Protein AF-0000000076608307 (afdb_homodimer)

Nearest PDB structures (foldseek):
  7lb8-assembly1_C  TM=9.150E-01  e=3.595E-22  Escherichia coli K-12
  7cha-assembly1_J  TM=8.918E-01  e=2.549E-21  Pseudomonas aeruginosa PAO1
  6xgz-assembly3_E  TM=8.182E-01  e=1.150E-21  Escherichia coli LAU-EC10
  6xgz-assembly4_G  TM=8.355E-01  e=8.671E-21  Escherichia coli LAU-EC10
  6xgz-assembly2_C  TM=8.183E-01  e=9.219E-21  Escherichia coli LAU-EC10

Organism: NCBI:txid889453

Foldseek 3Di:
DQDFQKWWFQWWWDDDPDAIQGGATDTHHFLFFEEEEFDPPLCPVVVVCPQLVVTDTPDTFMDGNNHTPNPDDNLVSLLAEFEQEQAFPQDFDFLLVLLLVLCVSVADPPRPDDDPVSSVLLCVLCVLLVNNVRRGPGLVPDDRLSNLSSSVSSRCSSVHQEYEYEASCPPHDPVSNCSVLVSVLVCSVPVSRHYYYYHHDLQSNQVRGQKYFYGARSYTPDIGGQQVCDAQVNCCVRVVFGWHWDADPPPRTIDIGGDDPVNVVVVVVVVVVVVD/DQAFQKWWFQWWWDDDPDAIQGGATDTHHFLFFEEEEFDPPLCPVVVVCPQLVVTDTPDTFMDGNNHTPNPDDNLVSLLAEFEQEQAFPQDFDFLLVLLLVLCVSVADPPRPDDDPVSSVLLCVLCVLLVNNVRRGPGLVPDDRLSNLSSSVSSRCSSVHQEYEYEASCPPHDPVSNCSVLVSVLVCSVPVSRHYYYYHHDLQSNQVRGQKYFYGARSYTPDIGGQQVCDAQVNCCVRVVFGWHWDADPPPRTIDIGGDDPVNVVVVVVVVVVVVD

Secondary structure (DSSP, 8-state):
----SEEEEEEE-EETTTEE--SEEEEE-TT-EEEEE--TTSSHHHHHHHHHTSS--SEEEEEETTEEGGGS-HHHHHHHEEEE-SS----SSBHHHHHHGGGGGG--TT--S--HHHHHHHHHHHHHHT-GGGTTSBGGGS-HHHHHHHHHHHHHHT--SEEEEESTTTT--HHHHHHHHHHHHHHHHHH--EEEEE-S-HHHHHHH-SEEEEEETTEEEEEE-HHHHSSHHHHHHHH---EEEEE-TTT--EEEEE--HHHHHHHHHHHHHHH-/----SEEEEEEE-BSTTS-B--SEEEEE-TT-EEEEE--TTSSHHHHHHHHHTSS--SEEEEEETTEEGGGS-HHHHHHHEEEE-SS----SSBHHHHHHGGGGGG--TT--S--HHHHHHHHHHHHHHT-GGGTTSBGGGS-HHHHHHHHHHHHHHT--SEEEEESTTTT--HHHHHHHHHHHHHHHHHH--EEEEE-S-HHHHHHH-SEEEEEETTEEEEEE-HHHHSSHHHHHHHH---EEEEE-TTT--EEEEE--HHHHHHHHHHHHHHH-

pLDDT: mean 90.65, std 9.51, range [37.12, 98.62]

Solvent-accessible surface area (backbone atoms only — not comparable to full-atom values): 28684 Å² total; per-residue (Å²): 125,86,67,53,25,36,36,34,44,40,29,20,38,57,57,85,90,73,57,53,37,58,50,34,64,48,73,37,53,74,35,38,39,30,30,39,36,54,45,80,82,14,36,68,67,57,52,50,30,42,72,74,52,79,36,66,66,76,37,56,48,44,26,51,71,81,36,52,58,85,78,46,52,69,54,58,44,44,44,37,44,23,68,32,57,60,70,61,84,69,42,99,39,30,38,48,59,54,21,44,54,28,42,52,64,73,52,51,99,82,50,91,60,84,48,74,63,50,53,51,44,31,50,51,33,21,53,74,53,64,44,46,93,44,29,82,38,41,36,72,75,44,53,73,61,51,37,48,36,42,40,46,21,12,29,52,41,31,59,36,56,34,41,37,28,42,31,72,50,65,97,47,32,67,43,50,34,50,53,51,50,39,49,51,51,49,44,23,70,73,68,47,32,19,34,44,29,38,47,70,52,64,48,59,44,27,70,69,27,60,31,36,37,34,29,44,78,17,26,71,72,48,67,37,41,34,67,75,48,57,36,44,68,53,42,28,69,66,43,69,40,65,52,48,62,44,63,34,91,82,79,60,35,39,33,75,38,79,61,49,60,67,53,51,51,52,53,51,50,52,50,53,55,65,74,92,126,85,69,54,25,36,35,33,43,41,28,19,38,57,56,85,86,68,61,53,35,57,50,34,64,48,76,36,52,73,35,38,40,30,29,39,34,55,44,82,81,14,36,66,67,56,50,49,30,41,74,75,52,79,36,66,65,75,38,57,50,43,26,51,71,82,37,53,57,85,77,47,53,69,55,59,44,45,46,37,43,23,68,33,57,60,69,62,82,68,42,100,40,29,38,47,58,55,20,45,54,29,42,52,64,72,51,50,102,79,51,91,60,85,49,75,64,49,53,50,46,31,49,51,32,22,53,74,54,65,43,46,92,44,30,82,38,42,37,70,75,44,54,73,61,52,39,48,35,41,41,47,22,12,30,52,41,32,59,36,56,34,40,37,28,43,32,72,49,64,98,47,32,68,43,51,33,49,50,52,52,39,49,52,51,49,44,22,69,75,68,46,32,19,34,45,29,38,48,70,52,63,47,58,43,28,71,68,28,59,32,35,37,32,28,44,79,18,26,71,72,48,65,36,41,34,67,75,48,58,35,46,68,54,44,27,70,67,41,70,40,64,52,47,62,46,61,33,92,82,77,58,36,39,32,73,40,79,61,50,60,68,51,52,51,51,52,52,51,52,52,53,53,63,74,94

Structure (mmCIF, N/CA/C/O backbone):
data_AF-0000000076608307-model_v1
#
loop_
_entity.id
_entity.type
_entity.pdbx_description
1 polymer 'Iron complex transport system ATP-binding protein'
#
loop_
_atom_site.group_PDB
_atom_site.id
_atom_site.type_symbol
_atom_site.label_atom_id
_atom_site.label_alt_id
_atom_site.label_comp_id
_atom_site.label_asym_id
_atom_site.label_entity_id
_atom_site.label_seq_id
_atom_site.pdbx_PDB_ins_code
_atom_site.Cartn_x
_atom_site.Cartn_y
_atom_site.Cartn_z
_atom_site.occupancy
_atom_site.B_iso_or_equiv
_atom_site.auth_seq_id
_atom_site.auth_comp_id
_atom_site.auth_asym_id
_atom_site.auth_atom_id
_atom_site.pdbx_PDB_model_num
ATOM 1 N N . MET A 1 1 ? -7.422 -27.234 -28.406 1 37.22 1 MET A N 1
ATOM 2 C CA . MET A 1 1 ? -7.66 -26.031 -27.609 1 37.22 1 MET A CA 1
ATOM 3 C C . MET A 1 1 ? -7.086 -26.188 -26.203 1 37.22 1 MET A C 1
ATOM 5 O O . MET A 1 1 ? -7.336 -27.188 -25.547 1 37.22 1 MET A O 1
ATOM 9 N N . VAL A 1 2 ? -5.977 -25.656 -25.969 1 50.44 2 VAL A N 1
ATOM 10 C CA . VAL A 1 2 ? -5.336 -25.906 -24.672 1 50.44 2 VAL A CA 1
ATOM 11 C C . VAL A 1 2 ? -6.328 -25.625 -23.547 1 50.44 2 VAL A C 1
ATOM 13 O O . VAL A 1 2 ? -6.953 -24.562 -23.5 1 50.44 2 VAL A O 1
ATOM 16 N N . PRO A 1 3 ? -6.781 -26.672 -22.953 1 63.75 3 PRO A N 1
ATOM 17 C CA . PRO A 1 3 ? -7.801 -26.516 -21.922 1 63.75 3 PRO A CA 1
ATOM 18 C C . PRO A 1 3 ? -7.422 -25.469 -20.859 1 63.75 3 PRO A C 1
ATOM 20 O O . PRO A 1 3 ? -6.234 -25.219 -20.641 1 63.75 3 PRO A O 1
ATOM 23 N N . ASP A 1 4 ? -8.398 -24.672 -20.375 1 81.31 4 ASP A N 1
ATOM 24 C CA . ASP A 1 4 ? -8.219 -23.734 -19.266 1 81.31 4 ASP A CA 1
ATOM 25 C C . ASP A 1 4 ? -7.742 -24.438 -18 1 81.31 4 ASP A C 1
ATOM 27 O O . ASP A 1 4 ? -8.234 -25.531 -17.672 1 81.31 4 ASP A O 1
ATOM 31 N N . TYR A 1 5 ? -6.719 -24.031 -17.562 1 90.12 5 TYR A N 1
ATOM 32 C CA . TYR A 1 5 ? -6.129 -24.594 -16.344 1 90.12 5 TYR A CA 1
ATOM 33 C C . TYR A 1 5 ? -6.996 -24.312 -15.133 1 90.12 5 TYR A C 1
ATOM 35 O O . TYR A 1 5 ? -7.383 -25.234 -14.406 1 90.12 5 TYR A O 1
ATOM 43 N N . LEU A 1 6 ? -7.434 -23.094 -14.977 1 93.69 6 LEU A N 1
ATOM 44 C CA . LEU A 1 6 ? -8.406 -22.688 -13.969 1 93.69 6 LEU A CA 1
ATOM 45 C C . LEU A 1 6 ? -9.672 -22.141 -14.625 1 93.69 6 LEU A C 1
ATOM 47 O O . LEU A 1 6 ? -9.602 -21.203 -15.422 1 93.69 6 LEU A O 1
ATOM 51 N N . LYS A 1 7 ? -10.758 -22.812 -14.297 1 95.44 7 LYS A N 1
ATOM 52 C CA . LYS A 1 7 ? -12.039 -22.375 -14.844 1 95.44 7 LYS A CA 1
ATOM 53 C C . LYS A 1 7 ? -13.055 -22.109 -13.727 1 95.44 7 LYS A C 1
ATOM 55 O O . LYS A 1 7 ? -13.406 -23.016 -12.977 1 95.44 7 LYS A O 1
ATOM 60 N N . ILE A 1 8 ? -13.359 -20.906 -13.617 1 94.94 8 ILE A N 1
ATOM 61 C CA . ILE A 1 8 ? -14.453 -20.484 -12.734 1 94.94 8 ILE A CA 1
ATOM 62 C C . ILE A 1 8 ? -15.703 -20.203 -13.555 1 94.94 8 ILE A C 1
ATOM 64 O O . ILE A 1 8 ? -15.688 -19.359 -14.453 1 94.94 8 ILE A O 1
ATOM 68 N N . ASP A 1 9 ? -16.719 -20.953 -13.219 1 94.88 9 ASP A N 1
ATOM 69 C CA . ASP A 1 9 ? -17.938 -20.844 -14.008 1 94.88 9 ASP A CA 1
ATOM 70 C C . ASP A 1 9 ? -19.109 -20.375 -13.141 1 94.88 9 ASP A C 1
ATOM 72 O O . ASP A 1 9 ? -19.656 -21.141 -12.352 1 94.88 9 ASP A O 1
ATOM 76 N N . LYS A 1 10 ? -19.5 -19.094 -13.391 1 95.12 10 LYS A N 1
ATOM 77 C CA . LYS A 1 10 ? -20.672 -18.484 -12.758 1 95.12 10 LYS A CA 1
ATOM 78 C C . LYS A 1 10 ? -20.656 -18.688 -11.25 1 95.12 10 LYS A C 1
ATOM 80 O O . LYS A 1 10 ? -21.641 -19.141 -10.664 1 95.12 10 LYS A O 1
ATOM 85 N N . LEU A 1 11 ? -19.609 -18.406 -10.672 1 93.62 11 LEU A N 1
ATOM 86 C CA . LEU A 1 11 ? -19.422 -18.609 -9.242 1 93.62 11 LEU A CA 1
ATOM 87 C C . LEU A 1 11 ? -20.172 -17.531 -8.445 1 93.62 11 LEU A C 1
ATOM 89 O O . LEU A 1 11 ? -20.031 -16.344 -8.719 1 93.62 11 LEU A O 1
ATOM 93 N N . SER A 1 12 ? -20.922 -17.969 -7.574 1 91.88 12 SER A N 1
ATOM 94 C CA . SER A 1 12 ? -21.547 -17.109 -6.574 1 91.88 12 SER A CA 1
ATOM 95 C C . SER A 1 12 ? -21.219 -17.562 -5.16 1 91.88 12 SER A C 1
ATOM 97 O O . SER A 1 12 ? -21.344 -18.75 -4.848 1 91.88 12 SER A O 1
ATOM 99 N N . CYS A 1 13 ? -20.641 -16.641 -4.445 1 87.81 13 CYS A N 1
ATOM 100 C CA . CYS A 1 13 ? -20.359 -16.922 -3.039 1 87.81 13 CYS A CA 1
ATOM 101 C C . CYS A 1 13 ? -20.312 -15.625 -2.229 1 87.81 13 CYS A C 1
ATOM 103 O O . CYS A 1 13 ? -20.219 -14.531 -2.793 1 87.81 13 CYS A O 1
ATOM 105 N N . GLY A 1 14 ? -20.453 -15.711 -0.916 1 85.56 14 GLY A N 1
ATOM 106 C CA . GLY A 1 14 ? -20.484 -14.539 -0.053 1 85.56 14 GLY A CA 1
ATOM 107 C C . GLY A 1 14 ? -20.797 -14.875 1.393 1 85.56 14 GLY A C 1
ATOM 108 O O . GLY A 1 14 ? -20.922 -16.047 1.754 1 85.56 14 GLY A O 1
ATOM 109 N N . TYR A 1 15 ? -20.75 -13.727 2.09 1 79.75 15 TYR A N 1
ATOM 110 C CA . TYR A 1 15 ? -21.016 -13.859 3.518 1 79.75 15 TYR A CA 1
ATOM 111 C C . TYR A 1 15 ? -22.5 -13.688 3.816 1 79.75 15 TYR A C 1
ATOM 113 O O . TYR A 1 15 ? -23.047 -12.594 3.662 1 79.75 15 TYR A O 1
ATOM 121 N N . GLY A 1 16 ? -23.031 -14.695 4.152 1 71.5 16 GLY A N 1
ATOM 122 C CA . GLY A 1 16 ? -24.438 -14.586 4.504 1 71.5 16 GLY A CA 1
ATOM 123 C C . GLY A 1 16 ? -25.266 -13.906 3.439 1 71.5 16 GLY A C 1
ATOM 124 O O . GLY A 1 16 ? -25.234 -14.297 2.27 1 71.5 16 GLY A O 1
ATOM 125 N N . ARG A 1 17 ? -26.125 -12.914 3.877 1 61.09 17 ARG A N 1
ATOM 126 C CA . ARG A 1 17 ? -27.047 -12.211 2.982 1 61.09 17 ARG A CA 1
ATOM 127 C C . ARG A 1 17 ? -26.438 -10.906 2.48 1 61.09 17 ARG A C 1
ATOM 129 O O . ARG A 1 17 ? -27.047 -10.211 1.668 1 61.09 17 ARG A O 1
ATOM 136 N N . SER A 1 18 ? -25.344 -10.539 2.854 1 62.19 18 SER A N 1
ATOM 137 C CA . SER A 1 18 ? -24.906 -9.18 2.588 1 62.19 18 SER A CA 1
ATOM 138 C C . SER A 1 18 ? -24.203 -9.086 1.237 1 62.19 18 SER A C 1
ATOM 140 O O . SER A 1 18 ? -24.672 -8.383 0.336 1 62.19 18 SER A O 1
ATOM 142 N N . PHE A 1 19 ? -22.953 -9.344 1.114 1 65.56 19 PHE A N 1
ATOM 143 C CA . PHE A 1 19 ? -22.188 -9.172 -0.111 1 65.56 19 PHE A CA 1
ATOM 144 C C . PHE A 1 19 ? -21.922 -10.523 -0.779 1 65.56 19 PHE A C 1
ATOM 146 O O . PHE A 1 19 ? -21.469 -11.469 -0.128 1 65.56 19 PHE A O 1
ATOM 153 N N . ASN A 1 20 ? -22.344 -10.516 -2.195 1 76.5 20 ASN A N 1
ATOM 154 C CA . ASN A 1 20 ? -22.125 -11.734 -2.963 1 76.5 20 ASN A CA 1
ATOM 155 C C . ASN A 1 20 ? -21.484 -11.438 -4.316 1 76.5 20 ASN A C 1
ATOM 157 O O . ASN A 1 20 ? -21.75 -10.398 -4.918 1 76.5 20 ASN A O 1
ATOM 161 N N . LEU A 1 21 ? -20.516 -12.344 -4.609 1 89.75 21 LEU A N 1
ATOM 162 C CA . LEU A 1 21 ? -20.078 -12.406 -5.996 1 89.75 21 LEU A CA 1
ATOM 163 C C . LEU A 1 21 ? -21.25 -12.711 -6.93 1 89.75 21 LEU A C 1
ATOM 165 O O . LEU A 1 21 ? -22.109 -13.523 -6.598 1 89.75 21 LEU A O 1
ATOM 169 N N . LYS A 1 22 ? -21.312 -12.047 -8.016 1 89.44 22 LYS A N 1
ATOM 170 C CA . LYS A 1 22 ? -22.422 -12.133 -8.961 1 89.44 22 LYS A CA 1
ATOM 171 C C . LYS A 1 22 ? -22.062 -12.992 -10.164 1 89.44 22 LYS A C 1
ATOM 173 O O . LYS A 1 22 ? -21.766 -12.469 -11.242 1 89.44 22 LYS A O 1
ATOM 178 N N . ASP A 1 23 ? -22.078 -14.273 -10.086 1 91.69 23 ASP A N 1
ATOM 179 C CA . ASP A 1 23 ? -21.875 -15.203 -11.195 1 91.69 23 ASP A CA 1
ATOM 180 C C . ASP A 1 23 ? -20.562 -14.93 -11.914 1 91.69 23 ASP A C 1
ATOM 182 O O . ASP A 1 23 ? -20.531 -14.727 -13.133 1 91.69 23 ASP A O 1
ATOM 186 N N . VAL A 1 24 ? -19.562 -14.953 -11.203 1 94.94 24 VAL A N 1
ATOM 187 C CA . VAL A 1 24 ? -18.234 -14.602 -11.711 1 94.94 24 VAL A CA 1
ATOM 188 C C . VAL A 1 24 ? -17.672 -15.758 -12.531 1 94.94 24 VAL A C 1
ATOM 190 O O . VAL A 1 24 ? -17.656 -16.906 -12.078 1 94.94 24 VAL A O 1
ATOM 193 N N . SER A 1 25 ? -17.266 -15.469 -13.75 1 96.62 25 SER A N 1
ATOM 194 C CA . SER A 1 25 ? -16.625 -16.453 -14.617 1 96.62 25 SER A CA 1
ATOM 195 C C . SER A 1 25 ? -15.234 -15.984 -15.031 1 96.62 25 SER A C 1
ATOM 197 O O . SER A 1 25 ? -15.047 -14.844 -15.453 1 96.62 25 SER A O 1
ATOM 199 N N . VAL A 1 26 ? -14.281 -16.828 -14.852 1 95.44 26 VAL A N 1
ATOM 200 C CA . VAL A 1 26 ? -12.891 -16.531 -15.18 1 95.44 26 VAL A CA 1
ATOM 201 C C . VAL A 1 26 ? -12.211 -17.797 -15.711 1 95.44 26 VAL A C 1
ATOM 203 O O . VAL A 1 26 ? -12.453 -18.891 -15.203 1 95.44 26 VAL A O 1
ATOM 206 N N . SER A 1 27 ? -11.422 -17.672 -16.703 1 94.94 27 SER A N 1
ATOM 207 C CA . SER A 1 27 ? -10.609 -18.766 -17.219 1 94.94 27 SER A CA 1
ATOM 208 C C . SER A 1 27 ? -9.141 -18.344 -17.344 1 94.94 27 SER A C 1
ATOM 210 O O . SER A 1 27 ? -8.828 -17.297 -17.891 1 94.94 27 SER A O 1
ATOM 212 N N . LEU A 1 28 ? -8.297 -19.188 -16.797 1 95.5 28 LEU A N 1
ATOM 213 C CA . LEU A 1 28 ? -6.855 -18.953 -16.875 1 95.5 28 LEU A CA 1
ATOM 214 C C . LEU A 1 28 ? -6.141 -20.141 -17.5 1 95.5 28 LEU A C 1
ATOM 216 O O . LEU A 1 28 ? -6.488 -21.297 -17.219 1 95.5 28 LEU A O 1
ATOM 220 N N . LYS A 1 29 ? -5.168 -19.859 -18.297 1 95.25 29 LYS A N 1
ATOM 221 C CA . LYS A 1 29 ? -4.297 -20.891 -18.844 1 95.25 29 LYS A CA 1
ATOM 222 C C . LYS A 1 29 ? -3.207 -21.281 -17.844 1 95.25 29 LYS A C 1
ATOM 224 O O . LYS A 1 29 ? -2.887 -20.5 -16.938 1 95.25 29 LYS A O 1
ATOM 229 N N . GLN A 1 30 ? -2.711 -22.438 -18.031 1 94.56 30 GLN A N 1
ATOM 230 C CA . GLN A 1 30 ? -1.59 -22.859 -17.203 1 94.56 30 GLN A CA 1
ATOM 231 C C . GLN A 1 30 ? -0.368 -21.969 -17.438 1 94.56 30 GLN A C 1
ATOM 233 O O . GLN A 1 30 ? -0.079 -21.594 -18.578 1 94.56 30 GLN A O 1
ATOM 238 N N . GLY A 1 31 ? 0.281 -21.594 -16.359 1 95.38 31 GLY A N 1
ATOM 239 C CA . GLY A 1 31 ? 1.52 -20.844 -16.469 1 95.38 31 GLY A CA 1
ATOM 240 C C . GLY A 1 31 ? 1.3 -19.344 -16.562 1 95.38 31 GLY A C 1
ATOM 241 O O . GLY A 1 31 ? 2.252 -18.594 -16.75 1 95.38 31 GLY A O 1
ATOM 242 N N . VAL A 1 32 ? 0.102 -18.953 -16.406 1 96.75 32 VAL A N 1
ATOM 243 C CA . VAL A 1 32 ? -0.192 -17.516 -16.5 1 96.75 32 VAL A CA 1
ATOM 244 C C . VAL A 1 32 ? 0.107 -16.844 -15.172 1 96.75 32 VAL A C 1
ATOM 246 O O . VAL A 1 32 ? -0.117 -17.422 -14.109 1 96.75 32 VAL A O 1
ATOM 249 N N . PHE A 1 33 ? 0.695 -15.672 -15.242 1 98.06 33 PHE A N 1
ATOM 250 C CA . PHE A 1 33 ? 0.77 -14.758 -14.109 1 98.06 33 PHE A CA 1
ATOM 251 C C . PHE A 1 33 ? -0.357 -13.734 -14.164 1 98.06 33 PHE A C 1
ATOM 253 O O . PHE A 1 33 ? -0.241 -12.711 -14.836 1 98.06 33 PHE A O 1
ATOM 260 N N . ALA A 1 34 ? -1.439 -14 -13.391 1 98.38 34 ALA A N 1
ATOM 261 C CA . ALA A 1 34 ? -2.648 -13.18 -13.461 1 98.38 34 ALA A CA 1
ATOM 262 C C . ALA A 1 34 ? -2.797 -12.312 -12.211 1 98.38 34 ALA A C 1
ATOM 264 O O . ALA A 1 34 ? -2.35 -12.695 -11.125 1 98.38 34 ALA A O 1
ATOM 265 N N . GLY A 1 35 ? -3.363 -11.164 -12.391 1 98.44 35 GLY A N 1
ATOM 266 C CA . GLY A 1 35 ? -3.666 -10.25 -11.297 1 98.44 35 GLY A CA 1
ATOM 267 C C . GLY A 1 35 ? -5.141 -9.906 -11.203 1 98.44 35 GLY A C 1
ATOM 268 O O . GLY A 1 35 ? -5.809 -9.727 -12.227 1 98.44 35 GLY A O 1
ATOM 269 N N . ILE A 1 36 ? -5.656 -9.898 -10.039 1 98.31 36 ILE A N 1
ATOM 270 C CA . ILE A 1 36 ? -6.992 -9.375 -9.766 1 98.31 36 ILE A CA 1
ATOM 271 C C . ILE A 1 36 ? -6.887 -7.957 -9.219 1 98.31 36 ILE A C 1
ATOM 273 O O . ILE A 1 36 ? -6.199 -7.719 -8.219 1 98.31 36 ILE A O 1
ATOM 277 N N . ILE A 1 37 ? -7.539 -7.035 -9.891 1 98.25 37 ILE A N 1
ATOM 278 C CA . ILE A 1 37 ? -7.531 -5.633 -9.484 1 98.25 37 ILE A CA 1
ATOM 279 C C . ILE A 1 37 ? -8.969 -5.125 -9.344 1 98.25 37 ILE A C 1
ATOM 281 O O . ILE A 1 37 ? -9.906 -5.77 -9.82 1 98.25 37 ILE A O 1
ATOM 285 N N . GLY A 1 38 ? -9.141 -4.027 -8.68 1 97.38 38 GLY A N 1
ATOM 286 C CA . GLY A 1 38 ? -10.422 -3.418 -8.383 1 97.38 38 GLY A CA 1
ATOM 287 C C . GLY A 1 38 ? -10.445 -2.678 -7.055 1 97.38 38 GLY A C 1
ATOM 288 O O . GLY A 1 38 ? -9.547 -2.861 -6.227 1 97.38 38 GLY A O 1
ATOM 289 N N . PRO A 1 39 ? -11.422 -1.842 -6.867 1 95.38 39 PRO A N 1
ATOM 290 C CA . PRO A 1 39 ? -11.5 -1.077 -5.621 1 95.38 39 PRO A CA 1
ATOM 291 C C . PRO A 1 39 ? -11.773 -1.959 -4.406 1 95.38 39 PRO A C 1
ATOM 293 O O . PRO A 1 39 ? -12.086 -3.143 -4.555 1 95.38 39 PRO A O 1
ATOM 296 N N . ASN A 1 40 ? -11.523 -1.35 -3.264 1 90.12 40 ASN A N 1
ATOM 297 C CA . ASN A 1 40 ? -11.891 -2.055 -2.041 1 90.12 40 ASN A CA 1
ATOM 298 C C . ASN A 1 40 ? -13.383 -2.404 -2.023 1 90.12 40 ASN A C 1
ATOM 300 O O . ASN A 1 40 ? -14.219 -1.597 -2.428 1 90.12 40 ASN A O 1
ATOM 304 N N . GLY A 1 41 ? -13.68 -3.553 -1.646 1 88.75 41 GLY A N 1
ATOM 305 C CA . GLY A 1 41 ? -15.062 -3.998 -1.587 1 88.75 41 GLY A CA 1
ATOM 306 C C . GLY A 1 41 ? -15.57 -4.559 -2.904 1 88.75 41 GLY A C 1
ATOM 307 O O . GLY A 1 41 ? -16.75 -4.883 -3.035 1 88.75 41 GLY A O 1
ATOM 308 N N . SER A 1 42 ? -14.688 -4.723 -3.846 1 93.38 42 SER A N 1
ATOM 309 C CA . SER A 1 42 ? -15.133 -5.156 -5.168 1 93.38 42 SER A CA 1
ATOM 310 C C . SER A 1 42 ? -15.32 -6.668 -5.219 1 93.38 42 SER A C 1
ATOM 312 O O . SER A 1 42 ? -15.844 -7.199 -6.203 1 93.38 42 SER A O 1
ATOM 314 N N . GLY A 1 43 ? -14.898 -7.398 -4.215 1 93.12 43 GLY A N 1
ATOM 315 C CA . GLY A 1 43 ? -15.125 -8.836 -4.16 1 93.12 43 GLY A CA 1
ATOM 316 C C . GLY A 1 43 ? -13.859 -9.648 -4.367 1 93.12 43 GLY A C 1
ATOM 317 O O . GLY A 1 43 ? -13.914 -10.875 -4.457 1 93.12 43 GLY A O 1
ATOM 318 N N . LYS A 1 44 ? -12.695 -9.039 -4.449 1 94.19 44 LYS A N 1
ATOM 319 C CA . LYS A 1 44 ? -11.43 -9.711 -4.742 1 94.19 44 LYS A CA 1
ATOM 320 C C . LYS A 1 44 ? -11.133 -10.797 -3.711 1 94.19 44 LYS A C 1
ATOM 322 O O . LYS A 1 44 ? -10.867 -11.945 -4.07 1 94.19 44 LYS A O 1
ATOM 327 N N . THR A 1 45 ? -11.266 -10.43 -2.414 1 90.31 45 THR A N 1
ATOM 328 C CA . THR A 1 45 ? -10.977 -11.367 -1.332 1 90.31 45 THR A CA 1
ATOM 329 C C . THR A 1 45 ? -12.031 -12.469 -1.278 1 90.31 45 THR A C 1
ATOM 331 O O . THR A 1 45 ? -11.711 -13.625 -0.991 1 90.31 45 THR A O 1
ATOM 334 N N . THR A 1 46 ? -13.258 -12.117 -1.516 1 91.5 46 THR A N 1
ATOM 335 C CA . THR A 1 46 ? -14.32 -13.109 -1.559 1 91.5 46 THR A CA 1
ATOM 336 C C . THR A 1 46 ? -14.062 -14.133 -2.666 1 91.5 46 THR A C 1
ATOM 338 O O . THR A 1 46 ? -14.25 -15.336 -2.465 1 91.5 46 THR A O 1
ATOM 341 N N . LEU A 1 47 ? -13.664 -13.609 -3.82 1 93.38 47 LEU A N 1
ATOM 342 C CA . LEU A 1 47 ? -13.32 -14.5 -4.922 1 93.38 47 LEU A CA 1
ATOM 343 C C . LEU A 1 47 ? -12.18 -15.438 -4.527 1 93.38 47 LEU A C 1
ATOM 345 O O . LEU A 1 47 ? -12.25 -16.641 -4.773 1 93.38 47 LEU A O 1
ATOM 349 N N . PHE A 1 48 ? -11.156 -14.93 -3.879 1 92.5 48 PHE A N 1
ATOM 350 C CA . PHE A 1 48 ? -10.008 -15.711 -3.426 1 92.5 48 PHE A CA 1
ATOM 351 C C . PHE A 1 48 ? -10.445 -16.812 -2.467 1 92.5 48 PHE A C 1
ATOM 353 O O . PHE A 1 48 ? -10.016 -17.953 -2.594 1 92.5 48 PHE A O 1
ATOM 360 N N . LYS A 1 49 ? -11.289 -16.469 -1.568 1 89.31 49 LYS A N 1
ATOM 361 C CA . LYS A 1 49 ? -11.789 -17.438 -0.59 1 89.31 49 LYS A CA 1
ATOM 362 C C . LYS A 1 49 ? -12.648 -18.5 -1.26 1 89.31 49 LYS A C 1
ATOM 364 O O . LYS A 1 49 ? -12.672 -19.641 -0.822 1 89.31 49 LYS A O 1
ATOM 369 N N . GLY A 1 50 ? -13.352 -18.047 -2.229 1 89.31 50 GLY A N 1
ATOM 370 C CA . GLY A 1 50 ? -14.094 -19.016 -3.018 1 89.31 50 GLY A CA 1
ATOM 371 C C . GLY A 1 50 ? -13.195 -20.031 -3.723 1 89.31 50 GLY A C 1
ATOM 372 O O . GLY A 1 50 ? -13.445 -21.234 -3.676 1 89.31 50 GLY A O 1
ATOM 373 N N . ILE A 1 51 ? -12.141 -19.531 -4.305 1 90.75 51 ILE A N 1
ATOM 374 C CA . ILE A 1 51 ? -11.211 -20.375 -5.051 1 90.75 51 ILE A CA 1
ATOM 375 C C . ILE A 1 51 ? -10.484 -21.312 -4.098 1 90.75 51 ILE A C 1
ATOM 377 O O . ILE A 1 51 ? -10.344 -22.516 -4.383 1 90.75 51 ILE A O 1
ATOM 381 N N . SER A 1 52 ? -10.047 -20.797 -2.969 1 86.81 52 SER A N 1
ATOM 382 C CA . SER A 1 52 ? -9.273 -21.594 -2.014 1 86.81 52 SER A CA 1
ATOM 383 C C . SER A 1 52 ? -10.164 -22.578 -1.271 1 86.81 52 SER A C 1
ATOM 385 O O . SER A 1 52 ? -9.672 -23.5 -0.618 1 86.81 52 SER A O 1
ATOM 387 N N . GLY A 1 53 ? -11.484 -22.297 -1.251 1 85.25 53 GLY A N 1
ATOM 388 C CA . GLY A 1 53 ? -12.43 -23.188 -0.593 1 85.25 53 GLY A CA 1
ATOM 389 C C . GLY A 1 53 ? -12.773 -22.75 0.819 1 85.25 53 GLY A C 1
ATOM 390 O O . GLY A 1 53 ? -13.57 -23.391 1.501 1 85.25 53 GLY A O 1
ATOM 391 N N . VAL A 1 54 ? -12.195 -21.75 1.268 1 83.69 54 VAL A N 1
ATOM 392 C CA . VAL A 1 54 ? -12.508 -21.219 2.586 1 83.69 54 VAL A CA 1
ATOM 393 C C . VAL A 1 54 ? -13.977 -20.812 2.641 1 83.69 54 VAL A C 1
ATOM 395 O O . VAL A 1 54 ? -14.648 -21 3.658 1 83.69 54 VAL A O 1
ATOM 398 N N . LEU A 1 55 ? -14.461 -20.219 1.562 1 85.94 55 LEU A N 1
ATOM 399 C CA . LEU A 1 55 ? -15.875 -19.891 1.416 1 85.94 55 LEU A CA 1
ATOM 400 C C . LEU A 1 55 ? -16.547 -20.844 0.44 1 85.94 55 LEU A C 1
ATOM 402 O O . LEU A 1 55 ? -16.078 -21.047 -0.679 1 85.94 55 LEU A O 1
ATOM 406 N N . LYS A 1 56 ? -17.625 -21.406 0.859 1 86.69 56 LYS A N 1
ATOM 407 C CA . LYS A 1 56 ? -18.344 -22.344 0.01 1 86.69 56 LYS A CA 1
ATOM 408 C C . LYS A 1 56 ? -19.094 -21.625 -1.106 1 86.69 56 LYS A C 1
ATOM 410 O O . LYS A 1 56 ? -19.703 -20.578 -0.875 1 86.69 56 LYS A O 1
ATOM 415 N N . ALA A 1 57 ? -19.047 -22.219 -2.223 1 88.69 57 ALA A N 1
ATOM 416 C CA . ALA A 1 57 ? -19.797 -21.672 -3.357 1 88.69 57 ALA A CA 1
ATOM 417 C C . ALA A 1 57 ? -21.297 -21.891 -3.18 1 88.69 57 ALA A C 1
ATOM 419 O O . ALA A 1 57 ? -21.734 -22.953 -2.723 1 88.69 57 ALA A O 1
ATOM 420 N N . LYS A 1 58 ? -22.031 -20.891 -3.41 1 89.38 58 LYS A N 1
ATOM 421 C CA . LYS A 1 58 ? -23.484 -21 -3.426 1 89.38 58 LYS A CA 1
ATOM 422 C C . LYS A 1 58 ? -23.984 -21.547 -4.762 1 89.38 58 LYS A C 1
ATOM 424 O O . LYS A 1 58 ? -24.953 -22.297 -4.812 1 89.38 58 LYS A O 1
ATOM 429 N N . SER A 1 59 ? -23.344 -21.141 -5.773 1 91.88 59 SER A N 1
ATOM 430 C CA . SER A 1 59 ? -23.594 -21.625 -7.121 1 91.88 59 SER A CA 1
ATOM 431 C C . SER A 1 59 ? -22.344 -21.531 -7.996 1 91.88 59 SER A C 1
ATOM 433 O O . SER A 1 59 ? -21.391 -20.844 -7.637 1 91.88 59 SER A O 1
ATOM 435 N N . GLY A 1 60 ? -22.359 -22.266 -9.047 1 93.12 60 GLY A N 1
ATOM 436 C CA . GLY A 1 60 ? -21.219 -22.281 -9.93 1 93.12 60 GLY A CA 1
ATOM 437 C C . GLY A 1 60 ? -20.156 -23.297 -9.508 1 93.12 60 GLY A C 1
ATOM 438 O O . GLY A 1 60 ? -20.375 -24.062 -8.57 1 93.12 60 GLY A O 1
ATOM 439 N N . ASN A 1 61 ? -19.109 -23.375 -10.273 1 92.94 61 ASN A N 1
ATOM 440 C CA . ASN A 1 61 ? -18.062 -24.344 -9.945 1 92.94 61 ASN A CA 1
ATOM 441 C C . ASN A 1 61 ? -16.688 -23.812 -10.32 1 92.94 61 ASN A C 1
ATOM 443 O O . ASN A 1 61 ? -16.562 -22.859 -11.086 1 92.94 61 ASN A O 1
ATOM 447 N N . ILE A 1 62 ? -15.766 -24.359 -9.719 1 93 62 ILE A N 1
ATOM 448 C CA . ILE A 1 62 ? -14.359 -24.062 -9.961 1 93 62 ILE A CA 1
ATOM 449 C C . ILE A 1 62 ? -13.609 -25.344 -10.344 1 93 62 ILE A C 1
ATOM 451 O O . ILE A 1 62 ? -13.578 -26.297 -9.57 1 93 62 ILE A O 1
ATOM 455 N N . LEU A 1 63 ? -13.062 -25.312 -11.508 1 93.44 63 LEU A N 1
ATOM 456 C CA . LEU A 1 63 ? -12.281 -26.453 -11.992 1 93.44 63 LEU A CA 1
ATOM 457 C C . LEU A 1 63 ? -10.805 -26.094 -12.086 1 93.44 63 LEU A C 1
ATOM 459 O O . LEU A 1 63 ? -10.445 -25.031 -12.609 1 93.44 63 LEU A O 1
ATOM 463 N N . LEU A 1 64 ? -9.984 -26.891 -11.531 1 92.38 64 LEU A N 1
ATOM 464 C CA . LEU A 1 64 ? -8.539 -26.812 -11.688 1 92.38 64 LEU A CA 1
ATOM 465 C C . LEU A 1 64 ? -8 -28.031 -12.422 1 92.38 64 LEU A C 1
ATOM 467 O O . LEU A 1 64 ? -8.078 -29.156 -11.922 1 92.38 64 LEU A O 1
ATOM 471 N N . ASN A 1 65 ? -7.496 -27.766 -13.578 1 89.44 65 ASN A N 1
ATOM 472 C CA . ASN A 1 65 ? -7.078 -28.875 -14.43 1 89.44 65 ASN A CA 1
ATOM 473 C C . ASN A 1 65 ? -8.18 -29.922 -14.578 1 89.44 65 ASN A C 1
ATOM 475 O O . ASN A 1 65 ? -7.953 -31.109 -14.344 1 89.44 65 ASN A O 1
ATOM 479 N N . ASP A 1 66 ? -9.398 -29.453 -14.742 1 89 66 ASP A N 1
ATOM 480 C CA . ASP A 1 66 ? -10.602 -30.234 -15.031 1 89 66 ASP A CA 1
ATOM 481 C C . ASP A 1 66 ? -11.07 -31 -13.797 1 89 66 ASP A C 1
ATOM 483 O O . ASP A 1 66 ? -11.914 -31.891 -13.898 1 89 66 ASP A O 1
ATOM 487 N N . VAL A 1 67 ? -10.492 -30.703 -12.734 1 89.44 67 VAL A N 1
ATOM 488 C CA . VAL A 1 67 ? -10.93 -31.297 -11.477 1 89.44 67 VAL A CA 1
ATOM 489 C C . VAL A 1 67 ? -11.766 -30.281 -10.695 1 89.44 67 VAL A C 1
ATOM 491 O O . VAL A 1 67 ? -11.328 -29.141 -10.477 1 89.44 67 VAL A O 1
ATOM 494 N N . ASP A 1 68 ? -12.844 -30.688 -10.289 1 90.81 68 ASP A N 1
ATOM 495 C CA . ASP A 1 68 ? -13.719 -29.828 -9.5 1 90.81 68 ASP A CA 1
ATOM 496 C C . ASP A 1 68 ? -13.188 -29.656 -8.078 1 90.81 68 ASP A C 1
ATOM 498 O O . ASP A 1 68 ? -13.164 -30.609 -7.301 1 90.81 68 ASP A O 1
ATOM 502 N N . LEU A 1 69 ? -12.82 -28.438 -7.73 1 88.12 69 LEU A N 1
ATOM 503 C CA . LEU A 1 69 ? -12.234 -28.172 -6.426 1 88.12 69 LEU A CA 1
ATOM 504 C C . LEU A 1 69 ? -13.25 -28.406 -5.312 1 88.12 69 LEU A C 1
ATOM 506 O O . LEU A 1 69 ? -12.867 -28.688 -4.172 1 88.12 69 LEU A O 1
ATOM 510 N N . GLY A 1 70 ? -14.508 -28.219 -5.645 1 83.62 70 GLY A N 1
ATOM 511 C CA . GLY A 1 70 ? -15.555 -28.438 -4.66 1 83.62 70 GLY A CA 1
ATOM 512 C C . GLY A 1 70 ? -15.664 -29.891 -4.211 1 83.62 70 GLY A C 1
ATOM 513 O O . GLY A 1 70 ? -16.156 -30.156 -3.117 1 83.62 70 GLY A O 1
ATOM 514 N N . ASN A 1 71 ? -15.125 -30.781 -5.02 1 82.75 71 ASN A N 1
ATOM 515 C CA . ASN A 1 71 ? -15.25 -32.219 -4.73 1 82.75 71 ASN A CA 1
ATOM 516 C C . ASN A 1 71 ? -14.008 -32.75 -4.012 1 82.75 71 ASN A C 1
ATOM 518 O O . ASN A 1 71 ? -13.969 -33.906 -3.629 1 82.75 71 ASN A O 1
ATOM 522 N N . LEU A 1 72 ? -13.039 -31.875 -3.842 1 85.31 72 LEU A N 1
ATOM 523 C CA . LEU A 1 72 ? -11.789 -32.312 -3.232 1 85.31 72 LEU A CA 1
ATOM 524 C C . LEU A 1 72 ? -11.828 -32.156 -1.719 1 85.31 72 LEU A C 1
ATOM 526 O O . LEU A 1 72 ? -12.43 -31.203 -1.218 1 85.31 72 LEU A O 1
ATOM 530 N N . LYS A 1 73 ? -11.125 -33.125 -1.146 1 82.69 73 LYS A N 1
ATOM 531 C CA . LYS A 1 73 ? -10.875 -32.906 0.281 1 82.69 73 LYS A CA 1
ATOM 532 C C . LYS A 1 73 ? -9.875 -31.797 0.519 1 82.69 73 LYS A C 1
ATOM 534 O O . LYS A 1 73 ? -9.109 -31.438 -0.381 1 82.69 73 LYS A O 1
ATOM 539 N N . LEU A 1 74 ? -9.883 -31.281 1.683 1 78.75 74 LEU A N 1
ATOM 540 C CA . LEU A 1 74 ? -9.023 -30.156 2.043 1 78.75 74 LEU A CA 1
ATOM 541 C C . LEU A 1 74 ? -7.555 -30.5 1.814 1 78.75 74 LEU A C 1
ATOM 543 O O . LEU A 1 74 ? -6.805 -29.688 1.277 1 78.75 74 LEU A O 1
ATOM 547 N N . SER A 1 75 ? -7.234 -31.719 2.141 1 79.56 75 SER A N 1
ATOM 548 C CA . SER A 1 75 ? -5.844 -32.125 2.002 1 79.56 75 SER A CA 1
ATOM 549 C C . SER A 1 75 ? -5.43 -32.188 0.536 1 79.56 75 SER A C 1
ATOM 551 O O . SER A 1 75 ? -4.305 -31.828 0.189 1 79.56 75 SER A O 1
ATOM 553 N N . GLU A 1 76 ? -6.328 -32.625 -0.276 1 83.12 76 GLU A N 1
ATOM 554 C CA . GLU A 1 76 ? -6.055 -32.688 -1.708 1 83.12 76 GLU A CA 1
ATOM 555 C C . GLU A 1 76 ? -5.969 -31.312 -2.332 1 83.12 76 GLU A C 1
ATOM 557 O O . GLU A 1 76 ? -5.121 -31.062 -3.191 1 83.12 76 GLU A O 1
ATOM 562 N N . LYS A 1 77 ? -6.828 -30.469 -1.87 1 85.38 77 LYS A N 1
ATOM 563 C CA . LYS A 1 77 ? -6.82 -29.094 -2.355 1 85.38 77 LYS A CA 1
ATOM 564 C C . LYS A 1 77 ? -5.512 -28.391 -1.998 1 85.38 77 LYS A C 1
ATOM 566 O O . LYS A 1 77 ? -4.949 -27.656 -2.816 1 85.38 77 LYS A O 1
ATOM 571 N N . ALA A 1 78 ? -5.055 -28.734 -0.823 1 82.88 78 ALA A N 1
ATOM 572 C CA . ALA A 1 78 ? -3.848 -28.094 -0.305 1 82.88 78 ALA A CA 1
ATOM 573 C C . ALA A 1 78 ? -2.617 -28.516 -1.103 1 82.88 78 ALA A C 1
ATOM 575 O O . ALA A 1 78 ? -1.614 -27.797 -1.133 1 82.88 78 ALA A O 1
ATOM 576 N N . ARG A 1 79 ? -2.707 -29.625 -1.77 1 85.31 79 ARG A N 1
ATOM 577 C CA . ARG A 1 79 ? -1.6 -30.094 -2.59 1 85.31 79 ARG A CA 1
ATOM 578 C C . ARG A 1 79 ? -1.581 -29.406 -3.947 1 85.31 79 ARG A C 1
ATOM 580 O O . ARG A 1 79 ? -0.555 -29.391 -4.629 1 85.31 79 ARG A O 1
ATOM 587 N N . LYS A 1 80 ? -2.688 -28.828 -4.25 1 88.19 80 LYS A N 1
ATOM 588 C CA . LYS A 1 80 ? -2.803 -28.234 -5.578 1 88.19 80 LYS A CA 1
ATOM 589 C C . LYS A 1 80 ? -2.732 -26.719 -5.516 1 88.19 80 LYS A C 1
ATOM 591 O O . LYS A 1 80 ? -2.215 -26.078 -6.43 1 88.19 80 LYS A O 1
ATOM 596 N N . VAL A 1 81 ? -3.314 -26.219 -4.438 1 91.69 81 VAL A N 1
ATOM 597 C CA . VAL A 1 81 ? -3.455 -24.766 -4.316 1 91.69 81 VAL A CA 1
ATOM 598 C C . VAL A 1 81 ? -2.75 -24.281 -3.049 1 91.69 81 VAL A C 1
ATOM 600 O O . VAL A 1 81 ? -3.049 -24.75 -1.948 1 91.69 81 VAL A O 1
ATOM 603 N N . ALA A 1 82 ? -1.755 -23.406 -3.221 1 93.56 82 ALA A N 1
ATOM 604 C CA . ALA A 1 82 ? -1.126 -22.75 -2.082 1 93.56 82 ALA A CA 1
ATOM 605 C C . ALA A 1 82 ? -1.572 -21.297 -1.983 1 93.56 82 ALA A C 1
ATOM 607 O O . ALA A 1 82 ? -1.803 -20.641 -3.002 1 93.56 82 ALA A O 1
ATOM 608 N N . VAL A 1 83 ? -1.691 -20.828 -0.751 1 92.5 83 VAL A N 1
ATOM 609 C CA . VAL A 1 83 ? -2.182 -19.469 -0.518 1 92.5 83 VAL A CA 1
ATOM 610 C C . VAL A 1 83 ? -1.168 -18.688 0.316 1 92.5 83 VAL A C 1
ATOM 612 O O . VAL A 1 83 ? -0.681 -19.188 1.336 1 92.5 83 VAL A O 1
ATOM 615 N N . VAL A 1 84 ? -0.778 -17.578 -0.201 1 93.81 84 VAL A N 1
ATOM 616 C CA . VAL A 1 84 ? -0.014 -16.594 0.57 1 93.81 84 VAL A CA 1
ATOM 617 C C . VAL A 1 84 ? -0.926 -15.453 1.004 1 93.81 84 VAL A C 1
ATOM 619 O O . VAL A 1 84 ? -1.479 -14.734 0.164 1 93.81 84 VAL A O 1
ATOM 622 N N . SER A 1 85 ? -1.039 -15.289 2.301 1 90.69 85 SER A N 1
ATOM 623 C CA . SER A 1 85 ? -1.912 -14.258 2.842 1 90.69 85 SER A CA 1
ATOM 624 C C . SER A 1 85 ? -1.196 -12.914 2.914 1 90.69 85 SER A C 1
ATOM 626 O O . SER A 1 85 ? 0.032 -12.852 2.83 1 90.69 85 SER A O 1
ATOM 628 N N . GLN A 1 86 ? -1.99 -11.906 3.02 1 85.12 86 GLN A N 1
ATOM 629 C CA . GLN A 1 86 ? -1.466 -10.547 3.156 1 85.12 86 GLN A CA 1
ATOM 630 C C . GLN A 1 86 ? -0.616 -10.406 4.414 1 85.12 86 GLN A C 1
ATOM 632 O O . GLN A 1 86 ? 0.445 -9.781 4.391 1 85.12 86 GLN A O 1
ATOM 637 N N . PHE A 1 87 ? -1.125 -11.031 5.477 1 84.06 87 PHE A N 1
ATOM 638 C CA . PHE A 1 87 ? -0.42 -11 6.75 1 84.06 87 PHE A CA 1
ATOM 639 C C . PHE A 1 87 ? -0.039 -12.414 7.188 1 84.06 87 PHE A C 1
ATOM 641 O O . PHE A 1 87 ? -0.893 -13.188 7.629 1 84.06 87 PHE A O 1
ATOM 648 N N . PRO A 1 88 ? 1.261 -12.648 7.02 1 87.5 88 PRO A N 1
ATOM 649 C CA . PRO A 1 88 ? 1.667 -13.969 7.5 1 87.5 88 PRO A CA 1
ATOM 650 C C . PRO A 1 88 ? 1.475 -14.125 9.008 1 87.5 88 PRO A C 1
ATOM 652 O O . PRO A 1 88 ? 1.646 -13.164 9.766 1 87.5 88 PRO A O 1
ATOM 655 N N . ASP A 1 89 ? 1.062 -15.242 9.43 1 81.56 89 ASP A N 1
ATOM 656 C CA . ASP A 1 89 ? 0.924 -15.539 10.852 1 81.56 89 ASP A CA 1
ATOM 657 C C . ASP A 1 89 ? 2.289 -15.609 11.531 1 81.56 89 ASP A C 1
ATOM 659 O O . ASP A 1 89 ? 3.002 -16.609 11.391 1 81.56 89 ASP A O 1
ATOM 663 N N . ALA A 1 90 ? 2.588 -14.531 12.188 1 78.69 90 ALA A N 1
ATOM 664 C CA . ALA A 1 90 ? 3.857 -14.539 12.906 1 78.69 90 ALA A CA 1
ATOM 665 C C . ALA A 1 90 ? 3.74 -15.312 14.219 1 78.69 90 ALA A C 1
ATOM 667 O O . ALA A 1 90 ? 2.971 -14.93 15.102 1 78.69 90 ALA A O 1
ATOM 668 N N . ALA A 1 91 ? 4.164 -16.547 14.195 1 81.81 91 ALA A N 1
ATOM 669 C CA . ALA A 1 91 ? 4.148 -17.391 15.383 1 81.81 91 ALA A CA 1
ATOM 670 C C . ALA A 1 91 ? 5.551 -17.531 15.969 1 81.81 91 ALA A C 1
ATOM 672 O O . ALA A 1 91 ? 6.535 -17.109 15.359 1 81.81 91 ALA A O 1
ATOM 673 N N . ASP A 1 92 ? 5.52 -17.969 17.188 1 90.62 92 ASP A N 1
ATOM 674 C CA . ASP A 1 92 ? 6.789 -18.188 17.875 1 90.62 92 ASP A CA 1
ATOM 675 C C . ASP A 1 92 ? 7.406 -19.516 17.438 1 90.62 92 ASP A C 1
ATOM 677 O O . ASP A 1 92 ? 7.648 -20.406 18.281 1 90.62 92 ASP A O 1
ATOM 681 N N . ILE A 1 93 ? 7.684 -19.609 16.188 1 94.62 93 ILE A N 1
ATOM 682 C CA . ILE A 1 93 ? 8.344 -20.766 15.586 1 94.62 93 ILE A CA 1
ATOM 683 C C . ILE A 1 93 ? 9.469 -20.281 14.664 1 94.62 93 ILE A C 1
ATOM 685 O O . ILE A 1 93 ? 9.453 -19.141 14.195 1 94.62 93 ILE A O 1
ATOM 689 N N . THR A 1 94 ? 10.367 -21.156 14.469 1 96.56 94 THR A N 1
ATOM 690 C CA . THR A 1 94 ? 11.5 -20.781 13.625 1 96.56 94 THR A CA 1
ATOM 691 C C . THR A 1 94 ? 11.07 -20.672 12.164 1 96.56 94 THR A C 1
ATOM 693 O O . THR A 1 94 ? 10.078 -21.266 11.758 1 96.56 94 THR A O 1
ATOM 696 N N . VAL A 1 95 ? 11.781 -19.875 11.438 1 97.06 95 VAL A N 1
ATOM 697 C CA . VAL A 1 95 ? 11.531 -19.719 10.008 1 97.06 95 VAL A CA 1
ATOM 698 C C . VAL A 1 95 ? 11.539 -21.094 9.328 1 97.06 95 VAL A C 1
ATOM 700 O O . VAL A 1 95 ? 10.664 -21.391 8.516 1 97.06 95 VAL A O 1
ATOM 703 N N . GLU A 1 96 ? 12.531 -21.891 9.672 1 96.69 96 GLU A N 1
ATOM 704 C CA . GLU A 1 96 ? 12.641 -23.219 9.086 1 96.69 96 GLU A CA 1
ATOM 705 C C . GLU A 1 96 ? 11.406 -24.062 9.383 1 96.69 96 GLU A C 1
ATOM 707 O O . GLU A 1 96 ? 10.844 -24.688 8.484 1 96.69 96 GLU A O 1
ATOM 712 N N . ASP A 1 97 ? 10.992 -24.062 10.625 1 95.06 97 ASP A N 1
ATOM 713 C CA . ASP A 1 97 ? 9.812 -24.828 11.008 1 95.06 97 ASP A CA 1
ATOM 714 C C . ASP A 1 97 ? 8.562 -24.297 10.312 1 95.06 97 ASP A C 1
ATOM 716 O O . ASP A 1 97 ? 7.695 -25.062 9.891 1 95.06 97 ASP A O 1
ATOM 720 N N . TYR A 1 98 ? 8.484 -23 10.258 1 95.25 98 TYR A N 1
ATOM 721 C CA . TYR A 1 98 ? 7.363 -22.359 9.586 1 95.25 98 TYR A CA 1
ATOM 722 C C . TYR A 1 98 ? 7.27 -22.812 8.133 1 95.25 98 TYR A C 1
ATOM 724 O O . TYR A 1 98 ? 6.191 -23.188 7.656 1 95.25 98 TYR A O 1
ATOM 732 N N . VAL A 1 99 ? 8.406 -22.781 7.449 1 95.56 99 VAL A N 1
ATOM 733 C CA . VAL A 1 99 ? 8.461 -23.141 6.035 1 95.56 99 VAL A CA 1
ATOM 734 C C . VAL A 1 99 ? 8.125 -24.625 5.875 1 95.56 99 VAL A C 1
ATOM 736 O O . VAL A 1 99 ? 7.43 -25.016 4.938 1 95.56 99 VAL A O 1
ATOM 739 N N . LEU A 1 100 ? 8.523 -25.438 6.801 1 94.31 100 LEU A N 1
ATOM 740 C CA . LEU A 1 100 ? 8.32 -26.891 6.742 1 94.31 100 LEU A CA 1
ATOM 741 C C . LEU A 1 100 ? 6.84 -27.234 6.883 1 94.31 100 LEU A C 1
ATOM 743 O O . LEU A 1 100 ? 6.41 -28.312 6.48 1 94.31 100 LEU A O 1
ATOM 747 N N . LEU A 1 101 ? 6.059 -26.328 7.477 1 90.94 101 LEU A N 1
ATOM 748 C CA . LEU A 1 101 ? 4.621 -26.547 7.59 1 90.94 101 LEU A CA 1
ATOM 749 C C . LEU A 1 101 ? 3.986 -26.719 6.211 1 90.94 101 LEU A C 1
ATOM 751 O O . LEU A 1 101 ? 2.895 -27.281 6.09 1 90.94 101 LEU A O 1
ATOM 755 N N . GLY A 1 102 ? 4.594 -26.172 5.234 1 90.75 102 GLY A N 1
ATOM 756 C CA . GLY A 1 102 ? 4.102 -26.312 3.873 1 90.75 102 GLY A CA 1
ATOM 757 C C . GLY A 1 102 ? 4.059 -27.766 3.406 1 90.75 102 GLY A C 1
ATOM 758 O O . GLY A 1 102 ? 3.371 -28.078 2.436 1 90.75 102 GLY A O 1
ATOM 759 N N . ARG A 1 103 ? 4.777 -28.594 4.066 1 89.62 103 ARG A N 1
ATOM 760 C CA . ARG A 1 103 ? 4.852 -30 3.664 1 89.62 103 ARG A CA 1
ATOM 761 C C . ARG A 1 103 ? 3.791 -30.828 4.375 1 89.62 103 ARG A C 1
ATOM 763 O O . ARG A 1 103 ? 3.656 -32.031 4.113 1 89.62 103 ARG A O 1
ATOM 770 N N . LEU A 1 104 ? 2.951 -30.266 5.188 1 84.19 104 LEU A N 1
ATOM 771 C CA . LEU A 1 104 ? 1.965 -30.953 6.012 1 84.19 104 LEU A CA 1
ATOM 772 C C . LEU A 1 104 ? 0.996 -31.75 5.145 1 84.19 104 LEU A C 1
ATOM 774 O O . LEU A 1 104 ? 0.647 -32.875 5.48 1 84.19 104 LEU A O 1
ATOM 778 N N . PRO A 1 105 ? 0.568 -31.188 4.062 1 79.25 105 PRO A N 1
ATOM 779 C CA . PRO A 1 105 ? -0.381 -31.938 3.227 1 79.25 105 PRO A CA 1
ATOM 780 C C . PRO A 1 105 ? 0.197 -33.25 2.693 1 79.25 105 PRO A C 1
ATOM 782 O O . PRO A 1 105 ? -0.55 -34.094 2.229 1 79.25 105 PRO A O 1
ATOM 785 N N . PHE A 1 106 ? 1.468 -33.438 2.732 1 78.44 106 PHE A N 1
ATOM 786 C CA . PHE A 1 106 ? 2.123 -34.594 2.158 1 78.44 106 PHE A CA 1
ATOM 787 C C . PHE A 1 106 ? 2.455 -35.625 3.24 1 78.44 106 PHE A C 1
ATOM 789 O O . PHE A 1 106 ? 2.932 -36.719 2.941 1 78.44 106 PHE A O 1
ATOM 796 N N . ARG A 1 107 ? 2.158 -35.219 4.414 1 75.25 107 ARG A N 1
ATOM 797 C CA . ARG A 1 107 ? 2.514 -36.125 5.504 1 75.25 107 ARG A CA 1
ATOM 798 C C . ARG A 1 107 ? 1.504 -37.281 5.625 1 75.25 107 ARG A C 1
ATOM 800 O O . ARG A 1 107 ? 0.297 -37.031 5.508 1 75.25 107 ARG A O 1
ATOM 807 N N . GLN A 1 108 ? 2.057 -38.438 5.582 1 69.06 108 GLN A N 1
ATOM 808 C CA . GLN A 1 108 ? 1.242 -39.656 5.77 1 69.06 108 GLN A CA 1
ATOM 809 C C . GLN A 1 108 ? 0.785 -39.781 7.223 1 69.06 108 GLN A C 1
ATOM 811 O O . GLN A 1 108 ? 1.421 -39.25 8.133 1 69.06 108 GLN A O 1
ATOM 816 N N . PRO A 1 109 ? -0.441 -40.281 7.5 1 63.84 109 PRO A N 1
ATOM 817 C CA . PRO A 1 109 ? -1.05 -40.406 8.828 1 63.84 109 PRO A CA 1
ATOM 818 C C . PRO A 1 109 ? -0.065 -40.906 9.883 1 63.84 109 PRO A C 1
ATOM 820 O O . PRO A 1 109 ? -0.177 -40.562 11.055 1 63.84 109 PRO A O 1
ATOM 823 N N . PHE A 1 110 ? 0.996 -41.625 9.484 1 59.19 110 PHE A N 1
ATOM 824 C CA . PHE A 1 110 ? 1.887 -42.219 10.469 1 59.19 110 PHE A CA 1
ATOM 825 C C . PHE A 1 110 ? 3.279 -41.594 10.383 1 59.19 110 PHE A C 1
ATOM 827 O O . PHE A 1 110 ? 4.215 -42.094 11.023 1 59.19 110 PHE A O 1
ATOM 834 N N . GLN A 1 111 ? 3.25 -40.625 9.609 1 58.06 111 GLN A N 1
ATOM 835 C CA . GLN A 1 111 ? 4.555 -39.969 9.492 1 58.06 111 GLN A CA 1
ATOM 836 C C . GLN A 1 111 ? 4.672 -38.781 10.453 1 58.06 111 GLN A C 1
ATOM 838 O O . GLN A 1 111 ? 4 -37.781 10.273 1 58.06 111 GLN A O 1
ATOM 843 N N . PHE A 1 112 ? 5.312 -39.031 11.68 1 56.38 112 PHE A N 1
ATOM 844 C CA . PHE A 1 112 ? 5.391 -38.031 12.742 1 56.38 112 PHE A CA 1
ATOM 845 C C . PHE A 1 112 ? 6.512 -37.031 12.477 1 56.38 112 PHE A C 1
ATOM 847 O O . PHE A 1 112 ? 6.57 -35.969 13.102 1 56.38 112 PHE A O 1
ATOM 854 N N . PHE A 1 113 ? 7.426 -37.531 11.531 1 60.31 113 PHE A N 1
ATOM 855 C CA . PHE A 1 113 ? 8.594 -36.688 11.375 1 60.31 113 PHE A CA 1
ATOM 856 C C . PHE A 1 113 ? 8.75 -36.25 9.93 1 60.31 113 PHE A C 1
ATOM 858 O O . PHE A 1 113 ? 8.297 -36.938 9.008 1 60.31 113 PHE A O 1
ATOM 865 N N . GLU A 1 114 ? 9.164 -34.969 9.828 1 68.31 114 GLU A N 1
ATOM 866 C CA . GLU A 1 114 ? 9.555 -34.469 8.508 1 68.31 114 GLU A CA 1
ATOM 867 C C . GLU A 1 114 ? 10.57 -35.406 7.855 1 68.31 114 GLU A C 1
ATOM 869 O O . GLU A 1 114 ? 11.445 -35.938 8.531 1 68.31 114 GLU A O 1
ATOM 874 N N . SER A 1 115 ? 10.328 -35.75 6.625 1 77.5 115 SER A N 1
ATOM 875 C CA . SER A 1 115 ? 11.266 -36.594 5.887 1 77.5 115 SER A CA 1
ATOM 876 C C . SER A 1 115 ? 12.477 -35.781 5.426 1 77.5 115 SER A C 1
ATOM 878 O O . SER A 1 115 ? 12.461 -34.562 5.461 1 77.5 115 SER A O 1
ATOM 880 N N . ALA A 1 116 ? 13.531 -36.406 5.199 1 83.56 116 ALA A N 1
ATOM 881 C CA . ALA A 1 116 ? 14.719 -35.812 4.621 1 83.56 116 ALA A CA 1
ATOM 882 C C . ALA A 1 116 ? 14.375 -35 3.361 1 83.56 116 ALA A C 1
ATOM 884 O O . ALA A 1 116 ? 14.906 -33.938 3.135 1 83.56 116 ALA A O 1
ATOM 885 N N . ARG A 1 117 ? 13.414 -35.469 2.705 1 86.56 117 ARG A N 1
ATOM 886 C CA . ARG A 1 117 ? 12.977 -34.812 1.478 1 86.56 117 ARG A CA 1
ATOM 887 C C . ARG A 1 117 ? 12.312 -33.469 1.781 1 86.56 117 ARG A C 1
ATOM 889 O O . ARG A 1 117 ? 12.531 -32.469 1.078 1 86.56 117 ARG A O 1
ATOM 896 N N . ASP A 1 118 ? 11.586 -33.469 2.801 1 90.25 118 ASP A N 1
ATOM 897 C CA . ASP A 1 118 ? 10.891 -32.25 3.186 1 90.25 118 ASP A CA 1
ATOM 898 C C . ASP A 1 118 ? 11.883 -31.141 3.541 1 90.25 118 ASP A C 1
ATOM 900 O O . ASP A 1 118 ? 11.703 -29.984 3.152 1 90.25 118 ASP A O 1
ATOM 904 N N . ARG A 1 119 ? 12.898 -31.547 4.191 1 91.38 119 ARG A N 1
ATOM 905 C CA . ARG A 1 119 ? 13.914 -30.594 4.602 1 91.38 119 ARG A CA 1
ATOM 906 C C . ARG A 1 119 ? 14.672 -30.047 3.395 1 91.38 119 ARG A C 1
ATOM 908 O O . ARG A 1 119 ? 15.008 -28.859 3.35 1 91.38 119 ARG A O 1
ATOM 915 N N . VAL A 1 120 ? 14.875 -30.875 2.449 1 93.31 120 VAL A N 1
ATOM 916 C CA . VAL A 1 120 ? 15.57 -30.469 1.231 1 93.31 120 VAL A CA 1
ATOM 917 C C . VAL A 1 120 ? 14.719 -29.484 0.455 1 93.31 120 VAL A C 1
ATOM 919 O O . VAL A 1 120 ? 15.219 -28.453 -0.015 1 93.31 120 VAL A O 1
ATOM 922 N N . ILE A 1 121 ? 13.508 -29.734 0.38 1 93.38 121 ILE A N 1
ATOM 923 C CA . ILE A 1 121 ? 12.578 -28.875 -0.34 1 93.38 121 ILE A CA 1
ATOM 924 C C . ILE A 1 121 ? 12.477 -27.516 0.375 1 93.38 121 ILE A C 1
ATOM 926 O O . ILE A 1 121 ? 12.555 -26.469 -0.258 1 93.38 121 ILE A O 1
ATOM 930 N N . ALA A 1 122 ? 12.344 -27.578 1.679 1 94.38 122 ALA A N 1
ATOM 931 C CA . ALA A 1 122 ? 12.258 -26.359 2.479 1 94.38 122 ALA A CA 1
ATOM 932 C C . ALA A 1 122 ? 13.516 -25.5 2.311 1 94.38 122 ALA A C 1
ATOM 934 O O . ALA A 1 122 ? 13.422 -24.297 2.125 1 94.38 122 ALA A O 1
ATOM 935 N N . ARG A 1 123 ? 14.594 -26.188 2.354 1 95.19 123 ARG A N 1
ATOM 936 C CA . ARG A 1 123 ? 15.859 -25.484 2.193 1 95.19 123 ARG A CA 1
ATOM 937 C C . ARG A 1 123 ? 15.953 -24.828 0.816 1 95.19 123 ARG A C 1
ATOM 939 O O . ARG A 1 123 ? 16.406 -23.688 0.692 1 95.19 123 ARG A O 1
ATOM 946 N N . LYS A 1 124 ? 15.555 -25.547 -0.157 1 95.06 124 LYS A N 1
ATOM 947 C CA . LYS A 1 124 ? 15.555 -25.031 -1.525 1 95.06 124 LYS A CA 1
ATOM 948 C C . LYS A 1 124 ? 14.781 -23.719 -1.627 1 95.06 124 LYS A C 1
ATOM 950 O O . LYS A 1 124 ? 15.305 -22.719 -2.125 1 95.06 124 LYS A O 1
ATOM 955 N N . TYR A 1 125 ? 13.625 -23.672 -1.107 1 95 125 TYR A N 1
ATOM 956 C CA . TYR A 1 125 ? 12.766 -22.5 -1.281 1 95 125 TYR A CA 1
ATOM 957 C C . TYR A 1 125 ? 13.164 -21.391 -0.32 1 95 125 TYR A C 1
ATOM 959 O O . TYR A 1 125 ? 12.992 -20.219 -0.626 1 95 125 TYR A O 1
ATOM 967 N N . MET A 1 126 ? 13.766 -21.75 0.815 1 96.75 126 MET A N 1
ATOM 968 C CA . MET A 1 126 ? 14.312 -20.719 1.687 1 96.75 126 MET A CA 1
ATOM 969 C C . MET A 1 126 ? 15.492 -20.016 1.021 1 96.75 126 MET A C 1
ATOM 971 O O . MET A 1 126 ? 15.672 -18.812 1.175 1 96.75 126 MET A O 1
ATOM 975 N N . GLN A 1 127 ? 16.25 -20.781 0.29 1 96.06 127 GLN A N 1
ATOM 976 C CA . GLN A 1 127 ? 17.375 -20.203 -0.445 1 96.06 127 GLN A CA 1
ATOM 977 C C . GLN A 1 127 ? 16.875 -19.328 -1.595 1 96.06 127 GLN A C 1
ATOM 979 O O . GLN A 1 127 ? 17.391 -18.219 -1.801 1 96.06 127 GLN A O 1
ATOM 984 N N . LEU A 1 128 ? 15.891 -19.781 -2.24 1 93.38 128 LEU A N 1
ATOM 985 C CA . LEU A 1 128 ? 15.344 -19.047 -3.381 1 93.38 128 LEU A CA 1
ATOM 986 C C . LEU A 1 128 ? 14.734 -17.719 -2.941 1 93.38 128 LEU A C 1
ATOM 988 O O . LEU A 1 128 ? 14.812 -16.719 -3.666 1 93.38 128 LEU A O 1
ATOM 992 N N . THR A 1 129 ? 14.133 -17.719 -1.749 1 94.25 129 THR A N 1
ATOM 993 C CA . THR A 1 129 ? 13.469 -16.516 -1.256 1 94.25 129 THR A CA 1
ATOM 994 C C . THR A 1 129 ? 14.438 -15.664 -0.449 1 94.25 129 THR A C 1
ATOM 996 O O . THR A 1 129 ? 14.109 -14.547 -0.054 1 94.25 129 THR A O 1
ATOM 999 N N . GLY A 1 130 ? 15.586 -16.156 -0.107 1 93.62 130 GLY A N 1
ATOM 1000 C CA . GLY A 1 130 ? 16.625 -15.391 0.577 1 93.62 130 GLY A CA 1
ATOM 1001 C C . GLY A 1 130 ? 16.484 -15.414 2.086 1 93.62 130 GLY A C 1
ATOM 1002 O O . GLY A 1 130 ? 17.141 -14.641 2.789 1 93.62 130 GLY A O 1
ATOM 1003 N N . VAL A 1 131 ? 15.641 -16.312 2.617 1 95.69 131 VAL A N 1
ATOM 1004 C CA . VAL A 1 131 ? 15.391 -16.266 4.055 1 95.69 131 VAL A CA 1
ATOM 1005 C C . VAL A 1 131 ? 16.156 -17.375 4.754 1 95.69 131 VAL A C 1
ATOM 1007 O O . VAL A 1 131 ? 16.078 -17.516 5.977 1 95.69 131 VAL A O 1
ATOM 1010 N N . PHE A 1 132 ? 16.953 -18.172 3.998 1 97 132 PHE A N 1
ATOM 1011 C CA . PHE A 1 132 ? 17.688 -19.297 4.57 1 97 132 PHE A CA 1
ATOM 1012 C C . PHE A 1 132 ? 18.609 -18.828 5.688 1 97 132 PHE A C 1
ATOM 1014 O O . PHE A 1 132 ? 18.719 -19.484 6.723 1 97 132 PHE A O 1
ATOM 1021 N N . PRO A 1 133 ? 19.312 -17.688 5.539 1 96.81 133 PRO A N 1
ATOM 1022 C CA . PRO A 1 133 ? 20.188 -17.219 6.625 1 96.81 133 PRO A CA 1
ATOM 1023 C C . PRO A 1 133 ? 19.422 -16.984 7.93 1 96.81 133 PRO A C 1
ATOM 1025 O O . PRO A 1 133 ? 20.031 -16.938 9 1 96.81 133 PRO A O 1
ATOM 1028 N N . HIS A 1 134 ? 18.125 -16.844 7.863 1 97.19 134 HIS A N 1
ATOM 1029 C CA . HIS A 1 134 ? 17.312 -16.594 9.039 1 97.19 134 HIS A CA 1
ATOM 1030 C C . HIS A 1 134 ? 16.594 -17.844 9.508 1 97.19 134 HIS A C 1
ATOM 1032 O O . HIS A 1 134 ? 15.664 -17.781 10.32 1 97.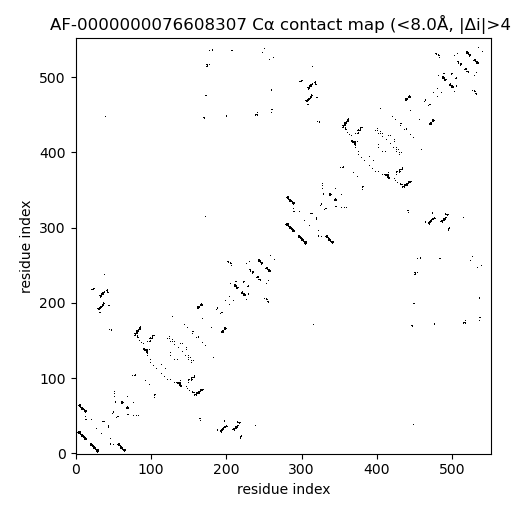19 134 HIS A O 1
ATOM 1038 N N . ALA A 1 135 ? 17 -18.969 9.078 1 97.25 135 ALA A N 1
ATOM 1039 C CA . ALA A 1 135 ? 16.297 -20.234 9.281 1 97.25 135 ALA A CA 1
ATOM 1040 C C . ALA A 1 135 ? 16.062 -20.5 10.766 1 97.25 135 ALA A C 1
ATOM 1042 O O . ALA A 1 135 ? 15.023 -21.031 11.156 1 97.25 135 ALA A O 1
ATOM 1043 N N . LYS A 1 136 ? 17 -20.109 11.57 1 97 136 LYS A N 1
ATOM 1044 C CA . LYS A 1 136 ? 16.938 -20.453 12.984 1 97 136 LYS A CA 1
ATOM 1045 C C . LYS A 1 136 ? 16.297 -19.328 13.805 1 97 136 LYS A C 1
ATOM 1047 O O . LYS A 1 136 ? 16.031 -19.5 14.992 1 97 136 LYS A O 1
ATOM 1052 N N . LYS A 1 137 ? 16.031 -18.234 13.188 1 96.75 137 LYS A N 1
ATOM 1053 C CA . LYS A 1 137 ? 15.344 -17.141 13.859 1 96.75 137 LYS A CA 1
ATOM 1054 C C . LYS A 1 137 ? 13.852 -17.438 13.984 1 96.75 137 LYS A C 1
ATOM 1056 O O . LYS A 1 137 ? 13.305 -18.25 13.242 1 96.75 137 LYS A O 1
ATOM 1061 N N . LEU A 1 138 ? 13.297 -16.797 14.969 1 96.5 138 LEU A N 1
ATOM 1062 C CA . LEU A 1 138 ? 11.844 -16.859 15.078 1 96.5 138 LEU A CA 1
ATOM 1063 C C . LEU A 1 138 ? 11.188 -15.945 14.047 1 96.5 138 LEU A C 1
ATOM 1065 O O . LEU A 1 138 ? 11.719 -14.883 13.719 1 96.5 138 LEU A O 1
ATOM 1069 N N . MET A 1 139 ? 10 -16.344 13.578 1 95.75 139 MET A N 1
ATOM 1070 C CA . MET A 1 139 ? 9.234 -15.539 12.633 1 95.75 139 MET A CA 1
ATOM 1071 C C . MET A 1 139 ? 9.008 -14.133 13.18 1 95.75 139 MET A C 1
ATOM 1073 O O . MET A 1 139 ? 9.07 -13.156 12.438 1 95.75 139 MET A O 1
ATOM 1077 N N . THR A 1 140 ? 8.883 -14.016 14.422 1 94.19 140 THR A N 1
ATOM 1078 C CA . THR A 1 140 ? 8.586 -12.742 15.078 1 94.19 140 THR A CA 1
ATOM 1079 C C . THR A 1 140 ? 9.805 -11.836 15.086 1 94.19 140 THR A C 1
ATOM 1081 O O . THR A 1 140 ? 9.695 -10.633 15.352 1 94.19 140 THR A O 1
ATOM 1084 N N . GLN A 1 141 ? 10.945 -12.367 14.758 1 93.19 141 GLN A N 1
ATOM 1085 C CA . GLN A 1 141 ? 12.188 -11.609 14.758 1 93.19 141 GLN A CA 1
ATOM 1086 C C . GLN A 1 141 ? 12.5 -11.062 13.367 1 93.19 141 GLN A C 1
ATOM 1088 O O . GLN A 1 141 ? 13.461 -10.312 13.188 1 93.19 141 GLN A O 1
ATOM 1093 N N . LEU A 1 142 ? 11.68 -11.453 12.43 1 92.94 142 LEU A N 1
ATOM 1094 C CA . LEU A 1 142 ? 11.891 -11.016 11.047 1 92.94 142 LEU A CA 1
ATOM 1095 C C . LEU A 1 142 ? 11.164 -9.703 10.781 1 92.94 142 LEU A C 1
ATOM 1097 O O . LEU A 1 142 ? 10.172 -9.391 11.438 1 92.94 142 LEU A O 1
ATOM 1101 N N . SER A 1 143 ? 11.742 -8.914 9.828 1 88.25 143 SER A N 1
ATOM 1102 C CA . SER A 1 143 ? 11.008 -7.766 9.328 1 88.25 143 SER A CA 1
ATOM 1103 C C . SER A 1 143 ? 9.758 -8.195 8.562 1 88.25 143 SER A C 1
ATOM 1105 O O . SER A 1 143 ? 9.617 -9.367 8.203 1 88.25 143 SER A O 1
ATOM 1107 N N . GLY A 1 144 ? 8.828 -7.281 8.336 1 87.88 144 GLY A N 1
ATOM 1108 C CA . GLY A 1 144 ? 7.625 -7.578 7.566 1 87.88 144 GLY A CA 1
ATOM 1109 C C . GLY A 1 144 ? 7.918 -8.148 6.195 1 87.88 144 GLY A C 1
ATOM 1110 O O . GLY A 1 144 ? 7.266 -9.102 5.762 1 87.88 144 GLY A O 1
ATOM 1111 N N . GLY A 1 145 ? 8.898 -7.562 5.516 1 90.75 145 GLY A N 1
ATOM 1112 C CA . GLY A 1 145 ? 9.297 -8.078 4.215 1 90.75 145 GLY A CA 1
ATOM 1113 C C . GLY A 1 145 ? 9.859 -9.492 4.281 1 90.75 145 GLY A C 1
ATOM 1114 O O . GLY A 1 145 ? 9.531 -10.328 3.441 1 90.75 145 GLY A O 1
ATOM 1115 N N . GLU A 1 146 ? 10.617 -9.734 5.285 1 92.62 146 GLU A N 1
ATOM 1116 C CA . GLU A 1 146 ? 11.203 -11.055 5.473 1 92.62 146 GLU A CA 1
ATOM 1117 C C . GLU A 1 146 ? 10.133 -12.094 5.82 1 92.62 146 GLU A C 1
ATOM 1119 O O . GLU A 1 146 ? 10.195 -13.234 5.355 1 92.62 146 GLU A O 1
ATOM 1124 N N . GLN A 1 147 ? 9.219 -11.695 6.605 1 94.5 147 GLN A N 1
ATOM 1125 C CA . GLN A 1 147 ? 8.109 -12.578 6.938 1 94.5 147 GLN A CA 1
ATOM 1126 C C . GLN A 1 147 ? 7.324 -12.977 5.688 1 94.5 147 GLN A C 1
ATOM 1128 O O . GLN A 1 147 ? 6.938 -14.141 5.539 1 94.5 147 GLN A O 1
ATOM 1133 N N . GLN A 1 148 ? 7.141 -12.008 4.855 1 94.5 148 GLN A N 1
ATOM 1134 C CA . GLN A 1 148 ? 6.422 -12.281 3.617 1 94.5 148 GLN A CA 1
ATOM 1135 C C . GLN A 1 148 ? 7.188 -13.258 2.738 1 94.5 148 GLN A C 1
ATOM 1137 O O . GLN A 1 148 ? 6.598 -14.164 2.148 1 94.5 148 GLN A O 1
ATOM 1142 N N . LEU A 1 149 ? 8.469 -13.039 2.672 1 95.12 149 LEU A N 1
ATOM 1143 C CA . LEU A 1 149 ? 9.312 -13.938 1.891 1 95.12 149 LEU A CA 1
ATOM 1144 C C . LEU A 1 149 ? 9.289 -15.344 2.479 1 95.12 149 LEU A C 1
ATOM 1146 O O . LEU A 1 149 ? 9.281 -16.328 1.74 1 95.12 149 LEU A O 1
ATOM 1150 N N . ALA A 1 150 ? 9.289 -15.438 3.785 1 96.12 150 ALA A N 1
ATOM 1151 C CA . ALA A 1 150 ? 9.172 -16.734 4.441 1 96.12 150 ALA A CA 1
ATOM 1152 C C . ALA A 1 150 ? 7.832 -17.391 4.125 1 96.12 150 ALA A C 1
ATOM 1154 O O . ALA A 1 150 ? 7.766 -18.594 3.883 1 96.12 150 ALA A O 1
ATOM 1155 N N . ALA A 1 151 ? 6.781 -16.625 4.133 1 95.94 151 ALA A N 1
ATOM 1156 C CA . ALA A 1 151 ? 5.453 -17.125 3.797 1 95.94 151 ALA A CA 1
ATOM 1157 C C . ALA A 1 151 ? 5.41 -17.656 2.363 1 95.94 151 ALA A C 1
ATOM 1159 O O . ALA A 1 151 ? 4.773 -18.672 2.086 1 95.94 151 ALA A O 1
ATOM 1160 N N . ILE A 1 152 ? 6.051 -16.969 1.508 1 96.19 152 ILE A N 1
ATOM 1161 C CA . ILE A 1 152 ? 6.133 -17.406 0.116 1 96.19 152 ILE A CA 1
ATOM 1162 C C . ILE A 1 152 ? 6.91 -18.719 0.025 1 96.19 152 ILE A C 1
ATOM 1164 O O . ILE A 1 152 ? 6.496 -19.641 -0.676 1 96.19 152 ILE A O 1
ATOM 1168 N N . ALA A 1 153 ? 8.008 -18.781 0.773 1 96.38 153 ALA A N 1
ATOM 1169 C CA . ALA A 1 153 ? 8.766 -20.031 0.82 1 96.38 153 ALA A CA 1
ATOM 1170 C C . ALA A 1 153 ? 7.887 -21.188 1.295 1 96.38 153 ALA A C 1
ATOM 1172 O O . ALA A 1 153 ? 7.906 -22.266 0.707 1 96.38 153 ALA A O 1
ATOM 1173 N N . GLN A 1 154 ? 7.164 -20.969 2.301 1 96.06 154 GLN A N 1
ATOM 1174 C CA . GLN A 1 154 ? 6.262 -21.984 2.832 1 96.06 154 GLN A CA 1
ATOM 1175 C C . GLN A 1 154 ? 5.27 -22.453 1.771 1 96.06 154 GLN A C 1
ATOM 1177 O O . GLN A 1 154 ? 5.062 -23.656 1.588 1 96.06 154 GLN A O 1
ATOM 1182 N N . ALA A 1 155 ? 4.695 -21.484 1.126 1 95.06 155 ALA A N 1
ATOM 1183 C CA . ALA A 1 155 ? 3.715 -21.797 0.091 1 95.06 155 ALA A CA 1
ATOM 1184 C C . ALA A 1 155 ? 4.348 -22.609 -1.039 1 95.06 155 ALA A C 1
ATOM 1186 O O . ALA A 1 155 ? 3.75 -23.562 -1.534 1 95.06 155 ALA A O 1
ATOM 1187 N N . LEU A 1 156 ? 5.512 -22.25 -1.405 1 95.19 156 LEU A N 1
ATOM 1188 C CA . LEU A 1 156 ? 6.191 -22.922 -2.512 1 95.19 156 LEU A CA 1
ATOM 1189 C C . LEU A 1 156 ? 6.602 -24.328 -2.125 1 95.19 156 LEU A C 1
ATOM 1191 O O . LEU A 1 156 ? 6.68 -25.219 -2.982 1 95.19 156 LEU A O 1
ATOM 1195 N N . THR A 1 157 ? 6.883 -24.531 -0.848 1 94.12 157 THR A N 1
ATOM 1196 C CA . THR A 1 157 ? 7.258 -25.844 -0.366 1 94.12 157 THR A CA 1
ATOM 1197 C C . THR A 1 157 ? 6.121 -26.844 -0.57 1 94.12 157 THR A C 1
ATOM 1199 O O . THR A 1 157 ? 6.352 -28.047 -0.665 1 94.12 157 THR A O 1
ATOM 1202 N N . GLN A 1 158 ? 4.973 -26.328 -0.713 1 92 158 GLN A N 1
ATOM 1203 C CA . GLN A 1 158 ? 3.822 -27.172 -1.019 1 92 158 GLN A CA 1
ATOM 1204 C C . GLN A 1 158 ? 3.887 -27.688 -2.453 1 92 158 GLN A C 1
ATOM 1206 O O . GLN A 1 158 ? 3.135 -28.594 -2.826 1 92 158 GLN A O 1
ATOM 1211 N N . GLU A 1 159 ? 4.766 -27.016 -3.256 1 90.25 159 GLU A N 1
ATOM 1212 C CA . GLU A 1 159 ? 4.891 -27.359 -4.668 1 90.25 159 GLU A CA 1
ATOM 1213 C C . GLU A 1 159 ? 3.539 -27.266 -5.375 1 90.25 159 GLU A C 1
ATOM 1215 O O . GLU A 1 159 ? 3.123 -28.219 -6.043 1 90.25 159 GLU A O 1
ATOM 1220 N N . PRO A 1 160 ? 2.914 -26.141 -5.281 1 91.62 160 PRO A N 1
ATOM 1221 C CA . PRO A 1 160 ? 1.544 -26 -5.777 1 91.62 160 PRO A CA 1
ATOM 1222 C C . PRO A 1 160 ? 1.475 -25.906 -7.297 1 91.62 160 PRO A C 1
ATOM 1224 O O . PRO A 1 160 ? 2.457 -25.516 -7.941 1 91.62 160 PRO A O 1
ATOM 1227 N N . GLU A 1 161 ? 0.315 -26.266 -7.797 1 89.62 161 GLU A N 1
ATOM 1228 C CA . GLU A 1 161 ? -0.002 -26 -9.195 1 89.62 161 GLU A CA 1
ATOM 1229 C C . GLU A 1 161 ? -0.474 -24.562 -9.383 1 89.62 161 GLU A C 1
ATOM 1231 O O . GLU A 1 161 ? -0.189 -23.938 -10.406 1 89.62 161 GLU A O 1
ATOM 1236 N N . LEU A 1 162 ? -1.193 -24.125 -8.438 1 94.88 162 LEU A N 1
ATOM 1237 C CA . LEU A 1 162 ? -1.743 -22.781 -8.43 1 94.88 162 LEU A CA 1
ATOM 1238 C C . LEU A 1 162 ? -1.332 -22.031 -7.168 1 94.88 162 LEU A C 1
ATOM 1240 O O . LEU A 1 162 ? -1.565 -22.5 -6.055 1 94.88 162 LEU A O 1
ATOM 1244 N N . LEU A 1 163 ? -0.66 -20.938 -7.336 1 96.44 163 LEU A N 1
ATOM 1245 C CA . LEU A 1 163 ? -0.261 -20.078 -6.227 1 96.44 163 LEU A CA 1
ATOM 1246 C C . LEU A 1 163 ? -1.172 -18.859 -6.125 1 96.44 163 LEU A C 1
ATOM 1248 O O . LEU A 1 163 ? -1.232 -18.047 -7.051 1 96.44 163 LEU A O 1
ATOM 1252 N N . LEU A 1 164 ? -1.938 -18.797 -5.051 1 96.5 164 LEU A N 1
ATOM 1253 C CA . LEU A 1 164 ? -2.787 -17.641 -4.75 1 96.5 164 LEU A CA 1
ATOM 1254 C C . LEU A 1 164 ? -2.088 -16.688 -3.791 1 96.5 164 LEU A C 1
ATOM 1256 O O . LEU A 1 164 ? -1.638 -17.094 -2.717 1 96.5 164 LEU A O 1
ATOM 1260 N N . MET A 1 165 ? -1.994 -15.461 -4.207 1 97.12 165 MET A N 1
ATOM 1261 C CA . MET A 1 165 ? -1.348 -14.477 -3.348 1 97.12 165 MET A CA 1
ATOM 1262 C C . MET A 1 165 ? -2.285 -13.305 -3.059 1 97.12 165 MET A C 1
ATOM 1264 O O . MET A 1 165 ? -2.658 -12.562 -3.967 1 97.12 165 MET A O 1
ATOM 1268 N N . ASP A 1 166 ? -2.623 -13.211 -1.827 1 95.5 166 ASP A N 1
ATOM 1269 C CA . ASP A 1 166 ? -3.535 -12.156 -1.404 1 95.5 166 ASP A CA 1
ATOM 1270 C C . ASP A 1 166 ? -2.768 -10.914 -0.955 1 95.5 166 ASP A C 1
ATOM 1272 O O . ASP A 1 166 ? -2.434 -10.773 0.224 1 95.5 166 ASP A O 1
ATOM 1276 N N . GLU A 1 167 ? -2.494 -10 -1.904 1 94.62 167 GLU A N 1
ATOM 1277 C CA . GLU A 1 167 ? -1.84 -8.711 -1.693 1 94.62 167 GLU A CA 1
ATOM 1278 C C . GLU A 1 167 ? -0.466 -8.891 -1.053 1 94.62 167 GLU A C 1
ATOM 1280 O O . GLU A 1 167 ? -0.168 -8.273 -0.029 1 94.62 167 GLU A O 1
ATOM 1285 N N . PRO A 1 168 ? 0.395 -9.578 -1.72 1 94.69 168 PRO A N 1
ATOM 1286 C CA . PRO A 1 168 ? 1.689 -9.938 -1.134 1 94.69 168 PRO A CA 1
ATOM 1287 C C . PRO A 1 168 ? 2.621 -8.734 -0.989 1 94.69 168 PRO A C 1
ATOM 1289 O O . PRO A 1 168 ? 3.637 -8.812 -0.294 1 94.69 168 PRO A O 1
ATOM 1292 N N . THR A 1 169 ? 2.303 -7.613 -1.641 1 93.44 169 THR A N 1
ATOM 1293 C CA . THR A 1 169 ? 3.225 -6.48 -1.654 1 93.44 169 THR A CA 1
ATOM 1294 C C . THR A 1 169 ? 2.707 -5.348 -0.772 1 93.44 169 THR A C 1
ATOM 1296 O O . THR A 1 169 ? 3.326 -4.289 -0.688 1 93.44 169 THR A O 1
ATOM 1299 N N . SER A 1 170 ? 1.631 -5.602 -0.152 1 88.69 170 SER A N 1
ATOM 1300 C CA . SER A 1 170 ? 1.057 -4.555 0.685 1 88.69 170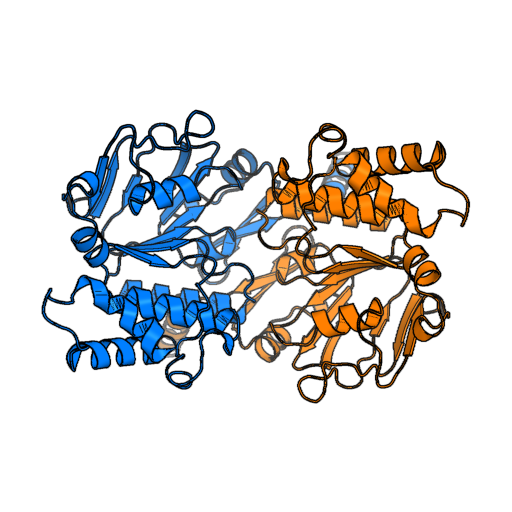 SER A CA 1
ATOM 1301 C C . SER A 1 170 ? 1.975 -4.215 1.854 1 88.69 170 SER A C 1
ATOM 1303 O O . SER A 1 170 ? 2.635 -5.098 2.408 1 88.69 170 SER A O 1
ATOM 1305 N N . HIS A 1 171 ? 2.102 -2.881 2.215 1 83.69 171 HIS A N 1
ATOM 1306 C CA . HIS A 1 171 ? 2.809 -2.357 3.377 1 83.69 171 HIS A CA 1
ATOM 1307 C C . HIS A 1 171 ? 4.32 -2.465 3.197 1 83.69 171 HIS A C 1
ATOM 1309 O O . HIS A 1 171 ? 5.082 -2.139 4.109 1 83.69 171 HIS A O 1
ATOM 1315 N N . LEU A 1 172 ? 4.727 -3.01 2.031 1 90.88 172 LEU A N 1
ATOM 1316 C CA . LEU A 1 172 ? 6.156 -3.156 1.774 1 90.88 172 LEU A CA 1
ATOM 1317 C C . LEU A 1 172 ? 6.699 -1.943 1.027 1 90.88 172 LEU A C 1
ATOM 1319 O O . LEU A 1 172 ? 5.957 -1.259 0.321 1 90.88 172 LEU A O 1
ATOM 1323 N N . ASP A 1 173 ? 7.953 -1.633 1.226 1 92.94 173 ASP A N 1
ATOM 1324 C CA . ASP A 1 173 ? 8.602 -0.611 0.406 1 92.94 173 ASP A CA 1
ATOM 1325 C C . ASP A 1 173 ? 8.922 -1.148 -0.987 1 92.94 173 ASP A C 1
ATOM 1327 O O . ASP A 1 173 ? 8.695 -2.326 -1.271 1 92.94 173 ASP A O 1
ATOM 1331 N N . ILE A 1 174 ? 9.406 -0.303 -1.848 1 95.06 174 ILE A N 1
ATOM 1332 C CA . ILE A 1 174 ? 9.57 -0.673 -3.25 1 95.06 174 ILE A CA 1
ATOM 1333 C C . ILE A 1 174 ? 10.641 -1.749 -3.379 1 95.06 174 ILE A C 1
ATOM 1335 O O . ILE A 1 174 ? 10.586 -2.586 -4.281 1 95.06 174 ILE A O 1
ATOM 1339 N N . THR A 1 175 ? 11.578 -1.802 -2.469 1 94.12 175 THR A N 1
ATOM 1340 C CA . THR A 1 175 ? 12.641 -2.805 -2.5 1 94.12 175 THR A CA 1
ATOM 1341 C C . THR A 1 175 ? 12.055 -4.207 -2.359 1 94.12 175 THR A C 1
ATOM 1343 O O . THR A 1 175 ? 12.312 -5.078 -3.193 1 94.12 175 THR A O 1
ATOM 1346 N N . HIS A 1 176 ? 11.25 -4.379 -1.425 1 93.31 176 HIS A N 1
ATOM 1347 C CA . HIS A 1 176 ? 10.68 -5.695 -1.158 1 93.31 176 HIS A CA 1
ATOM 1348 C C . HIS A 1 176 ? 9.594 -6.043 -2.17 1 93.31 176 HIS A C 1
ATOM 1350 O O . HIS A 1 176 ? 9.43 -7.211 -2.531 1 93.31 176 HIS A O 1
ATOM 1356 N N . GLN A 1 177 ? 8.891 -5.016 -2.58 1 95.56 177 GLN A N 1
ATOM 1357 C CA . GLN A 1 177 ? 7.883 -5.262 -3.605 1 95.56 177 GLN A CA 1
ATOM 1358 C C . GLN A 1 177 ? 8.508 -5.859 -4.863 1 95.56 177 GLN A C 1
ATOM 1360 O O . GLN A 1 177 ? 8.062 -6.895 -5.355 1 95.56 177 GLN A O 1
ATOM 1365 N N . VAL A 1 178 ? 9.57 -5.25 -5.27 1 95.88 178 VAL A N 1
ATOM 1366 C CA . VAL A 1 178 ? 10.242 -5.676 -6.492 1 95.88 178 VAL A CA 1
ATOM 1367 C C . VAL A 1 178 ? 10.891 -7.043 -6.273 1 95.88 178 VAL A C 1
ATOM 1369 O O . VAL A 1 178 ? 10.82 -7.914 -7.141 1 95.88 178 VAL A O 1
ATOM 1372 N N . GLN A 1 179 ? 11.453 -7.23 -5.164 1 94.38 179 GLN A N 1
ATOM 1373 C CA . GLN A 1 179 ? 12.086 -8.508 -4.844 1 94.38 179 GLN A CA 1
ATOM 1374 C C . GLN A 1 179 ? 11.086 -9.656 -4.93 1 94.38 179 GLN A C 1
ATOM 1376 O O . GLN A 1 179 ? 11.359 -10.672 -5.57 1 94.38 179 GLN A O 1
ATOM 1381 N N . ILE A 1 180 ? 9.977 -9.477 -4.348 1 95.75 180 ILE A N 1
ATOM 1382 C CA . ILE A 1 180 ? 8.945 -10.508 -4.297 1 95.75 180 ILE A CA 1
ATOM 1383 C C . ILE A 1 180 ? 8.398 -10.758 -5.695 1 95.75 180 ILE A C 1
ATOM 1385 O O . ILE A 1 180 ? 8.312 -11.906 -6.145 1 95.75 180 ILE A O 1
ATOM 1389 N N . LEU A 1 181 ? 8.086 -9.711 -6.402 1 97.69 181 LEU A N 1
ATOM 1390 C CA . LEU A 1 181 ? 7.453 -9.867 -7.707 1 97.69 181 LEU A CA 1
ATOM 1391 C C . LEU A 1 181 ? 8.445 -10.422 -8.727 1 97.69 181 LEU A C 1
ATOM 1393 O O . LEU A 1 181 ? 8.07 -11.219 -9.594 1 97.69 181 LEU A O 1
ATOM 1397 N N . ASN A 1 182 ? 9.695 -10.039 -8.594 1 97.31 182 ASN A N 1
ATOM 1398 C CA . ASN A 1 182 ? 10.727 -10.633 -9.43 1 97.31 182 ASN A CA 1
ATOM 1399 C C . ASN A 1 182 ? 10.859 -12.133 -9.188 1 97.31 182 ASN A C 1
ATOM 1401 O O . ASN A 1 182 ? 10.961 -12.914 -10.133 1 97.31 182 ASN A O 1
ATOM 1405 N N . LEU A 1 183 ? 10.836 -12.453 -7.965 1 95.44 183 LEU A N 1
ATOM 1406 C CA . LEU A 1 183 ? 10.938 -13.867 -7.602 1 95.44 183 LEU A CA 1
ATOM 1407 C C . LEU A 1 183 ? 9.773 -14.664 -8.188 1 95.44 183 LEU A C 1
ATOM 1409 O O . LEU A 1 183 ? 9.984 -15.695 -8.828 1 95.44 183 LEU A O 1
ATOM 1413 N N . ILE A 1 184 ? 8.586 -14.211 -8 1 96.88 184 ILE A N 1
ATOM 1414 C CA . ILE A 1 184 ? 7.398 -14.922 -8.453 1 96.88 184 ILE A CA 1
ATOM 1415 C C . ILE A 1 184 ? 7.387 -14.992 -9.977 1 96.88 184 ILE A C 1
ATOM 1417 O O . ILE A 1 184 ? 7.043 -16.016 -10.562 1 96.88 184 ILE A O 1
ATOM 1421 N N . GLN A 1 185 ? 7.746 -13.898 -10.602 1 97.12 185 GLN A N 1
ATOM 1422 C CA . GLN A 1 185 ? 7.801 -13.875 -12.055 1 97.12 185 GLN A CA 1
ATOM 1423 C C . GLN A 1 185 ? 8.828 -14.867 -12.586 1 97.12 185 GLN A C 1
ATOM 1425 O O . GLN A 1 185 ? 8.578 -15.562 -13.57 1 97.12 185 GLN A O 1
ATOM 1430 N N . ARG A 1 186 ? 9.961 -14.945 -11.938 1 94.75 186 ARG A N 1
ATOM 1431 C CA . ARG A 1 186 ? 10.984 -15.906 -12.312 1 94.75 186 ARG A CA 1
ATOM 1432 C C . ARG A 1 186 ? 10.477 -17.344 -12.164 1 94.75 186 ARG A C 1
ATOM 1434 O O . ARG A 1 186 ? 10.641 -18.156 -13.07 1 94.75 186 ARG A O 1
ATOM 1441 N N . LEU A 1 187 ? 9.859 -17.609 -11.062 1 92.75 187 LEU A N 1
ATOM 1442 C CA . LEU A 1 187 ? 9.328 -18.938 -10.812 1 92.75 187 LEU A CA 1
ATOM 1443 C C . LEU A 1 187 ? 8.234 -19.281 -11.82 1 92.75 187 LEU A C 1
ATOM 1445 O O . LEU A 1 187 ? 8.18 -20.406 -12.32 1 92.75 187 LEU A O 1
ATOM 1449 N N . ASN A 1 188 ? 7.41 -18.344 -12.055 1 95.56 188 ASN A N 1
ATOM 1450 C CA . ASN A 1 188 ? 6.367 -18.516 -13.062 1 95.56 188 ASN A CA 1
ATOM 1451 C C . ASN A 1 188 ? 6.957 -18.922 -14.414 1 95.56 188 ASN A C 1
ATOM 1453 O O . ASN A 1 188 ? 6.48 -19.859 -15.047 1 95.56 188 ASN A O 1
ATOM 1457 N N . ARG A 1 189 ? 8.016 -18.312 -14.805 1 93.56 189 ARG A N 1
ATOM 1458 C CA . ARG A 1 189 ? 8.633 -18.531 -16.109 1 93.56 189 ARG A CA 1
ATOM 1459 C C . ARG A 1 189 ? 9.406 -19.844 -16.141 1 93.56 189 ARG A C 1
ATOM 1461 O O . ARG A 1 189 ? 9.336 -20.594 -17.125 1 93.56 189 ARG A O 1
ATOM 1468 N N . GLU A 1 190 ? 10.023 -20.094 -15.094 1 91.31 190 GLU A N 1
ATOM 1469 C CA . GLU A 1 190 ? 10.953 -21.219 -15.078 1 91.31 190 GLU A CA 1
ATOM 1470 C C . GLU A 1 190 ? 10.227 -22.531 -14.773 1 91.31 190 GLU A C 1
ATOM 1472 O O . GLU A 1 190 ? 10.641 -23.594 -15.227 1 91.31 190 GLU A O 1
ATOM 1477 N N . THR A 1 191 ? 9.172 -22.516 -14 1 89.94 191 THR A N 1
ATOM 1478 C CA . THR A 1 191 ? 8.555 -23.75 -13.555 1 89.94 191 THR A CA 1
ATOM 1479 C C . THR A 1 191 ? 7.125 -23.859 -14.078 1 89.94 191 THR A C 1
ATOM 1481 O O . THR A 1 191 ? 6.414 -24.812 -13.758 1 89.94 191 THR A O 1
ATOM 1484 N N . ASN A 1 192 ? 6.66 -22.891 -14.812 1 92 192 ASN A N 1
ATOM 1485 C CA . ASN A 1 192 ? 5.309 -22.859 -15.359 1 92 192 ASN A CA 1
ATOM 1486 C C . ASN A 1 192 ? 4.258 -22.812 -14.258 1 92 192 ASN A C 1
ATOM 1488 O O . ASN A 1 192 ? 3.148 -23.312 -14.422 1 92 192 ASN A O 1
ATOM 1492 N N . LEU A 1 193 ? 4.691 -22.297 -13.141 1 93.31 193 LEU A N 1
ATOM 1493 C CA . LEU A 1 193 ? 3.787 -22.094 -12.016 1 93.31 193 LEU A CA 1
ATOM 1494 C C . LEU A 1 193 ? 2.674 -21.109 -12.383 1 93.31 193 LEU A C 1
ATOM 1496 O O . LEU A 1 193 ? 2.939 -20.031 -12.914 1 93.31 193 LEU A O 1
ATOM 1500 N N . THR A 1 194 ? 1.418 -21.516 -12.195 1 96.31 194 THR A N 1
ATOM 1501 C CA . THR A 1 194 ? 0.309 -20.578 -12.391 1 96.31 194 THR A CA 1
ATOM 1502 C C . THR A 1 194 ? 0.102 -19.719 -11.156 1 96.31 194 THR A C 1
ATOM 1504 O O . THR A 1 194 ? 0.081 -20.219 -10.031 1 96.31 194 THR A O 1
ATOM 1507 N N . VAL A 1 195 ? -0.003 -18.422 -11.359 1 97.69 195 VAL A N 1
ATOM 1508 C CA . VAL A 1 195 ? -0.096 -17.484 -10.25 1 97.69 195 VAL A CA 1
ATOM 1509 C C . VAL A 1 195 ? -1.334 -16.594 -10.414 1 97.69 195 VAL A C 1
ATOM 1511 O O . VAL A 1 195 ? -1.618 -16.125 -11.516 1 97.69 195 VAL A O 1
ATOM 1514 N N . LEU A 1 196 ? -2.117 -16.469 -9.414 1 97.94 196 LEU A N 1
ATOM 1515 C CA . LEU A 1 196 ? -3.203 -15.5 -9.297 1 97.94 196 LEU A CA 1
ATOM 1516 C C . LEU A 1 196 ? -3.006 -14.602 -8.078 1 97.94 196 LEU A C 1
ATOM 1518 O O . LEU A 1 196 ? -3.045 -15.078 -6.938 1 97.94 196 LEU A O 1
ATOM 1522 N N . MET A 1 197 ? -2.836 -13.32 -8.32 1 97.88 197 MET A N 1
ATOM 1523 C CA . MET A 1 197 ? -2.471 -12.383 -7.262 1 97.88 197 MET A CA 1
ATOM 1524 C C . MET A 1 197 ? -3.469 -11.234 -7.184 1 97.88 197 MET A C 1
ATOM 1526 O O . MET A 1 197 ? -3.898 -10.711 -8.211 1 97.88 197 MET A O 1
ATOM 1530 N N . ILE A 1 198 ? -3.916 -10.961 -6.004 1 97.31 198 ILE A N 1
ATOM 1531 C CA . ILE A 1 198 ? -4.641 -9.719 -5.777 1 97.31 198 ILE A CA 1
ATOM 1532 C C . ILE A 1 198 ? -3.648 -8.578 -5.566 1 97.31 198 ILE A C 1
ATOM 1534 O O . ILE A 1 198 ? -2.736 -8.68 -4.742 1 97.31 198 ILE A O 1
ATOM 1538 N N . ILE A 1 199 ? -3.773 -7.465 -6.305 1 96.19 199 ILE A N 1
ATOM 1539 C CA . ILE A 1 199 ? -2.818 -6.367 -6.207 1 96.19 199 ILE A CA 1
ATOM 1540 C C . ILE A 1 199 ? -3.545 -5.035 -6.379 1 96.19 199 ILE A C 1
ATOM 1542 O O . ILE A 1 199 ? -4.43 -4.91 -7.23 1 96.19 199 ILE A O 1
ATOM 1546 N N . HIS A 1 200 ? -3.148 -4.035 -5.59 1 93.88 200 HIS A N 1
ATOM 1547 C CA . HIS A 1 200 ? -3.795 -2.73 -5.629 1 93.88 200 HIS A CA 1
ATOM 1548 C C . HIS A 1 200 ? -3.033 -1.766 -6.531 1 93.88 200 HIS A C 1
ATOM 1550 O O . HIS A 1 200 ? -3.613 -0.814 -7.062 1 93.88 200 HIS A O 1
ATOM 1556 N N . ASP A 1 201 ? -1.761 -1.967 -6.641 1 95.5 201 ASP A N 1
ATOM 1557 C CA . ASP A 1 201 ? -0.937 -1.092 -7.469 1 95.5 201 ASP A CA 1
ATOM 1558 C C . ASP A 1 201 ? -1.094 -1.43 -8.953 1 95.5 201 ASP A C 1
ATOM 1560 O O . ASP A 1 201 ? -0.584 -2.449 -9.414 1 95.5 201 ASP A O 1
ATOM 1564 N N . LEU A 1 202 ? -1.679 -0.517 -9.594 1 97.56 202 LEU A N 1
ATOM 1565 C CA . LEU A 1 202 ? -2.004 -0.781 -10.992 1 97.56 202 LEU A CA 1
ATOM 1566 C C . LEU A 1 202 ? -0.74 -0.835 -11.844 1 97.56 202 LEU A C 1
ATOM 1568 O O . LEU A 1 202 ? -0.682 -1.573 -12.828 1 97.56 202 LEU A O 1
ATOM 1572 N N . ASN A 1 203 ? 0.249 -0.087 -11.484 1 96.94 203 ASN A N 1
ATOM 1573 C CA . ASN A 1 203 ? 1.484 -0.089 -12.258 1 96.94 203 ASN A CA 1
ATOM 1574 C C . ASN A 1 203 ? 2.279 -1.373 -12.047 1 96.94 203 ASN A C 1
ATOM 1576 O O . ASN A 1 203 ? 2.881 -1.901 -12.984 1 96.94 203 ASN A O 1
ATOM 1580 N N . LEU A 1 204 ? 2.291 -1.845 -10.836 1 97.06 204 LEU A N 1
ATOM 1581 C CA . LEU A 1 204 ? 2.902 -3.145 -10.586 1 97.06 204 LEU A CA 1
ATOM 1582 C C . LEU A 1 204 ? 2.148 -4.25 -11.32 1 97.06 204 LEU A C 1
ATOM 1584 O O . LEU A 1 204 ? 2.766 -5.145 -11.906 1 97.06 204 LEU A O 1
ATOM 1588 N N . ALA A 1 205 ? 0.845 -4.18 -11.273 1 98.06 205 ALA A N 1
ATOM 1589 C CA . ALA A 1 205 ? 0.036 -5.148 -12.008 1 98.06 205 ALA A CA 1
ATOM 1590 C C . ALA A 1 205 ? 0.383 -5.137 -13.492 1 98.06 205 ALA A C 1
ATOM 1592 O O . ALA A 1 205 ? 0.572 -6.195 -14.102 1 98.06 205 ALA A O 1
ATOM 1593 N N . ALA A 1 206 ? 0.47 -3.971 -14.008 1 98 206 ALA A N 1
ATOM 1594 C CA . ALA A 1 206 ? 0.771 -3.801 -15.43 1 98 206 ALA A CA 1
ATOM 1595 C C . ALA A 1 206 ? 2.131 -4.398 -15.773 1 98 206 ALA A C 1
ATOM 1597 O O . ALA A 1 206 ? 2.275 -5.07 -16.797 1 98 206 ALA A O 1
ATOM 1598 N N . GLU A 1 207 ? 3.055 -4.172 -14.938 1 96.94 207 GLU A N 1
ATOM 1599 C CA . GLU A 1 207 ? 4.438 -4.535 -15.227 1 96.94 207 GLU A CA 1
ATOM 1600 C C . GLU A 1 207 ? 4.652 -6.039 -15.086 1 96.94 207 GLU A C 1
ATOM 1602 O O . GLU A 1 207 ? 5.371 -6.648 -15.883 1 96.94 207 GLU A O 1
ATOM 1607 N N . TYR A 1 208 ? 3.959 -6.672 -14.156 1 97.81 208 TYR A N 1
ATOM 1608 C CA . TYR A 1 208 ? 4.348 -8.031 -13.797 1 97.81 208 TYR A CA 1
ATOM 1609 C C . TYR A 1 208 ? 3.334 -9.039 -14.312 1 97.81 208 TYR A C 1
ATOM 1611 O O . TYR A 1 208 ? 3.693 -10.18 -14.641 1 97.81 208 TYR A O 1
ATOM 1619 N N . CYS A 1 209 ? 2.09 -8.656 -14.414 1 97.94 209 CYS A N 1
ATOM 1620 C CA . CYS A 1 209 ? 1.061 -9.625 -14.781 1 97.94 209 CYS A CA 1
ATOM 1621 C C . CYS A 1 209 ? 0.901 -9.703 -16.297 1 97.94 209 CYS A C 1
ATOM 1623 O O . CYS A 1 209 ? 1.005 -8.688 -16.984 1 97.94 209 CYS A O 1
ATOM 1625 N N . ASP A 1 210 ? 0.506 -10.883 -16.75 1 96.44 210 ASP A N 1
ATOM 1626 C CA . ASP A 1 210 ? 0.197 -11.117 -18.156 1 96.44 210 ASP A CA 1
ATOM 1627 C C . ASP A 1 210 ? -1.297 -10.953 -18.422 1 96.44 210 ASP A C 1
ATOM 1629 O O . ASP A 1 210 ? -1.704 -10.695 -19.562 1 96.44 210 ASP A O 1
ATOM 1633 N N . PHE A 1 211 ? -1.969 -11.219 -17.484 1 97.94 211 PHE A N 1
ATOM 1634 C CA . PHE A 1 211 ? -3.426 -11.242 -17.547 1 97.94 211 PHE A CA 1
ATOM 1635 C C . PHE A 1 211 ? -4.027 -10.562 -16.312 1 97.94 211 PHE A C 1
ATOM 1637 O O . PHE A 1 211 ? -3.539 -10.742 -15.203 1 97.94 211 PHE A O 1
ATOM 1644 N N . LEU A 1 212 ? -5.059 -9.703 -16.531 1 98.56 212 LEU A N 1
ATOM 1645 C CA . LEU A 1 212 ? -5.676 -8.977 -15.422 1 98.56 212 LEU A CA 1
ATOM 1646 C C . LEU A 1 212 ? -7.18 -9.219 -15.383 1 98.56 212 LEU A C 1
ATOM 1648 O O . LEU A 1 212 ? -7.82 -9.352 -16.438 1 98.56 212 LEU A O 1
ATOM 1652 N N . ILE A 1 213 ? -7.688 -9.305 -14.242 1 98.44 213 ILE A N 1
ATOM 1653 C CA . ILE A 1 213 ? -9.117 -9.375 -13.953 1 98.44 213 ILE A CA 1
ATOM 1654 C C . ILE A 1 213 ? -9.539 -8.172 -13.117 1 98.44 213 ILE A C 1
ATOM 1656 O O . ILE A 1 213 ? -9.203 -8.078 -11.938 1 98.44 213 ILE A O 1
ATOM 1660 N N . MET A 1 214 ? -10.242 -7.273 -13.742 1 98.62 214 MET A N 1
ATOM 1661 C CA . MET A 1 214 ? -10.742 -6.102 -13.031 1 98.62 214 MET A CA 1
ATOM 1662 C C . MET A 1 214 ? -12.156 -6.348 -12.508 1 98.62 214 MET A C 1
ATOM 1664 O O . MET A 1 214 ? -13.078 -6.605 -13.281 1 98.62 214 MET A O 1
ATOM 1668 N N . MET A 1 215 ? -12.258 -6.223 -11.234 1 97.75 215 MET A N 1
ATOM 1669 C CA . MET A 1 215 ? -13.539 -6.488 -10.594 1 97.75 215 MET A CA 1
ATOM 1670 C C . MET A 1 215 ? -14.188 -5.191 -10.125 1 97.75 215 MET A C 1
ATOM 1672 O O . MET A 1 215 ? -13.5 -4.234 -9.773 1 97.75 215 MET A O 1
ATOM 1676 N N . ASN A 1 216 ? -15.461 -5.203 -10.117 1 96.5 216 ASN A N 1
ATOM 1677 C CA . ASN A 1 216 ? -16.266 -4.09 -9.648 1 96.5 216 ASN A CA 1
ATOM 1678 C C . ASN A 1 216 ? -17.625 -4.566 -9.109 1 96.5 216 ASN A C 1
ATOM 1680 O O . ASN A 1 216 ? -18.375 -5.238 -9.82 1 96.5 216 ASN A O 1
ATOM 1684 N N . ASN A 1 217 ? -17.891 -4.258 -7.879 1 93.56 217 ASN A N 1
ATOM 1685 C CA . ASN A 1 217 ? -19.172 -4.523 -7.238 1 93.56 217 ASN A CA 1
ATOM 1686 C C . ASN A 1 217 ? -19.547 -6 -7.332 1 93.56 217 ASN A C 1
ATOM 1688 O O . ASN A 1 217 ? -20.672 -6.332 -7.719 1 93.56 217 ASN A O 1
ATOM 1692 N N . GLY A 1 218 ? -18.594 -6.801 -7.133 1 94.19 218 GLY A N 1
ATOM 1693 C CA . GLY A 1 218 ? -18.859 -8.227 -7.039 1 94.19 218 GLY A CA 1
ATOM 1694 C C . GLY A 1 218 ? -18.875 -8.922 -8.391 1 94.19 218 GLY A C 1
ATOM 1695 O O . GLY A 1 218 ? -19.25 -10.086 -8.492 1 94.19 218 GLY A O 1
ATOM 1696 N N . ASP A 1 219 ? -18.469 -8.18 -9.406 1 95.44 219 ASP A N 1
ATOM 1697 C CA . ASP A 1 219 ? -18.469 -8.719 -10.766 1 95.44 219 ASP A CA 1
ATOM 1698 C C . ASP A 1 219 ? -17.156 -8.43 -11.484 1 95.44 219 ASP A C 1
ATOM 1700 O O . ASP A 1 219 ? -16.406 -7.551 -11.062 1 95.44 219 ASP A O 1
ATOM 1704 N N . VAL A 1 220 ? -16.984 -9.258 -12.547 1 97.12 220 VAL A N 1
ATOM 1705 C CA . VAL A 1 220 ? -15.859 -8.961 -13.422 1 97.12 220 VAL A CA 1
ATOM 1706 C C . VAL A 1 220 ? -16.25 -7.852 -14.406 1 97.12 220 VAL A C 1
ATOM 1708 O O . VAL A 1 220 ? -17.156 -8.016 -15.211 1 97.12 220 VAL A O 1
ATOM 1711 N N . HIS A 1 221 ? -15.594 -6.77 -14.305 1 97.88 221 HIS A N 1
ATOM 1712 C CA . HIS A 1 221 ? -15.844 -5.66 -15.219 1 97.88 221 HIS A CA 1
ATOM 1713 C C . HIS A 1 221 ? -15.211 -5.914 -16.578 1 97.88 221 HIS A C 1
ATOM 1715 O O . HIS A 1 221 ? -15.859 -5.746 -17.609 1 97.88 221 HIS A O 1
ATOM 1721 N N . ILE A 1 222 ? -14 -6.297 -16.578 1 98.12 222 ILE A N 1
ATOM 1722 C CA . ILE A 1 222 ? -13.242 -6.613 -17.781 1 98.12 222 ILE A CA 1
ATOM 1723 C C . ILE A 1 222 ? -12.039 -7.484 -17.422 1 98.12 222 ILE A C 1
ATOM 1725 O O . ILE A 1 222 ? -11.562 -7.453 -16.297 1 98.12 222 ILE A O 1
ATOM 1729 N N . MET A 1 223 ? -11.625 -8.32 -18.312 1 98.12 223 MET A N 1
ATOM 1730 C CA . MET A 1 223 ? -10.414 -9.109 -18.125 1 98.12 223 MET A CA 1
ATOM 1731 C C . MET A 1 223 ? -9.641 -9.266 -19.422 1 98.12 223 MET A C 1
ATOM 1733 O O . MET A 1 223 ? -10.227 -9.203 -20.516 1 98.12 223 MET A O 1
ATOM 1737 N N . GLY A 1 224 ? -8.367 -9.398 -19.344 1 98 224 GLY A N 1
ATOM 1738 C CA . GLY A 1 224 ? -7.52 -9.531 -20.516 1 98 224 GLY A CA 1
ATOM 1739 C C . GLY A 1 224 ? -6.098 -9.055 -20.281 1 98 224 GLY A C 1
ATOM 1740 O O . GLY A 1 224 ? -5.613 -9.07 -19.141 1 98 224 GLY A O 1
ATOM 1741 N N . ALA A 1 225 ? -5.422 -8.773 -21.344 1 97.88 225 ALA A N 1
ATOM 1742 C CA . ALA A 1 225 ? -4.059 -8.258 -21.25 1 97.88 225 ALA A CA 1
ATOM 1743 C C . ALA A 1 225 ? -4.043 -6.887 -20.578 1 97.88 225 ALA A C 1
ATOM 1745 O O . ALA A 1 225 ? -5.004 -6.117 -20.703 1 97.88 225 ALA A O 1
ATOM 1746 N N . PRO A 1 226 ? -2.951 -6.555 -19.906 1 98.12 226 PRO A N 1
ATOM 1747 C CA . PRO A 1 226 ? -2.861 -5.273 -19.203 1 98.12 226 PRO A CA 1
ATOM 1748 C C . PRO A 1 226 ? -3.205 -4.082 -20.109 1 98.12 226 PRO A C 1
ATOM 1750 O O . PRO A 1 226 ? -3.924 -3.174 -19.688 1 98.12 226 PRO A O 1
ATOM 1753 N N . LEU A 1 227 ? -2.791 -4.098 -21.328 1 97.25 227 LEU A N 1
ATOM 1754 C CA . LEU A 1 227 ? -3.021 -2.984 -22.234 1 97.25 227 LEU A CA 1
ATOM 1755 C C . LEU A 1 227 ? -4.512 -2.791 -22.484 1 97.25 227 LEU A C 1
ATOM 1757 O O . LEU A 1 227 ? -4.973 -1.663 -22.688 1 97.25 227 LEU A O 1
ATOM 1761 N N . ASP A 1 228 ? -5.246 -3.869 -22.5 1 97.75 228 ASP A N 1
ATOM 1762 C CA . ASP A 1 228 ? -6.68 -3.828 -22.75 1 97.75 228 ASP A CA 1
ATOM 1763 C C . ASP A 1 228 ? -7.449 -3.412 -21.5 1 97.75 228 ASP A C 1
ATOM 1765 O O . ASP A 1 228 ? -8.469 -2.732 -21.578 1 97.75 228 ASP A O 1
ATOM 1769 N N . VAL A 1 229 ? -6.953 -3.766 -20.391 1 98.5 229 VAL A N 1
ATOM 1770 C CA . VAL A 1 229 ? -7.684 -3.605 -19.141 1 98.5 229 VAL A CA 1
ATOM 1771 C C . VAL A 1 229 ? -7.352 -2.252 -18.516 1 98.5 229 VAL A C 1
ATOM 1773 O O . VAL A 1 229 ? -8.242 -1.548 -18.031 1 98.5 229 VAL A O 1
ATOM 1776 N N . LEU A 1 230 ? -6.043 -1.874 -18.562 1 98.31 230 LEU A N 1
ATOM 1777 C CA . LEU A 1 230 ? -5.57 -0.688 -17.859 1 98.31 230 LEU A CA 1
ATOM 1778 C C . LEU A 1 230 ? -5.535 0.521 -18.797 1 98.31 230 LEU A C 1
ATOM 1780 O O . LEU A 1 230 ? -4.457 1.007 -19.141 1 98.31 230 LEU A O 1
ATOM 1784 N N . ASN A 1 231 ? -6.688 1.021 -19.062 1 97.69 231 ASN A N 1
ATOM 1785 C CA . ASN A 1 231 ? -6.855 2.285 -19.781 1 97.69 231 ASN A CA 1
ATOM 1786 C C . ASN A 1 231 ? -7.719 3.262 -18.984 1 97.69 231 ASN A C 1
ATOM 1788 O O . ASN A 1 231 ? -8.367 2.875 -18.016 1 97.69 231 ASN A O 1
ATOM 1792 N N . TYR A 1 232 ? -7.668 4.562 -19.391 1 96.25 232 TYR A N 1
ATOM 1793 C CA . TYR A 1 232 ? -8.289 5.605 -18.578 1 96.25 232 TYR A CA 1
ATOM 1794 C C . TYR A 1 232 ? -9.797 5.371 -18.453 1 96.25 232 TYR A C 1
ATOM 1796 O O . TYR A 1 232 ? -10.383 5.629 -17.406 1 96.25 232 TYR A O 1
ATOM 1804 N N . LYS A 1 233 ? -10.445 4.875 -19.469 1 97.88 233 LYS A N 1
ATOM 1805 C CA . LYS A 1 233 ? -11.891 4.668 -19.469 1 97.88 233 LYS A CA 1
ATOM 1806 C C . LYS A 1 233 ? -12.289 3.645 -18.406 1 97.88 233 LYS A C 1
ATOM 1808 O O . LYS A 1 233 ? -13.141 3.922 -17.547 1 97.88 233 LYS A O 1
ATOM 1813 N N . ASN A 1 234 ? -11.641 2.48 -18.469 1 98.44 234 ASN A N 1
ATOM 1814 C CA . ASN A 1 234 ? -11.945 1.427 -17.516 1 98.44 234 ASN A CA 1
ATOM 1815 C C . ASN A 1 234 ? -11.633 1.863 -16.078 1 98.44 234 ASN A C 1
ATOM 1817 O O . ASN A 1 234 ? -12.422 1.619 -15.172 1 98.44 234 ASN A O 1
ATOM 1821 N N . ILE A 1 235 ? -10.477 2.518 -15.875 1 98.06 235 ILE A N 1
ATOM 1822 C CA . ILE A 1 235 ? -10.031 2.91 -14.547 1 98.06 235 ILE A CA 1
ATOM 1823 C C . ILE A 1 235 ? -10.977 3.961 -13.969 1 98.06 235 ILE A C 1
ATOM 1825 O O . ILE A 1 235 ? -11.391 3.867 -12.812 1 98.06 235 ILE A O 1
ATOM 1829 N N . GLU A 1 236 ? -11.352 4.918 -14.75 1 97.38 236 GLU A N 1
ATOM 1830 C CA . GLU A 1 236 ? -12.266 5.957 -14.281 1 97.38 236 GLU A CA 1
ATOM 1831 C C . GLU A 1 236 ? -13.641 5.379 -13.953 1 97.38 236 GLU A C 1
ATOM 1833 O O . GLU A 1 236 ? -14.266 5.781 -12.977 1 97.38 236 GLU A O 1
ATOM 1838 N N . GLU A 1 237 ? -14.023 4.484 -14.766 1 97.62 237 GLU A N 1
ATOM 1839 C CA . GLU A 1 237 ? -15.328 3.867 -14.555 1 97.62 237 GLU A CA 1
ATOM 1840 C C . GLU A 1 237 ? -15.352 3.051 -13.266 1 97.62 237 GLU A C 1
ATOM 1842 O O . GLU A 1 237 ? -16.328 3.102 -12.508 1 97.62 237 GLU A O 1
ATOM 1847 N N . VAL A 1 238 ? -14.32 2.346 -13.016 1 97.81 238 VAL A N 1
ATOM 1848 C CA . VAL A 1 238 ? -14.32 1.381 -11.922 1 97.81 238 VAL A CA 1
ATOM 1849 C C . VAL A 1 238 ? -13.859 2.062 -10.633 1 97.81 238 VAL A C 1
ATOM 1851 O O . VAL A 1 238 ? -14.422 1.824 -9.562 1 97.81 238 VAL A O 1
ATOM 1854 N N . TYR A 1 239 ? -12.875 2.971 -10.742 1 97.06 239 TYR A N 1
ATOM 1855 C CA . TYR A 1 239 ? -12.266 3.547 -9.547 1 97.06 239 TYR A CA 1
ATOM 1856 C C . TYR A 1 239 ? -12.758 4.969 -9.32 1 97.06 239 TYR A C 1
ATOM 1858 O O . TYR A 1 239 ? -12.477 5.574 -8.281 1 97.06 239 TYR A O 1
ATOM 1866 N N . ASN A 1 240 ? -13.477 5.512 -10.266 1 94.94 240 ASN A N 1
ATOM 1867 C CA . ASN A 1 240 ? -13.961 6.887 -10.164 1 94.94 240 ASN A CA 1
ATOM 1868 C C . ASN A 1 240 ? -12.828 7.859 -9.867 1 94.94 240 ASN A C 1
ATOM 1870 O O . ASN A 1 240 ? -12.922 8.664 -8.938 1 94.94 240 ASN A O 1
ATOM 1874 N N . THR A 1 241 ? -11.773 7.676 -10.641 1 94.31 241 THR A N 1
ATOM 1875 C CA . THR A 1 241 ? -10.562 8.477 -10.484 1 94.31 241 THR A CA 1
ATOM 1876 C C . THR A 1 241 ? -9.992 8.867 -11.844 1 94.31 241 THR A C 1
ATOM 1878 O O . THR A 1 241 ? -9.898 8.031 -12.742 1 94.31 241 THR A O 1
ATOM 1881 N N . VAL A 1 242 ? -9.625 10.086 -11.945 1 94.69 242 VAL A N 1
ATOM 1882 C CA . VAL A 1 242 ? -9.062 10.562 -13.203 1 94.69 242 VAL A CA 1
ATOM 1883 C C . VAL A 1 242 ? -7.598 10.133 -13.312 1 94.69 242 VAL A C 1
ATOM 1885 O O . VAL A 1 242 ? -6.812 10.367 -12.391 1 94.69 242 VAL A O 1
ATOM 1888 N N . VAL A 1 243 ? -7.301 9.508 -14.445 1 96.25 243 VAL A N 1
ATOM 1889 C CA . VAL A 1 243 ? -5.926 9.062 -14.656 1 96.25 243 VAL A CA 1
ATOM 1890 C C . VAL A 1 243 ? -5.496 9.367 -16.094 1 96.25 243 VAL A C 1
ATOM 1892 O O . VAL A 1 243 ? -6.336 9.625 -16.953 1 96.25 243 VAL A O 1
ATOM 1895 N N . VAL A 1 244 ? -4.211 9.391 -16.266 1 95.56 244 VAL A N 1
ATOM 1896 C CA . VAL A 1 244 ? -3.598 9.375 -17.578 1 95.56 244 VAL A CA 1
ATOM 1897 C C . VAL A 1 244 ? -2.809 8.086 -17.781 1 95.56 244 VAL A C 1
ATOM 1899 O O . VAL A 1 244 ? -2.135 7.621 -16.844 1 95.56 244 VAL A O 1
ATOM 1902 N N . THR A 1 245 ? -2.992 7.516 -18.922 1 95.44 245 THR A N 1
ATOM 1903 C CA . THR A 1 245 ? -2.264 6.289 -19.219 1 95.44 245 THR A CA 1
ATOM 1904 C C . THR A 1 245 ? -1.292 6.512 -20.375 1 95.44 245 THR A C 1
ATOM 1906 O O . THR A 1 245 ? -1.619 7.195 -21.344 1 95.44 245 THR A O 1
ATOM 1909 N N . GLN A 1 246 ? -0.087 6.02 -20.172 1 94.88 246 GLN A N 1
ATOM 1910 C CA . GLN A 1 246 ? 0.941 6.027 -21.203 1 94.88 246 GLN A CA 1
ATOM 1911 C C . GLN A 1 246 ? 1.698 4.703 -21.234 1 94.88 246 GLN A C 1
ATOM 1913 O O . GLN A 1 246 ? 1.437 3.812 -20.422 1 94.88 246 GLN A O 1
ATOM 1918 N N . ASN A 1 247 ? 2.539 4.559 -22.219 1 94.12 247 ASN A N 1
ATOM 1919 C CA . ASN A 1 247 ? 3.371 3.361 -22.266 1 94.12 247 ASN A CA 1
ATOM 1920 C C . ASN A 1 247 ? 4.633 3.525 -21.422 1 94.12 247 ASN A C 1
ATOM 1922 O O . ASN A 1 247 ? 5.262 4.586 -21.438 1 94.12 247 ASN A O 1
ATOM 1926 N N . ASN A 1 248 ? 4.887 2.523 -20.641 1 93.25 248 ASN A N 1
ATOM 1927 C CA . ASN A 1 248 ? 6.176 2.475 -19.969 1 93.25 248 ASN A CA 1
ATOM 1928 C C . ASN A 1 248 ? 7.336 2.576 -20.953 1 93.25 248 ASN A C 1
ATOM 1930 O O . ASN A 1 248 ? 7.379 1.844 -21.953 1 93.25 248 ASN A O 1
ATOM 1934 N N . PRO A 1 249 ? 8.258 3.439 -20.75 1 89.81 249 PRO A N 1
ATOM 1935 C CA . PRO A 1 249 ? 9.305 3.695 -21.75 1 89.81 249 PRO A CA 1
ATOM 1936 C C . PRO A 1 249 ? 10.211 2.488 -21.969 1 89.81 249 PRO A C 1
ATOM 1938 O O . PRO A 1 249 ? 10.875 2.391 -23 1 89.81 249 PRO A O 1
ATOM 1941 N N . LEU A 1 250 ? 10.234 1.572 -21.094 1 91.56 250 LEU A N 1
ATOM 1942 C CA . LEU A 1 250 ? 11.133 0.432 -21.203 1 91.56 250 LEU A CA 1
ATOM 1943 C C . LEU A 1 250 ? 10.375 -0.822 -21.625 1 91.56 250 LEU A C 1
ATOM 1945 O O . LEU A 1 250 ? 10.703 -1.442 -22.641 1 91.56 250 LEU A O 1
ATOM 1949 N N . SER A 1 251 ? 9.336 -1.091 -20.969 1 92.25 251 SER A N 1
ATOM 1950 C CA . SER A 1 251 ? 8.664 -2.373 -21.172 1 92.25 251 SER A CA 1
ATOM 1951 C C . SER A 1 251 ? 7.539 -2.262 -22.188 1 92.25 251 SER A C 1
ATOM 1953 O O . SER A 1 251 ? 7.059 -3.273 -22.703 1 92.25 251 SER A O 1
ATOM 1955 N N . GLY A 1 252 ? 7.039 -1.042 -22.391 1 93.19 252 GLY A N 1
ATOM 1956 C CA . GLY A 1 252 ? 5.922 -0.833 -23.297 1 93.19 252 GLY A CA 1
ATOM 1957 C C . GLY A 1 252 ? 4.574 -1.137 -22.672 1 93.19 252 GLY A C 1
ATOM 1958 O O . GLY A 1 252 ? 3.533 -0.913 -23.297 1 93.19 252 GLY A O 1
ATOM 1959 N N . LYS A 1 253 ? 4.57 -1.582 -21.531 1 95.12 253 LYS A N 1
ATOM 1960 C CA . LYS A 1 253 ? 3.334 -1.864 -20.797 1 95.12 253 LYS A CA 1
ATOM 1961 C C . LYS A 1 253 ? 2.645 -0.573 -20.375 1 95.12 253 LYS A C 1
ATOM 1963 O O . LYS A 1 253 ? 3.27 0.489 -20.328 1 95.12 253 LYS A O 1
ATOM 1968 N N . PRO A 1 254 ? 1.355 -0.692 -20.078 1 96.88 254 PRO A N 1
ATOM 1969 C CA . PRO A 1 254 ? 0.672 0.537 -19.672 1 96.88 254 PRO A CA 1
ATOM 1970 C C . PRO A 1 254 ? 1.176 1.074 -18.328 1 96.88 254 PRO A C 1
ATOM 1972 O O . PRO A 1 254 ? 1.445 0.298 -17.406 1 96.88 254 PRO A O 1
ATOM 1975 N N . ALA A 1 255 ? 1.365 2.375 -18.266 1 96.44 255 ALA A N 1
ATOM 1976 C CA . ALA A 1 255 ? 1.697 3.109 -17.047 1 96.44 255 ALA A CA 1
ATOM 1977 C C . ALA A 1 255 ? 0.579 4.074 -16.672 1 96.44 255 ALA A C 1
ATOM 1979 O O . ALA A 1 255 ? 0.124 4.867 -17.5 1 96.44 255 ALA A O 1
ATOM 1980 N N . ILE A 1 256 ? 0.163 4.016 -15.438 1 97.06 256 ILE A N 1
ATOM 1981 C CA . ILE A 1 256 ? -0.984 4.781 -14.961 1 97.06 256 ILE A CA 1
ATOM 1982 C C . ILE A 1 256 ? -0.505 5.945 -14.094 1 97.06 256 ILE A C 1
ATOM 1984 O O . ILE A 1 256 ? 0.242 5.742 -13.133 1 97.06 256 ILE A O 1
ATOM 1988 N N . PHE A 1 257 ? -0.94 7.137 -14.438 1 95.88 257 PHE A N 1
ATOM 1989 C CA . PHE A 1 257 ? -0.633 8.344 -13.68 1 95.88 257 PHE A CA 1
ATOM 1990 C C . PHE A 1 257 ? -1.893 8.914 -13.031 1 95.88 257 PHE A C 1
ATOM 1992 O O . PHE A 1 257 ? -2.822 9.32 -13.734 1 95.88 257 PHE A O 1
ATOM 1999 N N . LEU A 1 258 ? -1.882 8.914 -11.75 1 95.19 258 LEU A N 1
ATOM 2000 C CA . LEU A 1 258 ? -2.984 9.57 -11.055 1 95.19 258 LEU A CA 1
ATOM 2001 C C . LEU A 1 258 ? -2.896 11.086 -11.195 1 95.19 258 LEU A C 1
ATOM 2003 O O . LEU A 1 258 ? -1.804 11.656 -11.148 1 95.19 258 LEU A O 1
ATOM 2007 N N . VAL A 1 259 ? -3.99 11.734 -11.336 1 95.12 259 VAL A N 1
ATOM 2008 C CA . VAL A 1 259 ? -4.027 13.172 -11.547 1 95.12 259 VAL A CA 1
ATOM 2009 C C . VAL A 1 259 ? -4.582 13.859 -10.305 1 95.12 259 VAL A C 1
ATOM 2011 O O . VAL A 1 259 ? -5.723 13.617 -9.906 1 95.12 259 VA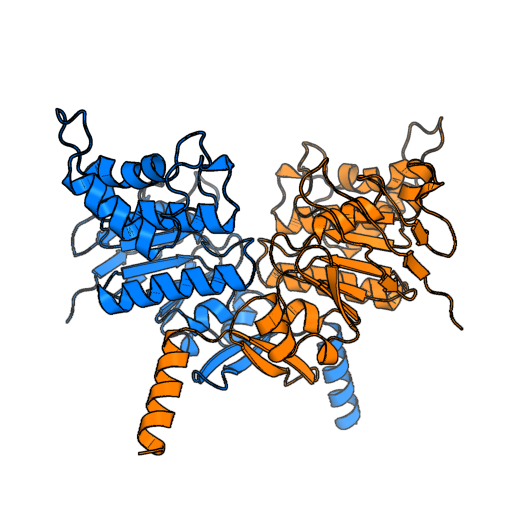L A O 1
ATOM 2014 N N . SER A 1 260 ? -3.771 14.719 -9.75 1 95.25 260 SER A N 1
ATOM 2015 C CA . SER A 1 260 ? -4.234 15.469 -8.578 1 95.25 260 SER A CA 1
ATOM 2016 C C . SER A 1 260 ? -5.281 16.5 -8.969 1 95.25 260 SER A C 1
ATOM 2018 O O . SER A 1 260 ? -5.332 16.953 -10.117 1 95.25 260 SER A O 1
ATOM 2020 N N . GLU A 1 261 ? -6.07 16.844 -7.949 1 94.44 261 GLU A N 1
ATOM 2021 C CA . GLU A 1 261 ? -7.07 17.875 -8.164 1 94.44 261 GLU A CA 1
ATOM 2022 C C . GLU A 1 261 ? -6.418 19.203 -8.57 1 94.44 261 GLU A C 1
ATOM 2024 O O . GLU A 1 261 ? -6.945 19.922 -9.414 1 94.44 261 GLU A O 1
ATOM 2029 N N . LYS A 1 262 ? -5.324 19.469 -8 1 93.69 262 LYS A N 1
ATOM 2030 C CA . LYS A 1 262 ? -4.574 20.688 -8.305 1 93.69 262 LYS A CA 1
ATOM 2031 C C . LYS A 1 262 ? -4.18 20.734 -9.781 1 93.69 262 LYS A C 1
ATOM 2033 O O . LYS A 1 262 ? -4.422 21.734 -10.461 1 93.69 262 LYS A O 1
ATOM 2038 N N . VAL A 1 263 ? -3.652 19.688 -10.266 1 92.62 263 VAL A N 1
ATOM 2039 C CA . VAL A 1 263 ? -3.205 19.609 -11.656 1 92.62 263 VAL A CA 1
ATOM 2040 C C . VAL A 1 263 ? -4.406 19.672 -12.594 1 92.62 263 VAL A C 1
ATOM 2042 O O . VAL A 1 263 ? -4.352 20.312 -13.641 1 92.62 263 VAL A O 1
ATOM 2045 N N . LEU A 1 264 ? -5.469 19 -12.234 1 92.12 264 LEU A N 1
ATOM 2046 C CA . LEU A 1 264 ? -6.684 19 -13.039 1 92.12 264 LEU A CA 1
ATOM 2047 C C . LEU A 1 264 ? -7.215 20.422 -13.211 1 92.12 264 LEU A C 1
ATOM 2049 O O . LEU A 1 264 ? -7.602 20.812 -14.312 1 92.12 264 LEU A O 1
ATOM 2053 N N . LYS A 1 265 ? -7.172 21.156 -12.141 1 91.81 265 LYS A N 1
ATOM 2054 C CA . LYS A 1 265 ? -7.645 22.531 -12.18 1 91.81 265 LYS A CA 1
ATOM 2055 C C . LYS A 1 265 ? -6.73 23.406 -13.039 1 91.81 265 LYS A C 1
ATOM 2057 O O . LYS A 1 265 ? -7.207 24.266 -13.781 1 91.81 265 LYS A O 1
ATOM 2062 N N . GLU A 1 266 ? -5.5 23.172 -12.93 1 90.31 266 GLU A N 1
ATOM 2063 C CA . GLU A 1 266 ? -4.539 23.922 -13.719 1 90.31 266 GLU A CA 1
ATOM 2064 C C . GLU A 1 266 ? -4.711 23.656 -15.211 1 90.31 266 GLU A C 1
ATOM 2066 O O . GLU A 1 266 ? -4.633 24.578 -16.031 1 90.31 266 GLU A O 1
ATOM 2071 N N . VAL A 1 267 ? -4.949 22.406 -15.531 1 87.44 267 VAL A N 1
ATOM 2072 C CA . VAL A 1 267 ? -5.133 22.016 -16.922 1 87.44 267 VAL A CA 1
ATOM 2073 C C . VAL A 1 267 ? -6.426 22.625 -17.469 1 87.44 267 VAL A C 1
ATOM 2075 O O . VAL A 1 267 ? -6.461 23.125 -18.594 1 87.44 267 VAL A O 1
ATOM 2078 N N . GLN A 1 268 ? -7.43 22.594 -16.641 1 87.5 268 GLN A N 1
ATOM 2079 C CA . GLN A 1 268 ? -8.711 23.156 -17.047 1 87.5 268 GLN A CA 1
ATOM 2080 C C . GLN A 1 268 ? -8.617 24.672 -17.25 1 87.5 268 GLN A C 1
ATOM 2082 O O . GLN A 1 268 ? -9.203 25.203 -18.188 1 87.5 268 GLN A O 1
ATOM 2087 N N . GLU A 1 269 ? -7.922 25.297 -16.391 1 87.56 269 GLU A N 1
ATOM 2088 C CA . GLU A 1 269 ? -7.742 26.75 -16.5 1 87.56 269 GLU A CA 1
ATOM 2089 C C . GLU A 1 269 ? -6.941 27.109 -17.75 1 87.56 269 GLU A C 1
ATOM 2091 O O . GLU A 1 269 ? -7.246 28.109 -18.422 1 87.56 269 GLU A O 1
ATOM 2096 N N . ARG A 1 270 ? -5.98 26.297 -18.062 1 84.5 270 ARG A N 1
ATOM 2097 C CA . ARG A 1 270 ? -5.176 26.531 -19.266 1 84.5 270 ARG A CA 1
ATOM 2098 C C . ARG A 1 270 ? -6.008 26.375 -20.531 1 84.5 270 ARG A C 1
ATOM 2100 O O . ARG A 1 270 ? -5.836 27.141 -21.484 1 84.5 270 ARG A O 1
ATOM 2107 N N . TYR A 1 271 ? -6.836 25.422 -20.531 1 78.31 271 TYR A N 1
ATOM 2108 C CA . TYR A 1 271 ? -7.684 25.188 -21.703 1 78.31 271 TYR A CA 1
ATOM 2109 C C . TYR A 1 271 ? -8.727 26.281 -21.844 1 78.31 271 TYR A C 1
ATOM 2111 O O . TYR A 1 271 ? -9.078 26.672 -22.969 1 78.31 271 TYR A O 1
ATOM 2119 N N . ARG A 1 272 ? -9.227 26.797 -20.688 1 80.94 272 ARG A N 1
ATOM 2120 C CA . ARG A 1 272 ? -10.203 27.875 -20.719 1 80.94 272 ARG A CA 1
ATOM 2121 C C . ARG A 1 272 ? -9.57 29.172 -21.234 1 80.94 272 ARG A C 1
ATOM 2123 O O . ARG A 1 272 ? -10.203 29.922 -21.969 1 80.94 272 ARG A O 1
ATOM 2130 N N . GLN A 1 273 ? -8.398 29.312 -20.875 1 73.5 273 GLN A N 1
ATOM 2131 C CA . GLN A 1 273 ? -7.719 30.531 -21.312 1 73.5 273 GLN A CA 1
ATOM 2132 C C . GLN A 1 273 ? -7.348 30.453 -22.797 1 73.5 273 GLN A C 1
ATOM 2134 O O . GLN A 1 273 ? -7.281 31.469 -23.484 1 73.5 273 GLN A O 1
ATOM 2139 N N . LYS A 1 274 ? -7.109 29.312 -23.234 1 73.75 274 LYS A N 1
ATOM 2140 C CA . LYS A 1 274 ? -6.754 29.188 -24.641 1 73.75 274 LYS A CA 1
ATOM 2141 C C . LYS A 1 274 ? -7.996 29.203 -25.531 1 73.75 274 LYS A C 1
ATOM 2143 O O . LYS A 1 274 ? -7.91 29.516 -26.719 1 73.75 274 LYS A O 1
ATOM 2148 N N . GLY A 1 275 ? -8.898 28.641 -25.031 1 60.78 275 GLY A N 1
ATOM 2149 C CA . GLY A 1 275 ? -10.125 28.703 -25.828 1 60.78 275 GLY A CA 1
ATOM 2150 C C . GLY A 1 275 ? -10.742 30.094 -25.828 1 60.78 275 GLY A C 1
ATOM 2151 O O . GLY A 1 275 ? -11.711 30.344 -26.547 1 60.78 275 GLY A O 1
ATOM 2152 N N . ASN A 1 276 ? -10.406 30.938 -24.828 1 44.94 276 ASN A N 1
ATOM 2153 C CA . ASN A 1 276 ? -10.828 32.344 -25.016 1 44.94 276 ASN A CA 1
ATOM 2154 C C . ASN A 1 276 ? -9.789 33.156 -25.766 1 44.94 276 ASN A C 1
ATOM 2156 O O . ASN A 1 276 ? -8.586 33 -25.531 1 44.94 276 ASN A O 1
ATOM 2160 N N . MET B 1 1 ? 14.445 36.688 6.551 1 37.12 1 MET B N 1
ATOM 2161 C CA . MET B 1 1 ? 14.523 35.25 6.273 1 37.12 1 MET B CA 1
ATOM 2162 C C . MET B 1 1 ? 13.359 34.5 6.906 1 37.12 1 MET B C 1
ATOM 2164 O O . MET B 1 1 ? 13.062 34.688 8.086 1 37.12 1 MET B O 1
ATOM 2168 N N . VAL B 1 2 ? 12.391 34.188 6.16 1 49.94 2 VAL B N 1
ATOM 2169 C CA . VAL B 1 2 ? 11.195 33.594 6.758 1 49.94 2 VAL B CA 1
ATOM 2170 C C . VAL B 1 2 ? 11.594 32.438 7.652 1 49.94 2 VAL B C 1
ATOM 2172 O O . VAL B 1 2 ? 12.336 31.547 7.23 1 49.94 2 VAL B O 1
ATOM 2175 N N . PRO B 1 3 ? 11.508 32.656 8.906 1 63.03 3 PRO B N 1
ATOM 2176 C CA . PRO B 1 3 ? 11.945 31.609 9.844 1 63.03 3 PRO B CA 1
ATOM 2177 C C . PRO B 1 3 ? 11.344 30.234 9.539 1 63.03 3 PRO B C 1
ATOM 2179 O O . PRO B 1 3 ? 10.266 30.156 8.938 1 63.03 3 PRO B O 1
ATOM 2182 N N . ASP B 1 4 ? 12.125 29.156 9.711 1 80.31 4 ASP B N 1
ATOM 2183 C CA . ASP B 1 4 ? 11.656 27.781 9.586 1 80.31 4 ASP B CA 1
ATOM 2184 C C . ASP B 1 4 ? 10.523 27.5 10.562 1 80.31 4 ASP B C 1
ATOM 2186 O O . ASP B 1 4 ? 10.578 27.906 11.727 1 80.31 4 ASP B O 1
ATOM 2190 N N . TYR B 1 5 ? 9.523 27.094 10.055 1 89.62 5 TYR B N 1
ATOM 2191 C CA . TYR B 1 5 ? 8.344 26.781 10.844 1 89.62 5 TYR B CA 1
ATOM 2192 C C . TYR B 1 5 ? 8.594 25.562 11.727 1 89.62 5 TYR B C 1
ATOM 2194 O O . TYR B 1 5 ? 8.414 25.609 12.945 1 89.62 5 TYR B O 1
ATOM 2202 N N . LEU B 1 6 ? 9.141 24.531 11.18 1 93.44 6 LEU B N 1
ATOM 2203 C CA . LEU B 1 6 ? 9.602 23.344 11.898 1 93.44 6 LEU B CA 1
ATOM 2204 C C . LEU B 1 6 ? 11.109 23.172 11.734 1 93.44 6 LEU B C 1
ATOM 2206 O O . LEU B 1 6 ? 11.609 23.078 10.609 1 93.44 6 LEU B O 1
ATOM 2210 N N . LYS B 1 7 ? 11.773 23.188 12.875 1 95.31 7 LYS B N 1
ATOM 2211 C CA . LYS B 1 7 ? 13.219 23 12.859 1 95.31 7 LYS B CA 1
ATOM 2212 C C . LYS B 1 7 ? 13.633 21.828 13.758 1 95.31 7 LYS B C 1
ATOM 2214 O O . LYS B 1 7 ? 13.406 21.875 14.969 1 95.31 7 LYS B O 1
ATOM 2219 N N . ILE B 1 8 ? 14.102 20.859 13.117 1 94.75 8 ILE B N 1
ATOM 2220 C CA . ILE B 1 8 ? 14.719 19.734 13.82 1 94.75 8 ILE B CA 1
ATOM 2221 C C . ILE B 1 8 ? 16.234 19.859 13.742 1 94.75 8 ILE B C 1
ATOM 2223 O O . ILE B 1 8 ? 16.812 19.906 12.648 1 94.75 8 ILE B O 1
ATOM 2227 N N . ASP B 1 9 ? 16.828 19.938 14.914 1 94.81 9 ASP B N 1
ATOM 2228 C CA . ASP B 1 9 ? 18.266 20.141 14.953 1 94.81 9 ASP B CA 1
ATOM 2229 C C . ASP B 1 9 ? 18.969 18.984 15.641 1 94.81 9 ASP B C 1
ATOM 2231 O O . ASP B 1 9 ? 18.938 18.859 16.875 1 94.81 9 ASP B O 1
ATOM 2235 N N . LYS B 1 10 ? 19.688 18.188 14.797 1 95 10 LYS B N 1
ATOM 2236 C CA . LYS B 1 10 ? 20.531 17.094 15.258 1 95 10 LYS B CA 1
ATOM 2237 C C . LYS B 1 10 ? 19.781 16.188 16.234 1 95 10 LYS B C 1
ATOM 2239 O O . LYS B 1 10 ? 20.281 15.883 17.312 1 95 10 LYS B O 1
ATOM 2244 N N . LEU B 1 11 ? 18.656 15.805 15.883 1 93.5 11 LEU B N 1
ATOM 2245 C CA . LEU B 1 11 ? 17.812 14.984 16.734 1 93.5 11 LEU B CA 1
ATOM 2246 C C . LEU B 1 11 ? 18.312 13.547 16.781 1 93.5 11 LEU B C 1
ATOM 2248 O O . LEU B 1 11 ? 18.562 12.938 15.727 1 93.5 11 LEU B O 1
ATOM 2252 N N . SER B 1 12 ? 18.469 13.094 17.906 1 91.81 12 SER B N 1
ATOM 2253 C CA . SER B 1 12 ? 18.719 11.68 18.156 1 91.81 12 SER B CA 1
ATOM 2254 C C . SER B 1 12 ? 17.672 11.094 19.109 1 91.81 12 SER B C 1
ATOM 2256 O O . SER B 1 12 ? 17.391 11.672 20.156 1 91.81 12 SER B O 1
ATOM 2258 N N . CYS B 1 13 ? 17.047 10.062 18.594 1 87.69 13 CYS B N 1
ATOM 2259 C CA . CYS B 1 13 ? 16.109 9.336 19.438 1 87.69 13 CYS B CA 1
ATOM 2260 C C . CYS B 1 13 ? 15.961 7.891 18.969 1 87.69 13 CYS B C 1
ATOM 2262 O O . CYS B 1 13 ? 16.344 7.555 17.844 1 87.69 13 CYS B O 1
ATOM 2264 N N . GLY B 1 14 ? 15.469 7.023 19.812 1 85.62 14 GLY B N 1
ATOM 2265 C CA . GLY B 1 14 ? 15.344 5.609 19.5 1 85.62 14 GLY B CA 1
ATOM 2266 C C . GLY B 1 14 ? 14.898 4.766 20.672 1 85.62 14 GLY B C 1
ATOM 2267 O O . GLY B 1 14 ? 14.578 5.301 21.734 1 85.62 14 GLY B O 1
ATOM 2268 N N . TYR B 1 15 ? 14.797 3.506 20.25 1 79.81 15 TYR B N 1
ATOM 2269 C CA . TYR B 1 15 ? 14.344 2.559 21.266 1 79.81 15 TYR B CA 1
ATOM 2270 C C . TYR B 1 15 ? 15.523 1.935 22 1 79.81 15 TYR B C 1
ATOM 2272 O O . TYR B 1 15 ? 16.297 1.169 21.406 1 79.81 15 TYR B O 1
ATOM 2280 N N . GLY B 1 16 ? 15.602 2.277 23.141 1 71.81 16 GLY B N 1
ATOM 2281 C CA . GLY B 1 16 ? 16.656 1.667 23.922 1 71.81 16 GLY B CA 1
ATOM 2282 C C . GLY B 1 16 ? 18.016 1.763 23.25 1 71.81 16 GLY B C 1
ATOM 2283 O O . GLY B 1 16 ? 18.453 2.85 22.859 1 71.81 16 GLY B O 1
ATOM 2284 N N . ARG B 1 17 ? 18.766 0.579 23.203 1 62.03 17 ARG B N 1
ATOM 2285 C CA . ARG B 1 17 ? 20.109 0.521 22.672 1 62.03 17 ARG B CA 1
ATOM 2286 C C . ARG B 1 17 ? 20.109 0.09 21.203 1 62.03 17 ARG B C 1
ATOM 2288 O O . ARG B 1 17 ? 21.156 0.026 20.562 1 62.03 17 ARG B O 1
ATOM 2295 N N . SER B 1 18 ? 19.062 -0.156 20.672 1 64.19 18 SER B N 1
ATOM 2296 C CA . SER B 1 18 ? 19.062 -0.794 19.359 1 64.19 18 SER B CA 1
ATOM 2297 C C . SER B 1 18 ? 19.109 0.241 18.234 1 64.19 18 SER B C 1
ATOM 2299 O O . SER B 1 18 ? 20.188 0.692 17.844 1 64.19 18 SER B O 1
ATOM 2301 N N . PHE B 1 19 ? 18.062 0.647 17.641 1 66.56 19 PHE B N 1
ATOM 2302 C CA . PHE B 1 19 ? 18 1.552 16.5 1 66.56 19 PHE B CA 1
ATOM 2303 C C . PHE B 1 19 ? 17.797 2.99 16.953 1 66.56 19 PHE B C 1
ATOM 2305 O O . PHE B 1 19 ? 16.938 3.268 17.781 1 66.56 19 PHE B O 1
ATOM 2312 N N . ASN B 1 20 ? 18.797 3.92 16.359 1 76.94 20 ASN B N 1
ATOM 2313 C CA . ASN B 1 20 ? 18.688 5.34 16.672 1 76.94 20 ASN B CA 1
ATOM 2314 C C . ASN B 1 20 ? 18.828 6.203 15.422 1 76.94 20 ASN B C 1
ATOM 2316 O O . ASN B 1 20 ? 19.531 5.836 14.484 1 76.94 20 ASN B O 1
ATOM 2320 N N . LEU B 1 21 ? 17.953 7.25 15.469 1 89.38 21 LEU B N 1
ATOM 2321 C CA . LEU B 1 21 ? 18.188 8.336 14.523 1 89.38 21 LEU B CA 1
ATOM 2322 C C . LEU B 1 21 ? 19.578 8.953 14.734 1 89.38 21 LEU B C 1
ATOM 2324 O O . LEU B 1 21 ? 20.016 9.117 15.875 1 89.38 21 LEU B O 1
ATOM 2328 N N . LYS B 1 22 ? 20.25 9.227 13.688 1 89.19 22 LYS B N 1
ATOM 2329 C CA . LYS B 1 22 ? 21.625 9.719 13.711 1 89.19 22 LYS B CA 1
ATOM 2330 C C . LYS B 1 22 ? 21.672 11.227 13.492 1 89.19 22 LYS B C 1
ATOM 2332 O O . LYS B 1 22 ? 22.016 11.688 12.398 1 89.19 22 LYS B O 1
ATOM 2337 N N . ASP B 1 23 ? 21.391 12.055 14.43 1 91.38 23 ASP B N 1
ATOM 2338 C CA . ASP B 1 23 ? 21.531 13.508 14.383 1 91.38 23 ASP B CA 1
ATOM 2339 C C . ASP B 1 23 ? 20.766 14.086 13.188 1 91.38 23 ASP B C 1
ATOM 2341 O O . ASP B 1 23 ? 21.344 14.805 12.367 1 91.38 23 ASP B O 1
ATOM 2345 N N . VAL B 1 24 ? 19.562 13.805 13.148 1 94.81 24 VAL B N 1
ATOM 2346 C CA . VAL B 1 24 ? 18.719 14.188 12.023 1 94.81 24 VAL B CA 1
ATOM 2347 C C . VAL B 1 24 ? 18.375 15.672 12.117 1 94.81 24 VAL B C 1
ATOM 2349 O O . VAL B 1 24 ? 17.922 16.141 13.164 1 94.81 24 VAL B O 1
ATOM 2352 N N . SER B 1 25 ? 18.656 16.406 11.055 1 96.56 25 SER B N 1
ATOM 2353 C CA . SER B 1 25 ? 18.297 17.812 10.961 1 96.56 25 SER B CA 1
ATOM 2354 C C . SER B 1 25 ? 17.375 18.078 9.773 1 96.56 25 SER B C 1
ATOM 2356 O O . SER B 1 25 ? 17.641 17.609 8.664 1 96.56 25 SER B O 1
ATOM 2358 N N . VAL B 1 26 ? 16.297 18.719 10.023 1 95.38 26 VAL B N 1
ATOM 2359 C CA . VAL B 1 26 ? 15.297 19.031 9.008 1 95.38 26 VAL B CA 1
ATOM 2360 C C . VAL B 1 26 ? 14.703 20.406 9.273 1 95.38 26 VAL B C 1
ATOM 2362 O O . VAL B 1 26 ? 14.453 20.766 10.43 1 95.38 26 VAL B O 1
ATOM 2365 N N . SER B 1 27 ? 14.516 21.172 8.266 1 94.88 27 SER B N 1
ATOM 2366 C CA . SER B 1 27 ? 13.828 22.453 8.367 1 94.88 27 SER B CA 1
ATOM 2367 C C . SER B 1 27 ? 12.695 22.562 7.348 1 94.88 27 SER B C 1
ATOM 2369 O O . SER B 1 27 ? 12.898 22.281 6.16 1 94.88 27 SER B O 1
ATOM 2371 N N . LEU B 1 28 ? 11.531 22.922 7.848 1 95.38 28 LEU B N 1
ATOM 2372 C CA . LEU B 1 28 ? 10.375 23.094 6.98 1 95.38 28 LEU B CA 1
ATOM 2373 C C . LEU B 1 28 ? 9.797 24.5 7.133 1 95.38 28 LEU B C 1
ATOM 2375 O O . LEU B 1 28 ? 9.734 25.031 8.242 1 95.38 28 LEU B O 1
ATOM 2379 N N . LYS B 1 29 ? 9.391 25.078 6.043 1 95.12 29 LYS B N 1
ATOM 2380 C CA . LYS B 1 29 ? 8.672 26.344 6.062 1 95.12 29 LYS B CA 1
ATOM 2381 C C . LYS B 1 29 ? 7.191 26.141 6.375 1 95.12 29 LYS B C 1
ATOM 2383 O O . LYS B 1 29 ? 6.66 25.031 6.188 1 95.12 29 LYS B O 1
ATOM 2388 N N . GLN B 1 30 ? 6.617 27.172 6.844 1 94.5 30 GLN B N 1
ATOM 2389 C CA . GLN B 1 30 ? 5.18 27.109 7.082 1 94.5 30 GLN B CA 1
ATOM 2390 C C . GLN B 1 30 ? 4.414 26.906 5.777 1 94.5 30 GLN B C 1
ATOM 2392 O O . GLN B 1 30 ? 4.766 27.5 4.75 1 94.5 30 GLN B O 1
ATOM 2397 N N . GLY B 1 31 ? 3.428 26.031 5.832 1 95.25 31 GLY B N 1
ATOM 2398 C CA . GLY B 1 31 ? 2.561 25.844 4.68 1 95.25 31 GLY B CA 1
ATOM 2399 C C . GLY B 1 31 ? 3.105 24.828 3.684 1 95.25 31 GLY B C 1
ATOM 2400 O O . GLY B 1 31 ? 2.514 24.625 2.623 1 95.25 31 GLY B O 1
ATOM 2401 N N . VAL B 1 32 ? 4.152 24.203 4.039 1 96.69 32 VAL B N 1
ATOM 2402 C CA . VAL B 1 32 ? 4.742 23.234 3.127 1 96.69 32 VAL B CA 1
ATOM 2403 C C . VAL B 1 32 ? 4.012 21.906 3.254 1 96.69 32 VAL B C 1
ATOM 2405 O O . VAL B 1 32 ? 3.59 21.516 4.348 1 96.69 32 VAL B O 1
ATOM 2408 N N . PHE B 1 33 ? 3.775 21.266 2.135 1 98.06 33 PHE B N 1
ATOM 2409 C CA . PHE B 1 33 ? 3.377 19.859 2.096 1 98.06 33 PHE B CA 1
ATOM 2410 C C . PHE B 1 33 ? 4.586 18.953 1.87 1 98.06 33 PHE B C 1
ATOM 2412 O O . PHE B 1 33 ? 5.004 18.75 0.73 1 98.06 33 PHE B O 1
ATOM 2419 N N . ALA B 1 34 ? 5.109 18.391 2.986 1 98.38 34 ALA B N 1
ATOM 2420 C CA . ALA B 1 34 ? 6.355 17.625 2.936 1 98.38 34 ALA B CA 1
ATOM 2421 C C . ALA B 1 34 ? 6.09 16.125 3.1 1 98.38 34 ALA B C 1
ATOM 2423 O O . ALA B 1 34 ? 5.133 15.734 3.768 1 98.38 34 ALA B O 1
ATOM 2424 N N . GLY B 1 35 ? 6.891 15.336 2.455 1 98.44 35 GLY B N 1
ATOM 2425 C CA . GLY B 1 35 ? 6.836 13.891 2.572 1 98.44 35 GLY B CA 1
ATOM 2426 C C . GLY B 1 35 ? 8.141 13.281 3.055 1 98.44 35 GLY B C 1
ATOM 2427 O O . GLY B 1 35 ? 9.219 13.734 2.67 1 98.44 35 GLY B O 1
ATOM 2428 N N . ILE B 1 36 ? 8.055 12.367 3.939 1 98.25 36 ILE B N 1
ATOM 2429 C CA . ILE B 1 36 ? 9.188 11.547 4.344 1 98.25 36 ILE B CA 1
ATOM 2430 C C . ILE B 1 36 ? 9.133 10.203 3.613 1 98.25 36 ILE B C 1
ATOM 2432 O O . ILE B 1 36 ? 8.133 9.484 3.691 1 98.25 36 ILE B O 1
ATOM 2436 N N . ILE B 1 37 ? 10.203 9.898 2.895 1 98.25 37 ILE B N 1
ATOM 2437 C CA . ILE B 1 37 ? 10.297 8.648 2.143 1 98.25 37 ILE B CA 1
ATOM 2438 C C . ILE B 1 37 ? 11.578 7.914 2.527 1 98.25 37 ILE B C 1
ATOM 2440 O O . ILE B 1 37 ? 12.477 8.492 3.145 1 98.25 37 ILE B O 1
ATOM 2444 N N . GLY B 1 38 ? 11.648 6.668 2.207 1 97.38 38 GLY B N 1
ATOM 2445 C CA . GLY B 1 38 ? 12.75 5.777 2.539 1 97.38 38 GLY B CA 1
ATOM 2446 C C . GLY B 1 38 ? 12.312 4.344 2.771 1 97.38 38 GLY B C 1
ATOM 2447 O O . GLY B 1 38 ? 11.125 4.078 2.959 1 97.38 38 GLY B O 1
ATOM 2448 N N . PRO B 1 39 ? 13.234 3.432 2.74 1 95.44 39 PRO B N 1
ATOM 2449 C CA . PRO B 1 39 ? 12.891 2.021 2.938 1 95.44 39 PRO B CA 1
ATOM 2450 C C . PRO B 1 39 ? 12.398 1.729 4.352 1 95.44 39 PRO B C 1
ATOM 2452 O O . PRO B 1 39 ? 12.5 2.582 5.238 1 95.44 39 PRO B O 1
ATOM 2455 N N . ASN B 1 40 ? 11.781 0.564 4.445 1 90.19 40 ASN B N 1
ATOM 2456 C CA . ASN B 1 40 ? 11.406 0.121 5.781 1 90.19 40 ASN B CA 1
ATOM 2457 C C . ASN B 1 40 ? 12.609 0.045 6.711 1 90.19 40 ASN B C 1
ATOM 2459 O O . ASN B 1 40 ? 13.688 -0.409 6.309 1 90.19 40 ASN B O 1
ATOM 2463 N N . GLY B 1 41 ? 12.469 0.52 7.855 1 88.75 41 GLY B N 1
ATOM 2464 C CA . GLY B 1 41 ? 13.555 0.5 8.828 1 88.75 41 GLY B CA 1
ATOM 2465 C C . GLY B 1 41 ? 14.477 1.7 8.719 1 88.75 41 GLY B C 1
ATOM 2466 O O . GLY B 1 41 ? 15.492 1.775 9.406 1 88.75 41 GLY B O 1
ATOM 2467 N N . SER B 1 42 ? 14.109 2.652 7.91 1 93.38 42 SER B N 1
ATOM 2468 C CA . SER B 1 42 ? 15.008 3.781 7.676 1 93.38 42 SER B CA 1
ATOM 2469 C C . SER B 1 42 ? 14.883 4.82 8.789 1 93.38 42 SER B C 1
ATOM 2471 O O . SER B 1 42 ? 15.672 5.77 8.844 1 93.38 42 SER B O 1
ATOM 2473 N N . GLY B 1 43 ? 13.898 4.703 9.664 1 93.12 43 GLY B N 1
ATOM 2474 C CA . GLY B 1 43 ? 13.781 5.609 10.789 1 93.12 43 GLY B CA 1
ATOM 2475 C C . GLY B 1 43 ? 12.617 6.574 10.664 1 93.12 43 GLY B C 1
ATOM 2476 O O . GLY B 1 43 ? 12.453 7.473 11.484 1 93.12 43 GLY B O 1
ATOM 2477 N N . LYS B 1 44 ? 11.773 6.449 9.656 1 94.19 44 LYS B N 1
ATOM 2478 C CA . LYS B 1 44 ? 10.672 7.375 9.383 1 94.19 44 LYS B CA 1
ATOM 2479 C C . LYS B 1 44 ? 9.719 7.469 10.57 1 94.19 44 LYS B C 1
ATOM 2481 O O . LYS B 1 44 ? 9.422 8.57 11.047 1 94.19 44 LYS B O 1
ATOM 2486 N N . THR B 1 45 ? 9.32 6.293 11.094 1 90.31 45 THR B N 1
ATOM 2487 C CA . THR B 1 45 ? 8.383 6.246 12.219 1 90.31 45 THR B CA 1
ATOM 2488 C C . THR B 1 45 ? 9.039 6.754 13.492 1 90.31 45 THR B C 1
ATOM 2490 O O . THR B 1 45 ? 8.398 7.414 14.312 1 90.31 45 THR B O 1
ATOM 2493 N N . THR B 1 46 ? 10.289 6.422 13.672 1 91.44 46 THR B N 1
ATOM 2494 C CA . THR B 1 46 ? 11.031 6.918 14.828 1 91.44 46 THR B CA 1
ATOM 2495 C C . THR B 1 46 ? 11.109 8.438 14.805 1 91.44 46 THR B C 1
ATOM 2497 O O . THR B 1 46 ? 10.93 9.094 15.836 1 91.44 46 THR B O 1
ATOM 2500 N N . LEU B 1 47 ? 11.391 8.961 13.625 1 93.19 47 LEU B N 1
ATOM 2501 C CA . LEU B 1 47 ? 11.414 10.406 13.477 1 93.19 47 LEU B CA 1
ATOM 2502 C C . LEU B 1 47 ? 10.062 11.016 13.82 1 93.19 47 LEU B C 1
ATOM 2504 O O . LEU B 1 47 ? 9.984 12 14.555 1 93.19 47 LEU B O 1
ATOM 2508 N N . PHE B 1 48 ? 8.992 10.414 13.352 1 92.25 48 PHE B N 1
ATOM 2509 C CA . PHE B 1 48 ? 7.637 10.875 13.617 1 92.25 48 PHE B CA 1
ATOM 2510 C C . PHE B 1 48 ? 7.344 10.875 15.109 1 92.25 48 PHE B C 1
ATOM 2512 O O . PHE B 1 48 ? 6.789 11.844 15.641 1 92.25 48 PHE B O 1
ATOM 2519 N N . LYS B 1 49 ? 7.715 9.859 15.766 1 89.12 49 LYS B N 1
ATOM 2520 C CA . LYS B 1 49 ? 7.496 9.734 17.203 1 89.12 49 LYS B CA 1
ATOM 2521 C C . LYS B 1 49 ? 8.336 10.758 17.969 1 89.12 49 LYS B C 1
ATOM 2523 O O . LYS B 1 49 ? 7.918 11.242 19.031 1 89.12 49 LYS B O 1
ATOM 2528 N N . GLY B 1 50 ? 9.477 10.984 17.453 1 89.12 50 GLY B N 1
ATOM 2529 C CA . GLY B 1 50 ? 10.281 12.047 18.031 1 89.12 50 GLY B CA 1
ATOM 2530 C C . GLY B 1 50 ? 9.625 13.414 17.922 1 89.12 50 GLY B C 1
ATOM 2531 O O . GLY B 1 50 ? 9.578 14.164 18.891 1 89.12 50 GLY B O 1
ATOM 2532 N N . ILE B 1 51 ? 9.078 13.688 16.766 1 90.44 51 ILE B N 1
ATOM 2533 C CA . ILE B 1 51 ? 8.453 14.977 16.5 1 90.44 51 ILE B CA 1
ATOM 2534 C C . ILE B 1 51 ? 7.191 15.117 17.359 1 90.44 51 ILE B C 1
ATOM 2536 O O . ILE B 1 51 ? 6.953 16.172 17.953 1 90.44 51 ILE B O 1
ATOM 2540 N N . SER B 1 52 ? 6.398 14.062 17.422 1 86.38 52 SER B N 1
ATOM 2541 C CA . SER B 1 52 ? 5.133 14.102 18.141 1 86.38 52 SER B CA 1
ATOM 2542 C C . SER B 1 52 ? 5.355 14.086 19.656 1 86.38 52 SER B C 1
ATOM 2544 O O . SER B 1 52 ? 4.438 14.375 20.422 1 86.38 52 SER B O 1
ATOM 2546 N N . GLY B 1 53 ? 6.539 13.617 20.078 1 85 53 GLY B N 1
ATOM 2547 C CA . GLY B 1 53 ? 6.875 13.578 21.484 1 85 53 GLY B CA 1
ATOM 2548 C C . GLY B 1 53 ? 6.613 12.227 22.125 1 85 53 GLY B C 1
ATOM 2549 O O . GLY B 1 53 ? 6.855 12.039 23.312 1 85 53 GLY B O 1
ATOM 2550 N N . VAL B 1 54 ? 6.113 11.352 21.422 1 83.62 54 VAL B N 1
ATOM 2551 C CA . VAL B 1 54 ? 5.891 10 21.922 1 83.62 54 VAL B CA 1
ATOM 2552 C C . VAL B 1 54 ? 7.219 9.383 22.344 1 83.62 54 VAL B C 1
ATOM 2554 O O . VAL B 1 54 ? 7.289 8.68 23.359 1 83.62 54 VAL B O 1
ATOM 2557 N N . LEU B 1 55 ? 8.242 9.633 21.562 1 85.81 55 LEU B N 1
ATOM 2558 C CA . LEU B 1 55 ? 9.602 9.219 21.906 1 85.81 55 LEU B CA 1
ATOM 2559 C C . LEU B 1 55 ? 10.438 10.414 22.344 1 85.81 55 LEU B C 1
ATOM 2561 O O . LEU B 1 55 ? 10.508 11.422 21.625 1 85.81 55 LEU B O 1
ATOM 2565 N N . LYS B 1 56 ? 11.055 10.289 23.453 1 86.56 56 LYS B N 1
ATOM 2566 C CA . LYS B 1 56 ? 11.875 11.383 23.969 1 86.56 56 LYS B CA 1
ATOM 2567 C C . LYS B 1 56 ? 13.18 11.5 23.188 1 86.56 56 LYS B C 1
ATOM 2569 O O . LYS B 1 56 ? 13.82 10.5 22.875 1 86.56 56 LYS B O 1
ATOM 2574 N N . ALA B 1 57 ? 13.539 12.688 22.953 1 88.56 57 ALA B N 1
ATOM 2575 C CA . ALA B 1 57 ? 14.812 12.953 22.297 1 88.56 57 ALA B CA 1
ATOM 2576 C C . ALA B 1 57 ? 15.984 12.664 23.219 1 88.56 57 ALA B C 1
ATOM 2578 O O . ALA B 1 57 ? 15.93 12.984 24.422 1 88.56 57 ALA B O 1
ATOM 2579 N N . LYS B 1 58 ? 16.938 11.977 22.734 1 89.31 58 LYS B N 1
ATOM 2580 C CA . LYS B 1 58 ? 18.172 11.773 23.469 1 89.31 58 LYS B CA 1
ATOM 2581 C C . LYS B 1 58 ? 19.094 12.977 23.344 1 89.31 58 LYS B C 1
ATOM 2583 O O . LYS B 1 58 ? 19.812 13.328 24.281 1 89.31 58 LYS B O 1
ATOM 2588 N N . SER B 1 59 ? 19.078 13.523 22.203 1 91.75 59 SER B N 1
ATOM 2589 C CA . SER B 1 59 ? 19.828 14.75 21.922 1 91.75 59 SER B CA 1
ATOM 2590 C C . SER B 1 59 ? 19.172 15.539 20.781 1 91.75 59 SER B C 1
ATOM 2592 O O . SER B 1 59 ? 18.328 15.016 20.062 1 91.75 59 SER B O 1
ATOM 2594 N N . GLY B 1 60 ? 19.516 16.766 20.719 1 93.06 60 GLY B N 1
ATOM 2595 C CA . GLY B 1 60 ? 18.906 17.641 19.719 1 93.06 60 GLY B CA 1
ATOM 2596 C C . GLY B 1 60 ? 17.609 18.266 20.172 1 93.06 60 GLY B C 1
ATOM 2597 O O . GLY B 1 60 ? 17.203 18.094 21.328 1 93.06 60 GLY B O 1
ATOM 2598 N N . ASN B 1 61 ? 17.047 19.078 19.328 1 92.88 61 ASN B N 1
ATOM 2599 C CA . ASN B 1 61 ? 15.797 19.734 19.703 1 92.88 61 ASN B CA 1
ATOM 2600 C C . ASN B 1 61 ? 14.875 19.906 18.5 1 92.88 61 ASN B C 1
ATOM 2602 O O . ASN B 1 61 ? 15.32 19.797 17.344 1 92.88 61 ASN B O 1
ATOM 2606 N N . ILE B 1 62 ? 13.688 20.047 18.781 1 92.81 62 ILE B N 1
ATOM 2607 C CA . ILE B 1 62 ? 12.641 20.297 17.797 1 92.81 62 ILE B CA 1
ATOM 2608 C C . ILE B 1 62 ? 11.914 21.594 18.125 1 92.81 62 ILE B C 1
ATOM 2610 O O . ILE B 1 62 ? 11.336 21.734 19.203 1 92.81 62 ILE B O 1
ATOM 2614 N N . LEU B 1 63 ? 11.977 22.5 17.203 1 93.31 63 LEU B N 1
ATOM 2615 C CA . LEU B 1 63 ? 11.297 23.781 17.375 1 93.31 63 LEU B CA 1
ATOM 2616 C C . LEU B 1 63 ? 10.133 23.906 16.391 1 93.31 63 LEU B C 1
ATOM 2618 O O . LEU B 1 63 ? 10.281 23.609 15.211 1 93.31 63 LEU B O 1
ATOM 2622 N N . LEU B 1 64 ? 9.008 24.234 16.891 1 92.12 64 LEU B N 1
ATOM 2623 C CA . LEU B 1 64 ? 7.844 24.594 16.078 1 92.12 64 LEU B CA 1
ATOM 2624 C C . LEU B 1 64 ? 7.473 26.062 16.266 1 92.12 64 LEU B C 1
ATOM 2626 O O . LEU B 1 64 ? 7.086 26.469 17.375 1 92.12 64 LEU B O 1
ATOM 2630 N N . ASN B 1 65 ? 7.609 26.781 15.211 1 89.25 65 ASN B N 1
ATOM 2631 C CA . ASN B 1 65 ? 7.418 28.219 15.32 1 89.25 65 ASN B CA 1
ATOM 2632 C C . ASN B 1 65 ? 8.227 28.812 16.469 1 89.25 65 ASN B C 1
ATOM 2634 O O . ASN B 1 65 ? 7.68 29.516 17.312 1 89.25 65 ASN B O 1
ATOM 2638 N N . ASP B 1 66 ? 9.453 28.359 16.609 1 88.81 66 ASP B N 1
ATOM 2639 C CA . ASP B 1 66 ? 10.469 28.844 17.547 1 88.81 66 ASP B CA 1
ATOM 2640 C C . ASP B 1 66 ? 10.156 28.422 18.969 1 88.81 66 ASP B C 1
ATOM 2642 O O . ASP B 1 66 ? 10.75 28.938 19.922 1 88.81 66 ASP B O 1
ATOM 2646 N N . VAL B 1 67 ? 9.219 27.594 19.094 1 89.25 67 VAL B N 1
ATOM 2647 C CA . VAL B 1 67 ? 8.906 27.047 20.406 1 89.25 67 VAL B CA 1
ATOM 2648 C C . VAL B 1 67 ? 9.477 25.625 20.516 1 89.25 67 VAL B C 1
ATOM 2650 O O . VAL B 1 67 ? 9.227 24.781 19.656 1 89.25 67 VAL B O 1
ATOM 2653 N N . ASP B 1 68 ? 10.141 25.406 21.516 1 90.62 68 ASP B N 1
ATOM 2654 C CA . ASP B 1 68 ? 10.711 24.094 21.766 1 90.62 68 ASP B CA 1
ATOM 2655 C C . ASP B 1 68 ? 9.633 23.094 22.188 1 90.62 68 ASP B C 1
ATOM 2657 O O . ASP B 1 68 ? 9.062 23.219 23.281 1 90.62 68 ASP B O 1
ATOM 2661 N N . LEU B 1 69 ? 9.406 22.094 21.375 1 87.81 69 LEU B N 1
ATOM 2662 C CA . LEU B 1 69 ? 8.352 21.125 21.641 1 87.81 69 LEU B CA 1
ATOM 2663 C C . LEU B 1 69 ? 8.664 20.312 22.891 1 87.81 69 LEU B C 1
ATOM 2665 O O . LEU B 1 69 ? 7.754 19.797 23.547 1 87.81 69 LEU B O 1
ATOM 2669 N N . GLY B 1 70 ? 9.945 20.156 23.156 1 83.44 70 GLY B N 1
ATOM 2670 C CA . GLY B 1 70 ? 10.352 19.422 24.328 1 83.44 70 GLY B CA 1
ATOM 2671 C C . GLY B 1 70 ? 9.938 20.078 25.641 1 83.44 70 GLY B C 1
ATOM 2672 O O . GLY B 1 70 ? 9.82 19.422 26.672 1 83.44 70 GLY B O 1
ATOM 2673 N N . ASN B 1 71 ? 9.664 21.359 25.547 1 82.69 71 ASN B N 1
ATOM 2674 C CA . ASN B 1 71 ? 9.344 22.125 26.75 1 82.69 71 ASN B CA 1
ATOM 2675 C C . ASN B 1 71 ? 7.836 22.25 26.938 1 82.69 71 ASN B C 1
ATOM 2677 O O . ASN B 1 71 ? 7.383 22.812 27.938 1 82.69 71 ASN B O 1
ATOM 2681 N N . LEU B 1 72 ? 7.086 21.75 26 1 85.06 72 LEU B N 1
ATOM 2682 C CA . LEU B 1 72 ? 5.637 21.891 26.078 1 85.06 72 LEU B CA 1
ATOM 2683 C C . LEU B 1 72 ? 5.012 20.703 26.812 1 85.06 72 LEU B C 1
ATOM 2685 O O . LEU B 1 72 ? 5.492 19.578 26.703 1 85.06 72 LEU B O 1
ATOM 2689 N N . LYS B 1 73 ? 3.949 21.125 27.469 1 82.44 73 LYS B N 1
ATOM 2690 C CA . LYS B 1 73 ? 3.115 20.062 28.016 1 82.44 73 LYS B CA 1
ATOM 2691 C C . LYS B 1 73 ? 2.369 19.328 26.906 1 82.44 73 LYS B C 1
ATOM 2693 O O . LYS B 1 73 ? 2.201 19.859 25.812 1 82.44 73 LYS B O 1
ATOM 2698 N N . LEU B 1 74 ? 1.932 18.172 27.188 1 78.5 74 LEU B N 1
ATOM 2699 C CA . LEU B 1 74 ? 1.254 17.312 26.219 1 78.5 74 LEU B CA 1
ATOM 2700 C C . LEU B 1 74 ? 0.021 18.016 25.656 1 78.5 74 LEU B C 1
ATOM 2702 O O . LEU B 1 74 ? -0.222 17.969 24.453 1 78.5 74 LEU B O 1
ATOM 2706 N N . SER B 1 75 ? -0.635 18.688 26.547 1 79 75 SER B N 1
ATOM 2707 C CA . SER B 1 75 ? -1.858 19.359 26.125 1 79 75 SER B CA 1
ATOM 2708 C C . SER B 1 75 ? -1.556 20.5 25.156 1 79 75 SER B C 1
ATOM 2710 O O . SER B 1 75 ? -2.295 20.719 24.188 1 79 75 SER B O 1
ATOM 2712 N N . GLU B 1 76 ? -0.488 21.172 25.406 1 82.75 76 GLU B N 1
ATOM 2713 C CA . GLU B 1 76 ? -0.084 22.266 24.531 1 82.75 76 GLU B CA 1
ATOM 2714 C C . GLU B 1 76 ? 0.41 21.75 23.188 1 82.75 76 GLU B C 1
ATOM 2716 O O . GLU B 1 76 ? 0.125 22.359 22.141 1 82.75 76 GLU B O 1
ATOM 2721 N N . LYS B 1 77 ? 1.104 20.672 23.25 1 84.88 77 LYS B N 1
ATOM 2722 C CA . LYS B 1 77 ? 1.598 20.062 22.016 1 84.88 77 LYS B CA 1
ATOM 2723 C C . LYS B 1 77 ? 0.444 19.594 21.141 1 84.88 77 LYS B C 1
ATOM 2725 O O . LYS B 1 77 ? 0.481 19.781 19.922 1 84.88 77 LYS B O 1
ATOM 2730 N N . ALA B 1 78 ? -0.55 19.125 21.828 1 82.25 78 ALA B N 1
ATOM 2731 C CA . ALA B 1 78 ? -1.702 18.578 21.125 1 82.25 78 ALA B CA 1
ATOM 2732 C C . ALA B 1 78 ? -2.484 19.672 20.406 1 82.25 78 ALA B C 1
ATOM 2734 O O . ALA B 1 78 ? -3.193 19.406 19.438 1 82.25 78 ALA B O 1
ATOM 2735 N N . ARG B 1 79 ? -2.334 20.875 20.844 1 84.88 79 ARG B N 1
ATOM 2736 C CA . ARG B 1 79 ? -3.014 22.016 20.219 1 84.88 79 ARG B CA 1
ATOM 2737 C C . ARG B 1 79 ? -2.266 22.484 18.969 1 84.88 79 ARG B C 1
ATOM 2739 O O . ARG B 1 79 ? -2.836 23.156 18.125 1 84.88 79 ARG B O 1
ATOM 2746 N N . LYS B 1 80 ? -1.057 22.062 18.906 1 87.75 80 LYS B N 1
ATOM 2747 C CA . LYS B 1 80 ? -0.227 22.547 17.812 1 87.75 80 LYS B CA 1
ATOM 2748 C C . LYS B 1 80 ? -0.009 21.469 16.766 1 87.75 80 LYS B C 1
ATOM 2750 O O . LYS B 1 80 ? 0.09 21.766 15.57 1 87.75 80 LYS B O 1
ATOM 2755 N N . VAL B 1 81 ? 0.101 20.25 17.297 1 91.31 81 VAL B N 1
ATOM 2756 C CA . VAL B 1 81 ? 0.464 19.141 16.422 1 91.31 81 VAL B CA 1
ATOM 2757 C C . VAL B 1 81 ? -0.625 18.078 16.469 1 91.31 81 VAL B C 1
ATOM 2759 O O . VAL B 1 81 ? -0.966 17.578 17.531 1 91.31 81 VAL B O 1
ATOM 2762 N N . ALA B 1 82 ? -1.222 17.797 15.297 1 93.31 82 ALA B N 1
ATOM 2763 C CA . ALA B 1 82 ? -2.148 16.672 15.18 1 93.31 82 ALA B CA 1
ATOM 2764 C C . ALA B 1 82 ? -1.505 15.5 14.438 1 93.31 82 ALA B C 1
ATOM 2766 O O . ALA B 1 82 ? -0.703 15.703 13.523 1 93.31 82 ALA B O 1
ATOM 2767 N N . VAL B 1 83 ? -1.88 14.312 14.859 1 92.25 83 VAL B N 1
ATOM 2768 C CA . VAL B 1 83 ? -1.283 13.109 14.281 1 92.25 83 VAL B CA 1
ATOM 2769 C C . VAL B 1 83 ? -2.381 12.203 13.734 1 92.25 83 VAL B C 1
ATOM 2771 O O . VAL B 1 83 ? -3.373 11.938 14.414 1 92.25 83 VAL B O 1
ATOM 2774 N N . VAL B 1 84 ? -2.236 11.852 12.5 1 93.62 84 VAL B N 1
ATOM 2775 C CA . VAL B 1 84 ? -3.049 10.797 11.906 1 93.62 84 VAL B CA 1
ATOM 2776 C C . VAL B 1 84 ? -2.223 9.523 11.773 1 93.62 84 VAL B C 1
ATOM 2778 O O . VAL B 1 84 ? -1.215 9.5 11.062 1 93.62 84 VAL B O 1
ATOM 2781 N N . SER B 1 85 ? -2.693 8.492 12.43 1 90.38 85 SER B N 1
ATOM 2782 C CA . SER B 1 85 ? -1.975 7.219 12.414 1 90.38 85 SER B CA 1
ATOM 2783 C C . SER B 1 85 ? -2.35 6.387 11.195 1 90.38 85 SER B C 1
ATOM 2785 O O . SER B 1 85 ? -3.357 6.656 10.539 1 90.38 85 SER B O 1
ATOM 2787 N N . GLN B 1 86 ? -1.499 5.449 10.922 1 84.81 86 GLN B N 1
ATOM 2788 C CA . GLN B 1 86 ? -1.734 4.527 9.812 1 84.81 86 GLN B CA 1
ATOM 2789 C C . GLN B 1 86 ? -3.02 3.734 10.023 1 84.81 86 GLN B C 1
ATOM 2791 O O . GLN B 1 86 ? -3.795 3.535 9.086 1 84.81 86 GLN B O 1
ATOM 2796 N N . PHE B 1 87 ? -3.207 3.328 11.273 1 83.88 87 PHE B N 1
ATOM 2797 C CA . PHE B 1 87 ? -4.398 2.572 11.641 1 83.88 87 PHE B CA 1
ATOM 2798 C C . PHE B 1 87 ? -5.219 3.324 12.68 1 83.88 87 PHE B C 1
ATOM 2800 O O . PHE B 1 87 ? -4.832 3.387 13.852 1 83.88 87 PHE B O 1
ATOM 2807 N N . PRO B 1 88 ? -6.309 3.857 12.156 1 87.38 88 PRO B N 1
ATOM 2808 C CA . PRO B 1 88 ? -7.152 4.516 13.156 1 87.38 88 PRO B CA 1
ATOM 2809 C C . PRO B 1 88 ? -7.703 3.541 14.195 1 87.38 88 PRO B C 1
ATOM 2811 O O . PRO B 1 88 ? -7.996 2.387 13.867 1 87.38 88 PRO B O 1
ATOM 2814 N N . ASP B 1 89 ? -7.758 3.941 15.375 1 81.44 89 ASP B N 1
ATOM 2815 C CA . ASP B 1 89 ? -8.352 3.131 16.438 1 81.44 89 ASP B CA 1
ATOM 2816 C C . ASP B 1 89 ? -9.859 2.998 16.234 1 81.44 89 ASP B C 1
ATOM 2818 O O . ASP B 1 89 ? -10.617 3.928 16.531 1 81.44 89 ASP B O 1
ATOM 2822 N N . ALA B 1 90 ? -10.203 1.863 15.719 1 78.88 90 ALA B N 1
ATOM 2823 C CA . ALA B 1 90 ? -11.633 1.63 15.539 1 78.88 90 ALA B CA 1
ATOM 2824 C C . ALA B 1 90 ? -12.289 1.225 16.859 1 78.88 90 ALA B C 1
ATOM 2826 O O . ALA B 1 90 ? -11.945 0.193 17.438 1 78.88 90 ALA B O 1
ATOM 2827 N N . ALA B 1 91 ? -12.914 2.174 17.484 1 82.19 91 ALA B N 1
ATOM 2828 C CA . ALA B 1 91 ? -13.625 1.924 18.75 1 82.19 91 ALA B CA 1
ATOM 2829 C C . ALA B 1 91 ? -15.133 1.895 18.531 1 82.19 91 ALA B C 1
ATOM 2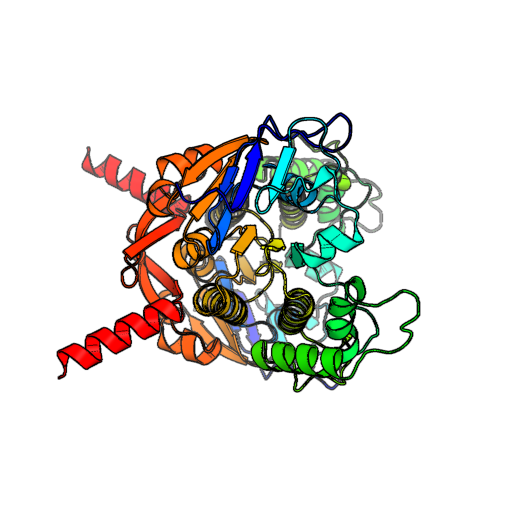831 O O . ALA B 1 91 ? -15.617 2.225 17.438 1 82.19 91 ALA B O 1
ATOM 2832 N N . ASP B 1 92 ? -15.742 1.34 19.516 1 90.69 92 ASP B N 1
ATOM 2833 C CA . ASP B 1 92 ? -17.203 1.284 19.484 1 90.69 92 ASP B CA 1
ATOM 2834 C C . ASP B 1 92 ? -17.812 2.625 19.891 1 90.69 92 ASP B C 1
ATOM 2836 O O . ASP B 1 92 ? -18.578 2.699 20.844 1 90.69 92 ASP B O 1
ATOM 2840 N N . ILE B 1 93 ? -17.5 3.617 19.125 1 94.44 93 ILE B N 1
ATOM 2841 C CA . ILE B 1 93 ? -18.031 4.965 19.281 1 94.44 93 ILE B CA 1
ATOM 2842 C C . ILE B 1 93 ? -18.484 5.496 17.922 1 94.44 93 ILE B C 1
ATOM 2844 O O . ILE B 1 93 ? -18.016 5.027 16.875 1 94.44 93 ILE B O 1
ATOM 2848 N N . THR B 1 94 ? -19.344 6.414 17.984 1 96.44 94 THR B N 1
ATOM 2849 C CA . THR B 1 94 ? -19.859 6.973 16.75 1 96.44 94 THR B CA 1
ATOM 2850 C C . THR B 1 94 ? -18.797 7.816 16.047 1 96.44 94 THR B C 1
ATOM 2852 O O . THR B 1 94 ? -17.875 8.312 16.703 1 96.44 94 THR B O 1
ATOM 2855 N N . VAL B 1 95 ? -18.906 7.922 14.781 1 97 95 VAL B N 1
ATOM 2856 C CA . VAL B 1 95 ? -18 8.75 13.992 1 97 95 VAL B CA 1
ATOM 2857 C C . VAL B 1 95 ? -17.984 10.172 14.555 1 97 95 VAL B C 1
ATOM 2859 O O . VAL B 1 95 ? -16.922 10.766 14.711 1 97 95 VAL B O 1
ATOM 2862 N N . GLU B 1 96 ? -19.172 10.695 14.836 1 96.62 96 GLU B N 1
ATOM 2863 C CA . GLU B 1 96 ? -19.266 12.047 15.383 1 96.62 96 GLU B CA 1
ATOM 2864 C C . GLU B 1 96 ? -18.5 12.164 16.703 1 96.62 96 GLU B C 1
ATOM 2866 O O . GLU B 1 96 ? -17.75 13.117 16.891 1 96.62 96 GLU B O 1
ATOM 2871 N N . ASP B 1 97 ? -18.719 11.219 17.578 1 95 97 ASP B N 1
ATOM 2872 C CA . ASP B 1 97 ? -18.031 11.242 18.875 1 95 97 ASP B CA 1
ATOM 2873 C C . ASP B 1 97 ? -16.516 11.102 18.688 1 95 97 ASP B C 1
ATOM 2875 O O . ASP B 1 97 ? -15.742 11.758 19.391 1 95 97 ASP B O 1
ATOM 2879 N N . TYR B 1 98 ? -16.172 10.234 17.797 1 95.12 98 TYR B N 1
ATOM 2880 C CA . TYR B 1 98 ? -14.758 10.031 17.5 1 95.12 98 TYR B CA 1
ATOM 2881 C C . TYR B 1 98 ? -14.102 11.328 17.047 1 95.12 98 TYR B C 1
ATOM 2883 O O . TYR B 1 98 ? -13.031 11.695 17.531 1 95.12 98 TYR B O 1
ATOM 2891 N N . VAL B 1 99 ? -14.766 12.016 16.109 1 95.5 99 VAL B N 1
ATOM 2892 C CA . VAL B 1 99 ? -14.234 13.258 15.562 1 95.5 99 VAL B CA 1
ATOM 2893 C C . VAL B 1 99 ? -14.18 14.32 16.656 1 95.5 99 VAL B C 1
ATOM 2895 O O . VAL B 1 99 ? -13.227 15.102 16.719 1 95.5 99 VAL B O 1
ATOM 2898 N N . LEU B 1 100 ? -15.117 14.32 17.547 1 94.19 100 LE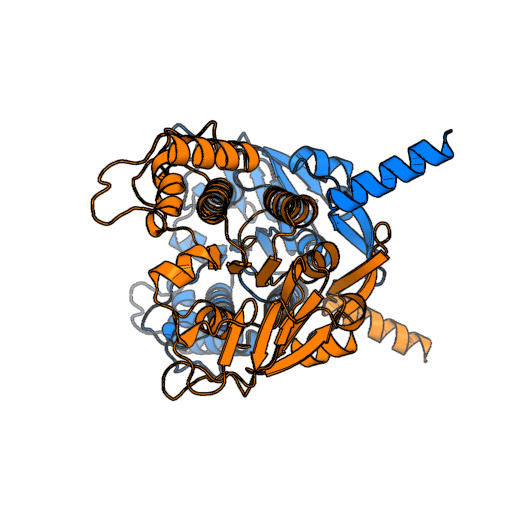U B N 1
ATOM 2899 C CA . LEU B 1 100 ? -15.211 15.32 18.609 1 94.19 100 LEU B CA 1
ATOM 2900 C C . LEU B 1 100 ? -14.062 15.164 19.609 1 94.19 100 LEU B C 1
ATOM 2902 O O . LEU B 1 100 ? -13.734 16.094 20.328 1 94.19 100 LEU B O 1
ATOM 2906 N N . LEU B 1 101 ? -13.477 13.969 19.672 1 90.69 101 LEU B N 1
ATOM 2907 C CA . LEU B 1 101 ? -12.328 13.75 20.547 1 90.69 101 LEU B CA 1
ATOM 2908 C C . LEU B 1 101 ? -11.188 14.688 20.188 1 90.69 101 LEU B C 1
ATOM 2910 O O . LEU B 1 101 ? -10.297 14.938 21.016 1 90.69 101 LEU B O 1
ATOM 2914 N N . GLY B 1 102 ? -11.156 15.125 18.984 1 90.5 102 GLY B N 1
ATOM 2915 C CA . GLY B 1 102 ? -10.141 16.078 18.562 1 90.5 102 GLY B CA 1
ATOM 2916 C C . GLY B 1 102 ? -10.188 17.391 19.312 1 90.5 102 GLY B C 1
ATOM 2917 O O . GLY B 1 102 ? -9.219 18.156 19.312 1 90.5 102 GLY B O 1
ATOM 2918 N N . ARG B 1 103 ? -11.281 17.641 19.938 1 89.44 103 ARG B N 1
ATOM 2919 C CA . ARG B 1 103 ? -11.453 18.906 20.656 1 89.44 103 ARG B CA 1
ATOM 2920 C C . ARG B 1 103 ? -11.031 18.781 22.109 1 89.44 103 ARG B C 1
ATOM 2922 O O . ARG B 1 103 ? -11.047 19.75 22.859 1 89.44 103 ARG B O 1
ATOM 2929 N N . LEU B 1 104 ? -10.555 17.641 22.547 1 83.81 104 LEU B N 1
ATOM 2930 C CA . LEU B 1 104 ? -10.219 17.344 23.938 1 83.81 104 LEU B CA 1
ATOM 2931 C C . LEU B 1 104 ? -9.148 18.312 24.453 1 83.81 104 LEU B C 1
ATOM 2933 O O . LEU B 1 104 ? -9.234 18.781 25.578 1 83.81 104 LEU B O 1
ATOM 2937 N N . PRO B 1 105 ? -8.172 18.594 23.656 1 77.88 105 PRO B N 1
ATOM 2938 C CA . PRO B 1 105 ? -7.113 19.484 24.141 1 77.88 105 PRO B CA 1
ATOM 2939 C C . PRO B 1 105 ? -7.637 20.875 24.484 1 77.88 105 PRO B C 1
ATOM 2941 O O . PRO B 1 105 ? -6.957 21.641 25.172 1 77.88 105 PRO B O 1
ATOM 2944 N N . PHE B 1 106 ? -8.805 21.234 24.062 1 77.56 106 PHE B N 1
ATOM 2945 C CA . PHE B 1 106 ? -9.344 22.578 24.25 1 77.56 106 PHE B CA 1
ATOM 2946 C C . PHE B 1 106 ? -10.336 22.609 25.406 1 77.56 106 PHE B C 1
ATOM 2948 O O . PHE B 1 106 ? -10.836 23.672 25.781 1 77.56 106 PHE B O 1
ATOM 2955 N N . ARG B 1 107 ? -10.516 21.453 25.938 1 74.69 107 ARG B N 1
ATOM 2956 C CA . ARG B 1 107 ? -11.508 21.391 27 1 74.69 107 ARG B CA 1
ATOM 2957 C C . ARG B 1 107 ? -10.922 21.906 28.312 1 74.69 107 ARG B C 1
ATOM 2959 O O . ARG B 1 107 ? -9.773 21.594 28.656 1 74.69 107 ARG B O 1
ATOM 2966 N N . GLN B 1 108 ? -11.617 22.844 28.875 1 69 108 GLN B N 1
ATOM 2967 C CA . GLN B 1 108 ? -11.242 23.391 30.188 1 69 108 GLN B CA 1
ATOM 2968 C C . GLN B 1 108 ? -11.523 22.391 31.297 1 69 108 GLN B C 1
ATOM 2970 O O . GLN B 1 108 ? -12.383 21.531 31.156 1 69 108 GLN B O 1
ATOM 2975 N N . PRO B 1 109 ? -10.641 22.328 32.406 1 64.19 109 PRO B N 1
ATOM 2976 C CA . PRO B 1 109 ? -10.711 21.406 33.531 1 64.19 109 PRO B CA 1
ATOM 2977 C C . PRO B 1 109 ? -12.125 21.25 34.062 1 64.19 109 PRO B C 1
ATOM 2979 O O . PRO B 1 109 ? -12.484 20.188 34.594 1 64.19 109 PRO B O 1
ATOM 2982 N N . PHE B 1 110 ? -13.148 22 33.656 1 59.31 110 PHE B N 1
ATOM 2983 C CA . PHE B 1 110 ? -14.492 21.922 34.188 1 59.31 110 PHE B CA 1
ATOM 2984 C C . PHE B 1 110 ? -15.539 21.859 33.094 1 59.31 110 PHE B C 1
ATOM 2986 O O . PHE B 1 110 ? -16.734 21.938 33.344 1 59.31 110 PHE B O 1
ATOM 2993 N N . GLN B 1 111 ? -14.977 21.781 32 1 58 111 GLN B N 1
ATOM 2994 C CA . GLN B 1 111 ? -15.922 21.672 30.891 1 58 111 GLN B CA 1
ATOM 2995 C C . GLN B 1 111 ? -16.234 20.219 30.562 1 58 111 GLN B C 1
ATOM 2997 O O . GLN B 1 111 ? -15.359 19.5 30.062 1 58 111 GLN B O 1
ATOM 3002 N N . PHE B 1 112 ? -17.406 19.688 31.109 1 56.22 112 PHE B N 1
ATOM 3003 C CA . PHE B 1 112 ? -17.766 18.266 30.984 1 56.22 112 PHE B CA 1
ATOM 3004 C C . PHE B 1 112 ? -18.406 18 29.625 1 56.22 112 PHE B C 1
ATOM 3006 O O . PHE B 1 112 ? -18.531 16.828 29.234 1 56.22 112 PHE B O 1
ATOM 3013 N N . PHE B 1 113 ? -18.859 19.188 29.047 1 60.41 113 PHE B N 1
ATOM 3014 C CA . PHE B 1 113 ? -19.609 18.938 27.828 1 60.41 113 PHE B CA 1
ATOM 3015 C C . PHE B 1 113 ? -19 19.672 26.641 1 60.41 113 PHE B C 1
ATOM 3017 O O . PHE B 1 113 ? -18.328 20.688 26.812 1 60.41 113 PHE B O 1
ATOM 3024 N N . GLU B 1 114 ? -19.047 18.938 25.531 1 68.25 114 GLU B N 1
ATOM 3025 C CA . GLU B 1 114 ? -18.672 19.594 24.281 1 68.25 114 GLU B CA 1
ATOM 3026 C C . GLU B 1 114 ? -19.453 20.906 24.094 1 68.25 114 GLU B C 1
ATOM 3028 O O . GLU B 1 114 ? -20.625 20.969 24.422 1 68.25 114 GLU B O 1
ATOM 3033 N N . SER B 1 115 ? -18.734 21.938 23.766 1 77.38 115 SER B N 1
ATOM 3034 C CA . SER B 1 115 ? -19.375 23.219 23.5 1 77.38 115 SER B CA 1
ATOM 3035 C C . SER B 1 115 ? -20.047 23.219 22.125 1 77.38 115 SER B C 1
ATOM 3037 O O . SER B 1 115 ? -19.797 22.344 21.297 1 77.38 115 SER B O 1
ATOM 3039 N N . ALA B 1 116 ? -20.984 24.031 21.953 1 83.19 116 ALA B N 1
ATOM 3040 C CA . ALA B 1 116 ? -21.625 24.234 20.656 1 83.19 116 ALA B CA 1
ATOM 3041 C C . ALA B 1 116 ? -20.578 24.5 19.562 1 83.19 116 ALA B C 1
ATOM 3043 O O . ALA B 1 116 ? -20.719 24 18.438 1 83.19 116 ALA B O 1
ATOM 3044 N N . ARG B 1 117 ? -19.562 25.094 19.953 1 86.25 117 ARG B N 1
ATOM 3045 C CA . ARG B 1 117 ? -18.484 25.406 19.016 1 86.25 117 ARG B CA 1
ATOM 3046 C C . ARG B 1 117 ? -17.766 24.125 18.562 1 86.25 117 ARG B C 1
ATOM 3048 O O . ARG B 1 117 ? -17.438 23.984 17.391 1 86.25 117 ARG B O 1
ATOM 3055 N N . ASP B 1 118 ? -17.609 23.281 19.453 1 90 118 ASP B N 1
ATOM 3056 C CA . ASP B 1 118 ? -16.922 22.031 19.141 1 90 118 ASP B CA 1
ATOM 3057 C C . ASP B 1 118 ? -17.719 21.203 18.125 1 90 118 ASP B C 1
ATOM 3059 O O . ASP B 1 118 ? -17.141 20.641 17.188 1 90 118 ASP B O 1
ATOM 3063 N N . ARG B 1 119 ? -18.969 21.25 18.312 1 91.12 119 ARG B N 1
ATOM 3064 C CA . ARG B 1 119 ? -19.828 20.5 17.406 1 91.12 119 ARG B CA 1
ATOM 3065 C C . ARG B 1 119 ? -19.812 21.109 16.016 1 91.12 119 ARG B C 1
ATOM 3067 O O . ARG B 1 119 ? -19.844 20.391 15.008 1 91.12 119 ARG B O 1
ATOM 3074 N N . VAL B 1 120 ? -19.75 22.391 15.969 1 93.06 120 VAL B N 1
ATOM 3075 C CA . VAL B 1 120 ? -19.703 23.094 14.688 1 93.06 120 VAL B CA 1
ATOM 3076 C C . VAL B 1 120 ? -18.406 22.766 13.961 1 93.06 120 VAL B C 1
ATOM 3078 O O . VAL B 1 120 ? -18.406 22.5 12.758 1 93.06 120 VAL B O 1
ATOM 3081 N N . ILE B 1 121 ? -17.375 22.75 14.648 1 93.12 121 ILE B N 1
ATOM 3082 C CA . ILE B 1 121 ? -16.062 22.469 14.07 1 93.12 121 ILE B CA 1
ATOM 3083 C C . ILE B 1 121 ? -16.016 21.031 13.586 1 93.12 121 ILE B C 1
ATOM 3085 O O . ILE B 1 121 ? -15.57 20.75 12.469 1 93.12 121 ILE B O 1
ATOM 3089 N N . ALA B 1 122 ? -16.516 20.141 14.414 1 94.19 122 ALA B N 1
ATOM 3090 C CA . ALA B 1 122 ? -16.547 18.719 14.055 1 94.19 122 ALA B CA 1
ATOM 3091 C C . ALA B 1 122 ? -17.375 18.5 12.797 1 94.19 122 ALA B C 1
ATOM 3093 O O . ALA B 1 122 ? -16.969 17.766 11.891 1 94.19 122 ALA B O 1
ATOM 3094 N N . ARG B 1 123 ? -18.469 19.156 12.805 1 95 123 ARG B N 1
ATOM 3095 C CA . ARG B 1 123 ? -19.344 19.031 11.641 1 95 123 ARG B CA 1
ATOM 3096 C C . ARG B 1 123 ? -18.672 19.562 10.383 1 95 123 ARG B C 1
ATOM 3098 O O . ARG B 1 123 ? -18.766 18.953 9.312 1 95 123 ARG B O 1
ATOM 3105 N N . LYS B 1 124 ? -18.016 20.641 10.516 1 94.94 124 LYS B N 1
ATOM 3106 C CA . LYS B 1 124 ? -17.297 21.234 9.398 1 94.94 124 LYS B CA 1
ATOM 3107 C C . LYS B 1 124 ? -16.297 20.25 8.789 1 94.94 124 LYS B C 1
ATOM 3109 O O . LYS B 1 124 ? -16.328 20 7.578 1 94.94 124 LYS B O 1
ATOM 3114 N N . TYR B 1 125 ? -15.531 19.625 9.57 1 94.88 125 TYR B N 1
ATOM 3115 C CA . TYR B 1 125 ? -14.469 18.75 9.062 1 94.88 125 TYR B CA 1
ATOM 3116 C C . TYR B 1 125 ? -15.023 17.406 8.641 1 94.88 125 TYR B C 1
ATOM 3118 O O . TYR B 1 125 ? -14.492 16.766 7.727 1 94.88 125 TYR B O 1
ATOM 3126 N N . MET B 1 126 ? -16.141 16.984 9.25 1 96.69 126 MET B N 1
ATOM 3127 C CA . MET B 1 126 ? -16.797 15.773 8.766 1 96.69 126 MET B CA 1
ATOM 3128 C C . MET B 1 126 ? -17.359 15.992 7.367 1 96.69 126 MET B C 1
ATOM 3130 O O . MET B 1 126 ? -17.344 15.078 6.535 1 96.69 126 MET B O 1
ATOM 3134 N N . GLN B 1 127 ? -17.859 17.172 7.141 1 96 127 GLN B N 1
ATOM 3135 C CA . GLN B 1 127 ? -18.359 17.5 5.816 1 96 127 GLN B CA 1
ATOM 3136 C C . GLN B 1 127 ? -17.234 17.594 4.797 1 96 127 GLN B C 1
ATOM 3138 O O . GLN B 1 127 ? -17.344 17.078 3.684 1 96 127 GLN B O 1
ATOM 3143 N N . LEU B 1 128 ? -16.172 18.172 5.211 1 93.25 128 LEU B N 1
ATOM 3144 C CA . LEU B 1 128 ? -15.031 18.344 4.324 1 93.25 128 LEU B CA 1
ATOM 3145 C C . LEU B 1 128 ? -14.43 17 3.928 1 93.25 128 LEU B C 1
ATOM 3147 O O . LEU B 1 128 ? -13.961 16.828 2.799 1 93.25 128 LEU B O 1
ATOM 3151 N N . THR B 1 129 ? -14.453 16.047 4.871 1 94.19 129 THR B N 1
ATOM 3152 C CA . THR B 1 129 ? -13.859 14.742 4.613 1 94.19 129 THR B CA 1
ATOM 3153 C C . THR B 1 129 ? -14.883 13.781 4.02 1 94.19 129 THR B C 1
ATOM 3155 O O . THR B 1 129 ? -14.547 12.672 3.619 1 94.19 129 THR B O 1
ATOM 3158 N N . GLY B 1 130 ? -16.141 14.117 4.027 1 93.56 130 GLY B N 1
ATOM 3159 C CA . GLY B 1 130 ? -17.188 13.32 3.404 1 93.56 130 GLY B CA 1
ATOM 3160 C C . GLY B 1 130 ? -17.766 12.258 4.324 1 93.56 130 G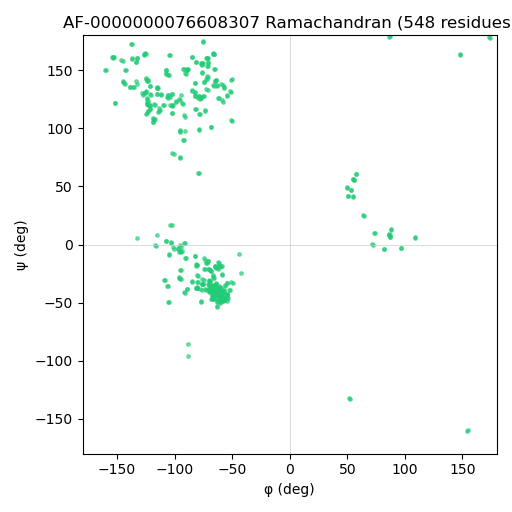LY B C 1
ATOM 3161 O O . GLY B 1 130 ? -18.484 11.367 3.877 1 93.56 130 GLY B O 1
ATOM 3162 N N . VAL B 1 131 ? -17.469 12.336 5.613 1 95.56 131 VAL B N 1
ATOM 3163 C CA . VAL B 1 131 ? -17.891 11.258 6.492 1 95.56 131 VAL B CA 1
ATOM 3164 C C . VAL B 1 131 ? -19.125 11.695 7.297 1 95.56 131 VAL B C 1
ATOM 3166 O O . VAL B 1 131 ? -19.641 10.93 8.117 1 95.56 131 VAL B O 1
ATOM 3169 N N . PHE B 1 132 ? -19.625 12.945 7.062 1 97 132 PHE B N 1
ATOM 3170 C CA . PHE B 1 132 ? -20.75 13.469 7.82 1 97 132 PHE B CA 1
ATOM 3171 C C . PHE B 1 132 ? -21.969 12.555 7.695 1 97 132 PHE B C 1
ATOM 3173 O O . PHE B 1 132 ? -22.672 12.32 8.672 1 97 132 PHE B O 1
ATOM 3180 N N . PRO B 1 133 ? -22.25 11.992 6.496 1 96.81 133 PRO B N 1
ATOM 3181 C CA . PRO B 1 133 ? -23.406 11.086 6.375 1 96.81 133 PRO B CA 1
ATOM 3182 C C . PRO B 1 133 ? -23.297 9.875 7.293 1 96.81 133 PRO B C 1
ATOM 3184 O O . PRO B 1 133 ? -24.297 9.219 7.582 1 96.81 133 PRO B O 1
ATOM 3187 N N . HIS B 1 134 ? -22.125 9.578 7.77 1 97.12 134 HIS B N 1
ATOM 3188 C CA . HIS B 1 134 ? -21.906 8.414 8.617 1 97.12 134 HIS B CA 1
ATOM 3189 C C . HIS B 1 134 ? -21.75 8.82 10.086 1 97.12 134 HIS B C 1
ATOM 3191 O O . HIS B 1 134 ? -21.312 8.023 10.914 1 97.12 134 HIS B O 1
ATOM 3197 N N . ALA B 1 135 ? -22.141 9.984 10.43 1 97.19 135 ALA B N 1
ATOM 3198 C CA . ALA B 1 135 ? -21.891 10.578 11.742 1 97.19 135 ALA B CA 1
ATOM 3199 C C . ALA B 1 135 ? -22.438 9.688 12.859 1 97.19 135 ALA B C 1
ATOM 3201 O O . ALA B 1 135 ? -21.812 9.57 13.922 1 97.19 135 ALA B O 1
ATOM 3202 N N . LYS B 1 136 ? -23.531 9.039 12.602 1 97 136 LYS B N 1
ATOM 3203 C CA . LYS B 1 136 ? -24.203 8.289 13.656 1 97 136 LYS B CA 1
ATOM 3204 C C . LYS B 1 136 ? -23.797 6.82 13.625 1 97 136 LYS B C 1
ATOM 3206 O O . LYS B 1 136 ? -24.141 6.059 14.531 1 97 136 LYS B O 1
ATOM 3211 N N . LYS B 1 137 ? -23.062 6.445 12.656 1 96.75 137 LYS B N 1
ATOM 3212 C CA . LYS B 1 137 ? -22.547 5.078 12.594 1 96.75 137 LYS B CA 1
ATOM 3213 C C . LYS B 1 137 ? -21.375 4.887 13.547 1 96.75 137 LYS B C 1
ATOM 3215 O O . LYS B 1 137 ? -20.734 5.859 13.945 1 96.75 137 LYS B O 1
ATOM 3220 N N . LEU B 1 138 ? -21.219 3.656 13.906 1 96.44 138 LEU B N 1
ATOM 3221 C CA . LEU B 1 138 ? -20.016 3.324 14.672 1 96.44 138 LEU B CA 1
ATOM 3222 C C . LEU B 1 138 ? -18.797 3.279 13.766 1 96.44 138 LEU B C 1
ATOM 3224 O O . LEU B 1 138 ? -18.875 2.881 12.602 1 96.44 138 LEU B O 1
ATOM 3228 N N . MET B 1 139 ? -17.641 3.646 14.328 1 95.69 139 MET B N 1
ATOM 3229 C CA . MET B 1 139 ? -16.375 3.586 13.594 1 95.69 139 MET B CA 1
ATOM 3230 C C . MET B 1 139 ? -16.141 2.189 13.031 1 95.69 139 MET B C 1
ATOM 3232 O O . MET B 1 139 ? -15.656 2.043 11.906 1 95.69 139 MET B O 1
ATOM 3236 N N . THR B 1 140 ? -16.578 1.222 13.703 1 94.12 140 THR B N 1
ATOM 3237 C CA . THR B 1 140 ? -16.359 -0.171 13.328 1 94.12 140 THR B CA 1
ATOM 3238 C C . THR B 1 140 ? -17.219 -0.554 12.133 1 94.12 140 THR B C 1
ATOM 3240 O O . THR B 1 140 ? -17 -1.592 11.508 1 94.12 140 THR B O 1
ATOM 3243 N N . GLN B 1 141 ? -18.172 0.257 11.805 1 93.19 141 GLN B N 1
ATOM 3244 C CA . GLN B 1 141 ? -19.078 -0.011 10.703 1 93.19 141 GLN B CA 1
ATOM 3245 C C . GLN B 1 141 ? -18.594 0.639 9.414 1 93.19 141 GLN B C 1
ATOM 3247 O O . GLN B 1 141 ? -19.188 0.435 8.352 1 93.19 141 GLN B O 1
ATOM 3252 N N . LEU B 1 142 ? -17.547 1.394 9.539 1 92.88 142 LEU B N 1
ATOM 3253 C CA . LEU B 1 142 ? -17 2.084 8.375 1 92.88 142 LEU B CA 1
ATOM 3254 C C . LEU B 1 142 ? -15.977 1.211 7.652 1 92.88 142 LEU B C 1
ATOM 3256 O O . LEU B 1 142 ? -15.352 0.343 8.266 1 92.88 142 LEU B O 1
ATOM 3260 N N . SER B 1 143 ? -15.875 1.452 6.316 1 88.25 143 SER B N 1
ATOM 3261 C CA . SER B 1 143 ? -14.766 0.853 5.582 1 88.25 143 SER B CA 1
ATOM 3262 C C . SER B 1 143 ? -13.43 1.427 6.035 1 88.25 143 SER B C 1
ATOM 3264 O O . SER B 1 143 ? -13.383 2.457 6.711 1 88.25 143 SER B O 1
ATOM 3266 N N . GLY B 1 144 ? -12.32 0.759 5.703 1 87.81 144 GLY B N 1
ATOM 3267 C CA . GLY B 1 144 ? -11 1.251 6.035 1 87.81 144 GLY B CA 1
ATOM 3268 C C . GLY B 1 144 ? -10.742 2.66 5.535 1 87.81 144 GLY B C 1
ATOM 3269 O O . GLY B 1 144 ? -10.172 3.486 6.254 1 87.81 144 GLY B O 1
ATOM 3270 N N . GLY B 1 145 ? -11.164 2.928 4.301 1 90.75 145 GLY B N 1
ATOM 3271 C CA . GLY B 1 145 ? -11.016 4.266 3.754 1 90.75 145 GLY B CA 1
ATOM 3272 C C . GLY B 1 145 ? -11.82 5.309 4.508 1 90.75 145 GLY B C 1
ATOM 3273 O O . GLY B 1 145 ? -11.336 6.41 4.77 1 90.75 145 GLY B O 1
ATOM 3274 N N . GLU B 1 146 ? -12.984 4.941 4.887 1 92.62 146 GLU B N 1
ATOM 3275 C CA . GLU B 1 146 ? -13.859 5.844 5.633 1 92.62 146 GLU B CA 1
ATOM 3276 C C . GLU B 1 146 ? -13.305 6.102 7.035 1 92.62 146 GLU B C 1
ATOM 3278 O O . GLU B 1 146 ? -13.383 7.227 7.539 1 92.62 146 GLU B O 1
ATOM 3283 N N . GLN B 1 147 ? -12.789 5.094 7.613 1 94.44 147 GLN B N 1
ATOM 3284 C CA . GLN B 1 147 ? -12.172 5.25 8.93 1 94.44 147 GLN B CA 1
ATOM 3285 C C . GLN B 1 147 ? -11.008 6.238 8.867 1 94.44 147 GLN B C 1
ATOM 3287 O O . GLN B 1 147 ? -10.844 7.066 9.766 1 94.44 147 GLN B O 1
ATOM 3292 N N . GLN B 1 148 ? -10.258 6.102 7.812 1 94.44 148 GLN B N 1
ATOM 3293 C CA . GLN B 1 148 ? -9.125 7.004 7.645 1 94.44 148 GLN B CA 1
ATOM 3294 C C . GLN B 1 148 ? -9.586 8.445 7.48 1 94.44 148 GLN B C 1
ATOM 3296 O O . GLN B 1 148 ? -8.992 9.367 8.047 1 94.44 148 GLN B O 1
ATOM 3301 N N . LEU B 1 149 ? -10.617 8.602 6.699 1 95.06 149 LEU B N 1
ATOM 3302 C CA . LEU B 1 149 ? -11.18 9.938 6.504 1 95.06 149 LEU B CA 1
ATOM 3303 C C . LEU B 1 149 ? -11.719 10.492 7.812 1 95.06 149 LEU B C 1
ATOM 3305 O O . LEU B 1 149 ? -11.578 11.688 8.094 1 95.06 149 LEU B O 1
ATOM 3309 N N . ALA B 1 150 ? -12.336 9.656 8.609 1 96.06 150 ALA B N 1
ATOM 3310 C CA . ALA B 1 150 ? -12.805 10.07 9.93 1 96.06 150 ALA B CA 1
ATOM 3311 C C . ALA B 1 150 ? -11.633 10.477 10.82 1 96.06 150 ALA B C 1
ATOM 3313 O O . ALA B 1 150 ? -11.719 11.469 11.555 1 96.06 150 ALA B O 1
ATOM 3314 N N . ALA B 1 151 ? -10.57 9.727 10.773 1 95.88 151 ALA B N 1
ATOM 3315 C CA . ALA B 1 151 ? -9.375 10.047 11.547 1 95.88 151 ALA B CA 1
ATOM 3316 C C . ALA B 1 151 ? -8.789 11.391 11.133 1 95.88 151 ALA B C 1
ATOM 3318 O O . ALA B 1 151 ? -8.32 12.156 11.977 1 95.88 151 ALA B O 1
ATOM 3319 N N . ILE B 1 152 ? -8.812 11.641 9.891 1 96.06 152 ILE B N 1
ATOM 3320 C CA . ILE B 1 152 ? -8.336 12.914 9.367 1 96.06 152 ILE B CA 1
ATOM 3321 C C . ILE B 1 152 ? -9.234 14.047 9.867 1 96.06 152 ILE B C 1
ATOM 3323 O O . ILE B 1 152 ? -8.75 15.086 10.312 1 96.06 152 ILE B O 1
ATOM 3327 N N . ALA B 1 153 ? -10.523 13.797 9.836 1 96.25 153 ALA B N 1
ATOM 3328 C CA . ALA B 1 153 ? -11.461 14.781 10.375 1 96.25 153 ALA B CA 1
ATOM 3329 C C . ALA B 1 153 ? -11.164 15.078 11.844 1 96.25 153 ALA B C 1
ATOM 3331 O O . ALA B 1 153 ? -11.141 16.234 12.258 1 96.25 153 ALA B O 1
ATOM 3332 N N . GLN B 1 154 ? -10.953 14.078 12.586 1 95.94 154 GLN B N 1
ATOM 3333 C CA . GLN B 1 154 ? -10.633 14.234 14 1 95.94 154 GLN B CA 1
ATOM 3334 C C . GLN B 1 154 ? -9.383 15.094 14.188 1 95.94 154 GLN B C 1
ATOM 3336 O O . GLN B 1 154 ? -9.375 16 15.016 1 95.94 154 GLN B O 1
ATOM 3341 N N . ALA B 1 155 ? -8.391 14.75 13.422 1 94.88 155 ALA B N 1
ATOM 3342 C CA . ALA B 1 155 ? -7.133 15.484 13.516 1 94.88 155 ALA B CA 1
ATOM 3343 C C . ALA B 1 155 ? -7.328 16.953 13.156 1 94.88 155 ALA B C 1
ATOM 3345 O O . ALA B 1 155 ? -6.785 17.844 13.812 1 94.88 155 ALA B O 1
ATOM 3346 N N . LEU B 1 156 ? -8.094 17.203 12.164 1 95.06 156 LEU B N 1
ATOM 3347 C CA . LEU B 1 156 ? -8.312 18.562 11.695 1 95.06 156 LEU B CA 1
ATOM 3348 C C . LEU B 1 156 ? -9.133 19.359 12.703 1 95.06 156 LEU B C 1
ATOM 3350 O O . LEU B 1 156 ? -8.992 20.578 12.797 1 95.06 156 LEU B O 1
ATOM 3354 N N . THR B 1 157 ? -10.008 18.672 13.414 1 94 157 THR B N 1
ATOM 3355 C CA . THR B 1 157 ? -10.836 19.328 14.422 1 94 157 THR B CA 1
ATOM 3356 C C . THR B 1 157 ? -9.961 19.922 15.523 1 94 157 THR B C 1
ATOM 3358 O O . THR B 1 157 ? -10.367 20.875 16.203 1 94 157 THR B O 1
ATOM 3361 N N . GLN B 1 158 ? -8.789 19.438 15.602 1 91.81 158 GLN B N 1
ATOM 3362 C CA . GLN B 1 158 ? -7.828 20 16.547 1 91.81 158 GLN B CA 1
ATOM 3363 C C . GLN B 1 158 ? -7.332 21.359 16.078 1 91.81 158 GLN B C 1
ATOM 3365 O O . GLN B 1 158 ? -6.695 22.094 16.828 1 91.81 158 GLN B O 1
ATOM 3370 N N . GLU B 1 159 ? -7.586 21.625 14.766 1 90.06 159 GLU B N 1
ATOM 3371 C CA . GLU B 1 159 ? -7.109 22.875 14.156 1 90.06 159 GLU B CA 1
ATOM 3372 C C . GLU B 1 159 ? -5.602 23.031 14.328 1 90.06 159 GLU B C 1
ATOM 3374 O O . GLU B 1 159 ? -5.133 24.062 14.805 1 90.06 159 GLU B O 1
ATOM 3379 N N . PRO B 1 160 ? -4.867 22.062 13.891 1 91.31 160 PRO B N 1
ATOM 3380 C CA . PRO B 1 160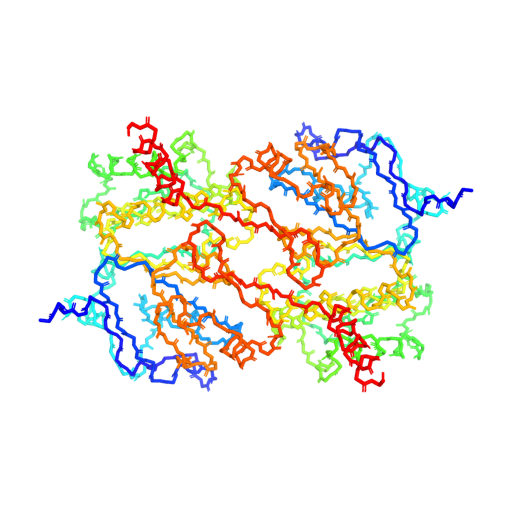 ? -3.424 22.016 14.141 1 91.31 160 PRO B CA 1
ATOM 3381 C C . PRO B 1 160 ? -2.645 22.984 13.258 1 91.31 160 PRO B C 1
ATOM 3383 O O . PRO B 1 160 ? -3.119 23.375 12.18 1 91.31 160 PRO B O 1
ATOM 3386 N N . GLU B 1 161 ? -1.502 23.359 13.781 1 89.19 161 GLU B N 1
ATOM 3387 C CA . GLU B 1 161 ? -0.529 24.078 12.953 1 89.19 161 GLU B CA 1
ATOM 3388 C C . GLU B 1 161 ? 0.264 23.109 12.078 1 89.19 161 GLU B C 1
ATOM 3390 O O . GLU B 1 161 ? 0.627 23.453 10.945 1 89.19 161 GLU B O 1
ATOM 3395 N N . LEU B 1 162 ? 0.542 22.016 12.641 1 94.62 162 LEU B N 1
ATOM 3396 C CA . LEU B 1 162 ? 1.291 20.953 11.961 1 94.62 162 LEU B CA 1
ATOM 3397 C C . LEU B 1 162 ? 0.508 19.656 11.961 1 94.62 162 LEU B C 1
ATOM 3399 O O . LEU B 1 162 ? 0.099 19.156 13.016 1 94.62 162 LEU B O 1
ATOM 3403 N N . LEU B 1 163 ? 0.233 19.141 10.789 1 96.31 163 LEU B N 1
ATOM 3404 C CA . LEU B 1 163 ? -0.444 17.859 10.633 1 96.31 163 LEU B CA 1
ATOM 3405 C C . LEU B 1 163 ? 0.548 16.75 10.266 1 96.31 163 LEU B C 1
ATOM 3407 O O . LEU B 1 163 ? 1.189 16.828 9.211 1 96.31 163 LEU B O 1
ATOM 3411 N N . LEU B 1 164 ? 0.728 15.82 11.172 1 96.31 164 LEU B N 1
ATOM 3412 C CA . LEU B 1 164 ? 1.562 14.648 10.945 1 96.31 164 LEU B CA 1
ATOM 3413 C C . LEU B 1 164 ? 0.715 13.461 10.492 1 96.31 164 LEU B C 1
ATOM 3415 O O . LEU B 1 164 ? -0.248 13.086 11.164 1 96.31 164 LEU B O 1
ATOM 3419 N N . MET B 1 165 ? 1.083 12.922 9.375 1 97.06 165 MET B N 1
ATOM 3420 C CA . MET B 1 165 ? 0.334 11.773 8.867 1 97.06 165 MET B CA 1
ATOM 3421 C C . MET B 1 165 ? 1.254 10.578 8.656 1 97.06 165 MET B C 1
ATOM 3423 O O . MET B 1 165 ? 2.15 10.625 7.812 1 97.06 165 MET B O 1
ATOM 3427 N N . ASP B 1 166 ? 0.995 9.586 9.422 1 95.38 166 ASP B N 1
ATOM 3428 C CA . ASP B 1 166 ? 1.807 8.375 9.336 1 95.38 166 ASP B CA 1
ATOM 3429 C C . ASP B 1 166 ? 1.193 7.367 8.367 1 95.38 166 ASP B C 1
ATOM 3431 O O . ASP B 1 166 ? 0.396 6.52 8.773 1 95.38 166 ASP B O 1
ATOM 3435 N N . GLU B 1 167 ? 1.581 7.449 7.086 1 94.5 167 GLU B N 1
ATOM 3436 C CA . GLU B 1 167 ? 1.184 6.551 6.004 1 94.5 167 GLU B CA 1
ATOM 3437 C C . GLU B 1 167 ? -0.334 6.508 5.852 1 94.5 167 GLU B C 1
ATOM 3439 O O . GLU B 1 167 ? -0.935 5.434 5.848 1 94.5 167 GLU B O 1
ATOM 3444 N N . PRO B 1 168 ? -0.913 7.625 5.562 1 94.56 168 PRO B N 1
ATOM 3445 C CA . PRO B 1 168 ? -2.373 7.727 5.539 1 94.56 168 PRO B CA 1
ATOM 3446 C C . PRO B 1 168 ? -2.998 6.984 4.359 1 94.56 168 PRO B C 1
ATOM 3448 O O . PRO B 1 168 ? -4.211 6.77 4.336 1 94.56 168 PRO B O 1
ATOM 3451 N N . THR B 1 169 ? -2.197 6.594 3.367 1 93.38 169 THR B N 1
ATOM 3452 C CA . THR B 1 169 ? -2.758 6.008 2.156 1 93.38 169 THR B CA 1
ATOM 3453 C C . THR B 1 169 ? -2.475 4.508 2.1 1 93.38 169 THR B C 1
ATOM 3455 O O . THR B 1 169 ? -2.826 3.842 1.124 1 93.38 169 THR B O 1
ATOM 3458 N N . SER B 1 170 ? -1.886 4.039 3.111 1 88.5 170 SER B N 1
ATOM 3459 C CA . SER B 1 170 ? -1.552 2.617 3.111 1 88.5 170 SER B CA 1
ATOM 3460 C C . SER B 1 170 ? -2.809 1.755 3.1 1 88.5 170 SER B C 1
ATOM 3462 O O . SER B 1 170 ? -3.818 2.109 3.713 1 88.5 170 SER B O 1
ATOM 3464 N N . HIS B 1 171 ? -2.795 0.606 2.32 1 83.62 171 HIS B N 1
ATOM 3465 C CA . HIS B 1 171 ? -3.828 -0.422 2.273 1 83.62 171 HIS B CA 1
ATOM 3466 C C . HIS B 1 171 ? -5.078 0.084 1.561 1 83.62 171 HIS B C 1
ATOM 3468 O O . HIS B 1 171 ? -6.086 -0.621 1.493 1 83.62 171 HIS B O 1
ATOM 3474 N N . LEU B 1 172 ? -5.016 1.346 1.11 1 90.81 172 LEU B N 1
ATOM 3475 C CA . LEU B 1 172 ? -6.164 1.914 0.415 1 90.81 172 LEU B CA 1
ATOM 3476 C C . LEU B 1 172 ? -6.047 1.707 -1.091 1 90.81 172 LEU B C 1
ATOM 3478 O O . LEU B 1 172 ? -4.938 1.582 -1.62 1 90.81 172 LEU B O 1
ATOM 3482 N N . ASP B 1 173 ? -7.168 1.607 -1.775 1 92.94 173 ASP B N 1
ATOM 3483 C CA . ASP B 1 173 ? -7.148 1.603 -3.234 1 92.94 173 ASP B CA 1
ATOM 3484 C C . ASP B 1 173 ? -6.902 3.006 -3.785 1 92.94 173 ASP B C 1
ATOM 3486 O O . ASP B 1 173 ? -6.824 3.973 -3.023 1 92.94 173 ASP B O 1
ATOM 3490 N N . ILE B 1 174 ? -6.75 3.119 -5.07 1 95.06 174 ILE B N 1
ATOM 3491 C CA . ILE B 1 174 ? -6.328 4.379 -5.668 1 95.06 174 ILE B CA 1
ATOM 3492 C C . ILE B 1 174 ? -7.418 5.43 -5.488 1 95.06 174 ILE B C 1
ATOM 3494 O O . ILE B 1 174 ? -7.129 6.625 -5.387 1 95.06 174 ILE B O 1
ATOM 3498 N N . THR B 1 175 ? -8.648 5.027 -5.371 1 94.19 175 THR B N 1
ATOM 3499 C CA . THR B 1 175 ? -9.758 5.961 -5.18 1 94.19 175 THR B CA 1
ATOM 3500 C C . THR B 1 175 ? -9.609 6.715 -3.861 1 94.19 175 THR B C 1
ATOM 3502 O O . THR B 1 175 ? -9.625 7.945 -3.84 1 94.19 175 THR B O 1
ATOM 3505 N N . HIS B 1 176 ? -9.367 6.023 -2.855 1 93.31 176 HIS B N 1
ATOM 3506 C CA . HIS B 1 176 ? -9.266 6.633 -1.534 1 93.31 176 HIS B CA 1
ATOM 3507 C C . HIS B 1 176 ? -7.938 7.352 -1.356 1 93.31 176 HIS B C 1
ATOM 3509 O O . HIS B 1 176 ? -7.863 8.375 -0.671 1 93.31 176 HIS B O 1
ATOM 3515 N N . GLN B 1 177 ? -6.93 6.781 -1.978 1 95.5 177 GLN B N 1
ATOM 3516 C CA . GLN B 1 177 ? -5.637 7.461 -1.916 1 95.5 177 GLN B CA 1
ATOM 3517 C C . GLN B 1 177 ? -5.727 8.867 -2.49 1 95.5 177 GLN B C 1
ATOM 3519 O O . GLN B 1 177 ? -5.324 9.836 -1.841 1 95.5 177 GLN B O 1
ATOM 3524 N N . VAL B 1 178 ? -6.336 8.945 -3.619 1 95.81 178 VAL B N 1
ATOM 3525 C CA . VAL B 1 178 ? -6.453 10.227 -4.312 1 95.81 178 VAL B CA 1
ATOM 3526 C C . VAL B 1 178 ? -7.391 11.148 -3.543 1 95.81 178 VAL B C 1
ATOM 3528 O O . VAL B 1 178 ? -7.113 12.344 -3.393 1 95.81 178 VAL B O 1
ATOM 3531 N N . GLN B 1 179 ? -8.414 10.625 -3.047 1 94.44 179 GLN B N 1
ATOM 3532 C CA . GLN B 1 179 ? -9.375 11.414 -2.277 1 94.44 179 GLN B CA 1
ATOM 3533 C C . GLN B 1 179 ? -8.711 12.062 -1.068 1 94.44 179 GLN B C 1
ATOM 3535 O O . GLN B 1 179 ? -8.859 13.266 -0.843 1 94.44 179 GLN B O 1
ATOM 3540 N N . ILE B 1 180 ? -7.977 11.312 -0.365 1 95.69 180 ILE B N 1
ATOM 3541 C CA . ILE B 1 180 ? -7.324 11.781 0.852 1 95.69 180 ILE B CA 1
ATOM 3542 C C . ILE B 1 180 ? -6.254 12.812 0.5 1 95.69 180 ILE B C 1
ATOM 3544 O O . ILE B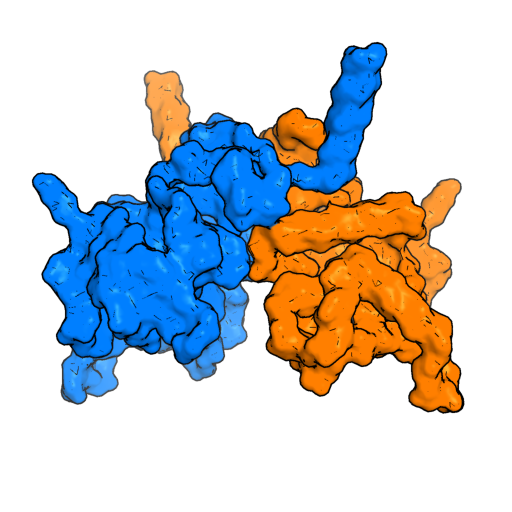 1 180 ? -6.215 13.898 1.084 1 95.69 180 ILE B O 1
ATOM 3548 N N . LEU B 1 181 ? -5.445 12.516 -0.47 1 97.69 181 LEU B N 1
ATOM 3549 C CA . LEU B 1 181 ? -4.336 13.398 -0.805 1 97.69 181 LEU B CA 1
ATOM 3550 C C . LEU B 1 181 ? -4.84 14.688 -1.439 1 97.69 181 LEU B C 1
ATOM 3552 O O . LEU B 1 181 ? -4.281 15.758 -1.197 1 97.69 181 LEU B O 1
ATOM 3556 N N . ASN B 1 182 ? -5.902 14.586 -2.205 1 97.25 182 ASN B N 1
ATOM 3557 C CA . ASN B 1 182 ? -6.531 15.789 -2.736 1 97.25 182 ASN B CA 1
ATOM 3558 C C . ASN B 1 182 ? -7.062 16.688 -1.619 1 97.25 182 ASN B C 1
ATOM 3560 O O . ASN B 1 182 ? -6.883 17.906 -1.653 1 97.25 182 ASN B O 1
ATOM 3564 N N . LEU B 1 183 ? -7.672 16.062 -0.705 1 95.38 183 LEU B N 1
ATOM 3565 C CA . LEU B 1 183 ? -8.219 16.797 0.429 1 95.38 183 LEU B CA 1
ATOM 3566 C C . LEU B 1 183 ? -7.109 17.516 1.19 1 95.38 183 LEU B C 1
ATOM 3568 O O . LEU B 1 183 ? -7.207 18.719 1.451 1 95.38 183 LEU B O 1
ATOM 3572 N N . ILE B 1 184 ? -6.07 16.828 1.525 1 96.81 184 ILE B N 1
ATOM 3573 C CA . ILE B 1 184 ? -4.984 17.406 2.316 1 96.81 184 ILE B CA 1
ATOM 3574 C C . ILE B 1 184 ? -4.285 18.5 1.52 1 96.81 184 ILE B C 1
ATOM 3576 O O . ILE B 1 184 ? -3.934 19.547 2.07 1 96.81 184 ILE B O 1
ATOM 3580 N N . GLN B 1 185 ? -4.086 18.25 0.248 1 97.06 185 GLN B N 1
ATOM 3581 C CA . GLN B 1 185 ? -3.459 19.25 -0.601 1 97.06 185 GLN B CA 1
ATOM 3582 C C . GLN B 1 185 ? -4.312 20.516 -0.678 1 97.06 185 GLN B C 1
ATOM 3584 O O . GLN B 1 185 ? -3.785 21.625 -0.632 1 97.06 185 GLN B O 1
ATOM 3589 N N . ARG B 1 186 ? -5.602 20.344 -0.786 1 94.69 186 ARG B N 1
ATOM 3590 C CA . ARG B 1 186 ? -6.512 21.484 -0.799 1 94.69 186 ARG B CA 1
ATOM 3591 C C . ARG B 1 186 ? -6.434 22.266 0.507 1 94.69 186 ARG B C 1
ATOM 3593 O O . ARG B 1 186 ? -6.328 23.5 0.495 1 94.69 186 ARG B O 1
ATOM 3600 N N . LEU B 1 187 ? -6.465 21.562 1.594 1 92.62 187 LEU B N 1
ATOM 3601 C CA . LEU B 1 187 ? -6.387 22.203 2.902 1 92.62 187 LEU B CA 1
ATOM 3602 C C . LEU B 1 187 ? -5.051 22.906 3.084 1 92.62 187 LEU B C 1
ATOM 3604 O O . LEU B 1 187 ? -5 24.031 3.611 1 92.62 187 LEU B O 1
ATOM 3608 N N . ASN B 1 188 ? -4.035 22.25 2.676 1 95.5 188 ASN B N 1
ATOM 3609 C CA . ASN B 1 188 ? -2.707 22.859 2.707 1 95.5 188 ASN B CA 1
ATOM 3610 C C . ASN B 1 188 ? -2.68 24.188 1.968 1 95.5 188 ASN B C 1
ATOM 3612 O O . ASN B 1 188 ? -2.17 25.188 2.488 1 95.5 188 ASN B O 1
ATOM 3616 N N . ARG B 1 189 ? -3.297 24.266 0.851 1 93.56 189 ARG B N 1
ATOM 3617 C CA . ARG B 1 189 ? -3.271 25.453 -0.004 1 93.56 189 ARG B CA 1
ATOM 3618 C C . ARG B 1 189 ? -4.203 26.531 0.529 1 93.56 189 ARG B C 1
ATOM 3620 O O . ARG B 1 189 ? -3.85 27.719 0.537 1 93.56 189 ARG B O 1
ATOM 3627 N N . GLU B 1 190 ? -5.277 26.109 1.004 1 91.12 190 GLU B N 1
ATOM 3628 C CA . GLU B 1 190 ? -6.32 27.062 1.371 1 91.12 190 GLU B CA 1
ATOM 3629 C C . GLU B 1 190 ? -6.094 27.609 2.779 1 91.12 190 GLU B C 1
ATOM 3631 O O . GLU B 1 190 ? -6.465 28.75 3.078 1 91.12 190 GLU B O 1
ATOM 3636 N N . THR B 1 191 ? -5.547 26.844 3.674 1 89.62 191 THR B N 1
ATOM 3637 C CA . THR B 1 191 ? -5.469 27.266 5.07 1 89.62 191 THR B CA 1
ATOM 3638 C C . THR B 1 191 ? -4.016 27.422 5.508 1 89.62 191 THR B C 1
ATOM 3640 O O . THR B 1 191 ? -3.74 27.703 6.672 1 89.62 191 THR B O 1
ATOM 3643 N N . ASN B 1 192 ? -3.074 27.156 4.645 1 91.94 192 ASN B N 1
ATOM 3644 C CA . ASN B 1 192 ? -1.647 27.25 4.941 1 91.94 192 ASN B CA 1
ATOM 3645 C C . ASN B 1 192 ? -1.23 26.234 6 1 91.94 192 ASN B C 1
ATOM 3647 O O . ASN B 1 192 ? -0.302 26.469 6.77 1 91.94 192 ASN B O 1
ATOM 3651 N N . LEU B 1 193 ? -2.008 25.188 6.066 1 93.25 193 LEU B N 1
ATOM 3652 C CA . LEU B 1 193 ? -1.696 24.078 6.961 1 93.25 193 LEU B CA 1
ATOM 3653 C C . LEU B 1 193 ? -0.363 23.438 6.59 1 93.25 193 LEU B C 1
ATOM 3655 O O . LEU B 1 193 ? -0.128 23.109 5.426 1 93.25 193 LEU B O 1
ATOM 3659 N N . THR B 1 194 ? 0.553 23.328 7.555 1 96.19 194 THR B N 1
ATOM 3660 C CA . THR B 1 194 ? 1.792 22.609 7.312 1 96.19 194 THR B CA 1
ATOM 3661 C C . THR B 1 194 ? 1.579 21.109 7.492 1 96.19 194 THR B C 1
ATOM 3663 O O . THR B 1 194 ? 0.981 20.672 8.484 1 96.19 194 THR B O 1
ATOM 3666 N N . VAL B 1 195 ? 2.027 20.328 6.52 1 97.56 195 VAL B N 1
ATOM 3667 C CA . VAL B 1 195 ? 1.79 18.891 6.531 1 97.56 195 VAL B CA 1
ATOM 3668 C C . VAL B 1 195 ? 3.115 18.141 6.395 1 97.56 195 VAL B C 1
ATOM 3670 O O . VAL B 1 195 ? 3.963 18.516 5.582 1 97.56 195 VAL B O 1
ATOM 3673 N N . LEU B 1 196 ? 3.361 17.203 7.223 1 97.88 196 LEU B N 1
ATOM 3674 C CA . LEU B 1 196 ? 4.445 16.234 7.113 1 97.88 196 LEU B CA 1
ATOM 3675 C C . LEU B 1 196 ? 3.902 14.812 7.082 1 97.88 196 LEU B C 1
ATOM 3677 O O . LEU B 1 196 ? 3.316 14.344 8.062 1 97.88 196 LEU B O 1
ATOM 3681 N N . MET B 1 197 ? 4.121 14.125 5.984 1 97.88 197 MET B N 1
ATOM 3682 C CA . MET B 1 197 ? 3.516 12.812 5.758 1 97.88 197 MET B CA 1
ATOM 3683 C C . MET B 1 197 ? 4.578 11.766 5.457 1 97.88 197 MET B C 1
ATOM 3685 O O . MET B 1 197 ? 5.531 12.031 4.719 1 97.88 197 MET B O 1
ATOM 3689 N N . ILE B 1 198 ? 4.48 10.664 6.125 1 97.25 198 ILE B N 1
ATOM 3690 C CA . ILE B 1 198 ? 5.258 9.5 5.711 1 97.25 198 ILE B CA 1
ATOM 3691 C C . ILE B 1 198 ? 4.539 8.766 4.582 1 97.25 198 ILE B C 1
ATOM 3693 O O . ILE B 1 198 ? 3.35 8.453 4.695 1 97.25 198 ILE B O 1
ATOM 3697 N N . ILE B 1 199 ? 5.207 8.484 3.461 1 96.19 199 ILE B N 1
ATOM 3698 C CA . ILE B 1 199 ? 4.562 7.859 2.312 1 96.19 199 ILE B CA 1
ATOM 3699 C C . ILE B 1 199 ? 5.543 6.91 1.626 1 96.19 199 ILE B C 1
ATOM 3701 O O . ILE B 1 199 ? 6.723 7.234 1.469 1 96.19 199 ILE B O 1
ATOM 3705 N N . HIS B 1 200 ? 5.043 5.758 1.191 1 93.88 200 HIS B N 1
ATOM 3706 C CA . HIS B 1 200 ? 5.887 4.746 0.562 1 93.88 200 HIS B CA 1
ATOM 3707 C C . HIS B 1 200 ? 5.84 4.855 -0.958 1 93.88 200 HIS B C 1
ATOM 3709 O O . HIS B 1 200 ? 6.773 4.441 -1.646 1 93.88 200 HIS B O 1
ATOM 3715 N N . ASP B 1 201 ? 4.75 5.336 -1.467 1 95.5 201 ASP B N 1
ATOM 3716 C CA . ASP B 1 201 ? 4.598 5.473 -2.912 1 95.5 201 ASP B CA 1
ATOM 3717 C C . ASP B 1 201 ? 5.34 6.703 -3.43 1 95.5 201 ASP B C 1
ATOM 3719 O O . ASP B 1 201 ? 4.906 7.836 -3.215 1 95.5 201 ASP B O 1
ATOM 3723 N N . LEU B 1 202 ? 6.328 6.395 -4.152 1 97.56 202 LEU B N 1
ATOM 3724 C CA . LEU B 1 202 ? 7.195 7.48 -4.598 1 97.56 202 LEU B CA 1
ATOM 3725 C C . LEU B 1 202 ? 6.48 8.367 -5.613 1 97.56 202 LEU B C 1
ATOM 3727 O O . LEU B 1 202 ? 6.73 9.578 -5.672 1 97.56 202 LEU B O 1
ATOM 3731 N N . ASN B 1 203 ? 5.621 7.801 -6.379 1 96.94 203 ASN B N 1
ATOM 3732 C CA . ASN B 1 203 ? 4.91 8.594 -7.379 1 96.94 203 ASN B CA 1
ATOM 3733 C C . ASN B 1 203 ? 3.857 9.492 -6.734 1 96.94 203 ASN B C 1
ATOM 3735 O O . ASN B 1 203 ? 3.658 10.625 -7.164 1 96.94 203 ASN B O 1
ATOM 3739 N N . LEU B 1 204 ? 3.197 8.977 -5.734 1 97.06 204 LEU B N 1
ATOM 3740 C CA . LEU B 1 204 ? 2.283 9.828 -4.977 1 97.06 204 LEU B CA 1
ATOM 3741 C C . LEU B 1 204 ? 3.041 10.945 -4.27 1 97.06 204 LEU B C 1
ATOM 3743 O O . LEU B 1 204 ? 2.592 12.094 -4.254 1 97.06 204 LEU B O 1
ATOM 3747 N N . ALA B 1 205 ? 4.16 10.602 -3.699 1 98 205 ALA B N 1
ATOM 3748 C CA . ALA B 1 205 ? 5 11.617 -3.064 1 98 205 ALA B CA 1
ATOM 3749 C C . ALA B 1 205 ? 5.379 12.711 -4.055 1 98 205 ALA B C 1
ATOM 3751 O O . ALA B 1 205 ? 5.277 13.898 -3.746 1 98 205 ALA B O 1
ATOM 3752 N N . ALA B 1 206 ? 5.781 12.281 -5.191 1 97.94 206 ALA B N 1
ATOM 3753 C CA . ALA B 1 206 ? 6.207 13.211 -6.234 1 97.94 206 ALA B CA 1
ATOM 3754 C C . ALA B 1 206 ? 5.066 14.141 -6.641 1 97.94 206 ALA B C 1
ATOM 3756 O O . ALA B 1 206 ? 5.266 15.344 -6.812 1 97.94 206 ALA B O 1
ATOM 3757 N N . GLU B 1 207 ? 3.928 13.586 -6.762 1 96.88 207 GLU B N 1
ATOM 3758 C CA . GLU B 1 207 ? 2.785 14.312 -7.301 1 96.88 207 GLU B CA 1
ATOM 3759 C C . GLU B 1 207 ? 2.225 15.297 -6.281 1 96.88 207 GLU B C 1
ATOM 3761 O O . GLU B 1 207 ? 1.835 16.422 -6.633 1 96.88 207 GLU B O 1
ATOM 3766 N N . TYR B 1 208 ? 2.277 14.961 -5.008 1 97.81 208 TYR B N 1
ATOM 3767 C CA . TYR B 1 208 ? 1.498 15.727 -4.043 1 97.81 208 TYR B CA 1
ATOM 3768 C C . TYR B 1 208 ? 2.404 16.578 -3.168 1 97.81 208 TYR B C 1
ATOM 3770 O O . TYR B 1 208 ? 2.014 17.672 -2.736 1 97.81 208 TYR B O 1
ATOM 3778 N N . CYS B 1 209 ? 3.609 16.141 -2.918 1 97.88 209 CYS B N 1
ATOM 3779 C CA . CYS B 1 209 ? 4.469 16.844 -1.979 1 97.88 209 CYS B CA 1
ATOM 3780 C C . CYS B 1 209 ? 5.281 17.922 -2.695 1 97.88 209 CYS B C 1
ATOM 3782 O O . CYS B 1 209 ? 5.715 17.719 -3.83 1 97.88 209 CYS B O 1
ATOM 3784 N N . ASP B 1 210 ? 5.594 18.969 -1.936 1 96.44 210 ASP B N 1
ATOM 3785 C CA . ASP B 1 210 ? 6.461 20.031 -2.416 1 96.44 210 ASP B CA 1
ATOM 3786 C C . ASP B 1 210 ? 7.91 19.797 -1.995 1 96.44 210 ASP B C 1
ATOM 3788 O O . ASP B 1 210 ? 8.836 20.328 -2.621 1 96.44 210 ASP B O 1
ATOM 3792 N N . PHE B 1 211 ? 8 19.203 -0.974 1 97.88 211 PHE B N 1
ATOM 3793 C CA . PHE B 1 211 ? 9.289 18.969 -0.328 1 97.88 211 PHE B CA 1
ATOM 3794 C C . PHE B 1 211 ? 9.383 17.516 0.158 1 97.88 211 PHE B C 1
ATOM 3796 O O . PHE B 1 211 ? 8.414 16.969 0.679 1 97.88 211 PHE B O 1
ATOM 3803 N N . LEU B 1 212 ? 10.547 16.859 -0.087 1 98.56 212 LEU B N 1
ATOM 3804 C CA . LEU B 1 212 ? 10.727 15.461 0.304 1 98.56 212 LEU B CA 1
ATOM 3805 C C . LEU B 1 212 ? 11.961 15.297 1.184 1 98.56 212 LEU B C 1
ATOM 3807 O O . LEU B 1 212 ? 12.969 15.984 0.986 1 98.56 212 LEU B O 1
ATOM 3811 N N . ILE B 1 213 ? 11.852 14.461 2.117 1 98.44 213 ILE B N 1
ATOM 3812 C CA . ILE B 1 213 ? 12.945 14.023 2.98 1 98.44 213 ILE B CA 1
ATOM 3813 C C . ILE B 1 213 ? 13.18 12.523 2.795 1 98.44 213 ILE B C 1
ATOM 3815 O O . ILE B 1 213 ? 12.367 11.703 3.238 1 98.44 213 ILE B O 1
ATOM 3819 N N . MET B 1 214 ? 14.258 12.195 2.152 1 98.62 214 MET B N 1
ATOM 3820 C CA . MET B 1 214 ? 14.609 10.789 1.963 1 98.62 214 MET B CA 1
ATOM 3821 C C . MET B 1 214 ? 15.531 10.305 3.074 1 98.62 214 MET B C 1
ATOM 3823 O O . MET B 1 214 ? 16.641 10.836 3.244 1 98.62 214 MET B O 1
ATOM 3827 N N . MET B 1 215 ? 15.055 9.32 3.732 1 97.81 215 MET B N 1
ATOM 3828 C CA . MET B 1 215 ? 15.82 8.797 4.859 1 97.81 215 MET B CA 1
ATOM 3829 C C . MET B 1 215 ? 16.438 7.438 4.52 1 97.81 215 MET B C 1
ATOM 3831 O O . MET B 1 215 ? 15.859 6.676 3.734 1 97.81 215 MET B O 1
ATOM 3835 N N . ASN B 1 216 ? 17.531 7.184 5.117 1 96.56 216 ASN B N 1
ATOM 3836 C CA . ASN B 1 216 ? 18.25 5.918 4.98 1 96.56 216 ASN B CA 1
ATOM 3837 C C . ASN B 1 216 ? 19.062 5.602 6.223 1 96.56 216 ASN B C 1
ATOM 3839 O O . ASN B 1 216 ? 19.906 6.402 6.637 1 96.56 216 ASN B O 1
ATOM 3843 N N . ASN B 1 217 ? 18.797 4.477 6.82 1 93.62 217 ASN B N 1
ATOM 3844 C CA . ASN B 1 217 ? 19.562 3.951 7.945 1 93.62 217 ASN B CA 1
ATOM 3845 C C . ASN B 1 217 ? 19.641 4.957 9.094 1 93.62 217 ASN B C 1
ATOM 3847 O O . ASN B 1 217 ? 20.719 5.227 9.617 1 93.62 217 ASN B O 1
ATOM 3851 N N . GLY B 1 218 ? 18.547 5.574 9.32 1 94.19 218 GLY B N 1
ATOM 3852 C CA . GLY B 1 218 ? 18.453 6.445 10.484 1 94.19 218 GLY B CA 1
ATOM 3853 C C . GLY B 1 218 ? 18.938 7.852 10.219 1 94.19 218 GLY B C 1
ATOM 3854 O O . GLY B 1 218 ? 19.078 8.656 11.141 1 94.19 218 GLY B O 1
ATOM 3855 N N . ASP B 1 219 ? 19.203 8.117 8.953 1 95.38 219 ASP B N 1
ATOM 3856 C CA . ASP B 1 219 ? 19.734 9.43 8.57 1 95.38 219 ASP B CA 1
ATOM 3857 C C . ASP B 1 219 ? 18.969 9.992 7.371 1 95.38 219 ASP B C 1
ATOM 3859 O O . ASP B 1 219 ? 18.297 9.258 6.652 1 95.38 219 ASP B O 1
ATOM 3863 N N . VAL B 1 220 ? 19.141 11.344 7.277 1 97.12 220 VAL B N 1
ATOM 3864 C CA . VAL B 1 220 ? 18.625 11.977 6.07 1 97.12 220 VAL B CA 1
ATOM 3865 C C . VAL B 1 220 ? 19.625 11.82 4.934 1 97.12 220 VAL B C 1
ATOM 3867 O O . VAL B 1 220 ? 20.75 12.32 5.012 1 97.12 220 VAL B O 1
ATOM 3870 N N . HIS B 1 221 ? 19.25 11.148 3.938 1 97.88 221 HIS B N 1
ATOM 3871 C CA . HIS B 1 221 ? 20.109 10.961 2.775 1 97.88 221 HIS B CA 1
ATOM 3872 C C . HIS B 1 221 ? 20.125 12.219 1.905 1 97.88 221 HIS B C 1
ATOM 3874 O O . HIS B 1 221 ? 21.203 12.688 1.516 1 97.88 221 HIS B O 1
ATOM 3880 N N . ILE B 1 222 ? 19.016 12.719 1.609 1 98.06 222 ILE B N 1
ATOM 3881 C CA . ILE B 1 222 ? 18.844 13.93 0.813 1 98.06 222 ILE B CA 1
ATOM 3882 C C . ILE B 1 222 ? 17.453 14.523 1.071 1 98.06 222 ILE B C 1
ATOM 3884 O O . ILE B 1 222 ? 16.531 13.812 1.455 1 98.06 222 ILE B O 1
ATOM 3888 N N . MET B 1 223 ? 17.328 15.805 0.969 1 98.12 223 MET B N 1
ATOM 3889 C CA . MET B 1 223 ? 16.031 16.453 1.071 1 98.12 223 MET B CA 1
ATOM 3890 C C . MET B 1 223 ? 15.938 17.641 0.104 1 98.12 223 MET B C 1
ATOM 3892 O O . MET B 1 223 ? 16.953 18.234 -0.263 1 98.12 223 MET B O 1
ATOM 3896 N N . GLY B 1 224 ? 14.766 17.922 -0.344 1 98 224 GLY B N 1
ATOM 3897 C CA . GLY B 1 224 ? 14.539 19 -1.292 1 98 224 GLY B CA 1
ATOM 3898 C C . GLY B 1 224 ? 13.297 18.812 -2.139 1 98 224 GLY B C 1
ATOM 3899 O O . GLY B 1 224 ? 12.352 18.141 -1.717 1 98 224 GLY B O 1
ATOM 3900 N N . ALA B 1 225 ? 13.25 19.484 -3.248 1 97.94 225 ALA B N 1
ATOM 3901 C CA . ALA B 1 225 ? 12.133 19.344 -4.176 1 97.94 225 ALA B CA 1
ATOM 3902 C C . ALA B 1 225 ? 12.094 17.938 -4.762 1 97.94 225 ALA B C 1
ATOM 3904 O O . ALA B 1 225 ? 13.133 17.281 -4.918 1 97.94 225 ALA B O 1
ATOM 3905 N N . PRO B 1 226 ? 10.914 17.469 -5.117 1 98.19 226 PRO B N 1
ATOM 3906 C CA . PRO B 1 226 ? 10.773 16.109 -5.656 1 98.19 226 PRO B CA 1
ATOM 3907 C C . PRO B 1 226 ? 11.719 15.844 -6.824 1 98.19 226 PRO B C 1
ATOM 3909 O O . PRO B 1 226 ? 12.336 14.781 -6.891 1 98.19 226 PRO B O 1
ATOM 3912 N N . LEU B 1 227 ? 11.922 16.781 -7.68 1 97.31 227 LEU B N 1
ATOM 3913 C CA . LEU B 1 227 ? 12.766 16.609 -8.859 1 97.31 227 LEU B CA 1
ATOM 3914 C C . LEU B 1 227 ? 14.219 16.344 -8.453 1 97.31 227 LEU B C 1
ATOM 3916 O O . LEU B 1 227 ? 14.93 15.609 -9.125 1 97.31 227 LEU B O 1
ATOM 3920 N N . ASP B 1 228 ? 14.617 16.938 -7.371 1 97.81 228 ASP B N 1
ATOM 3921 C CA . ASP B 1 228 ? 15.984 16.797 -6.887 1 97.81 228 ASP B CA 1
ATOM 3922 C C . ASP B 1 228 ? 16.156 15.484 -6.125 1 97.81 228 ASP B C 1
ATOM 3924 O O . ASP B 1 228 ? 17.234 14.867 -6.176 1 97.81 228 ASP B O 1
ATOM 3928 N N . VAL B 1 229 ? 15.164 15.047 -5.488 1 98.5 229 VAL B N 1
ATOM 3929 C CA . VAL B 1 229 ? 15.258 13.922 -4.566 1 98.5 229 VAL B CA 1
ATOM 3930 C C . VAL B 1 229 ? 14.961 12.625 -5.309 1 98.5 229 VAL B C 1
ATOM 3932 O O . VAL B 1 229 ? 15.648 11.617 -5.121 1 98.5 229 VAL B O 1
ATOM 3935 N N . LEU B 1 230 ? 13.938 12.672 -6.199 1 98.31 230 LEU B N 1
ATOM 3936 C CA . LEU B 1 230 ? 13.445 11.461 -6.848 1 98.31 230 LEU B CA 1
ATOM 3937 C C . LEU B 1 230 ? 14.094 11.273 -8.219 1 98.31 230 LEU B C 1
ATOM 3939 O O . LEU B 1 230 ? 13.43 11.422 -9.25 1 98.31 230 LEU B O 1
ATOM 3943 N N . ASN B 1 231 ? 15.312 10.883 -8.195 1 97.62 231 ASN B N 1
ATOM 3944 C CA . ASN B 1 231 ? 16.047 10.469 -9.391 1 97.62 231 ASN B CA 1
ATOM 3945 C C . ASN B 1 231 ? 16.625 9.062 -9.234 1 97.62 231 ASN B C 1
ATOM 3947 O O . ASN B 1 231 ? 16.672 8.523 -8.125 1 97.62 231 ASN B O 1
ATOM 3951 N N . TYR B 1 232 ? 17.031 8.453 -10.375 1 96.25 232 TYR B N 1
ATOM 3952 C CA . TYR B 1 232 ? 17.422 7.051 -10.359 1 96.25 232 TYR B CA 1
ATOM 3953 C C . TYR B 1 232 ? 18.609 6.82 -9.438 1 96.25 232 TYR B C 1
ATOM 3955 O O . TYR B 1 232 ? 18.703 5.793 -8.766 1 96.25 232 TYR B O 1
ATOM 3963 N N . LYS B 1 233 ? 19.547 7.746 -9.367 1 97.88 233 LYS B N 1
ATOM 3964 C CA . LYS B 1 233 ? 20.75 7.586 -8.555 1 97.88 233 LYS B CA 1
ATOM 3965 C C . LYS B 1 233 ? 20.391 7.473 -7.074 1 97.88 233 LYS B C 1
ATOM 3967 O O . LYS B 1 233 ? 20.797 6.52 -6.402 1 97.88 233 LYS B O 1
ATOM 3972 N N . ASN B 1 234 ? 19.625 8.469 -6.602 1 98.5 234 ASN B N 1
ATOM 3973 C CA . ASN B 1 234 ? 19.219 8.461 -5.199 1 98.5 234 ASN B CA 1
ATOM 3974 C C . ASN B 1 234 ? 18.391 7.234 -4.852 1 98.5 234 ASN B C 1
ATOM 3976 O O . ASN B 1 234 ? 18.609 6.605 -3.812 1 98.5 234 ASN B O 1
ATOM 3980 N N . ILE B 1 235 ? 17.438 6.863 -5.719 1 98.06 235 ILE B N 1
ATOM 3981 C CA . ILE B 1 235 ? 16.516 5.758 -5.457 1 98.06 235 ILE B CA 1
ATOM 3982 C C . ILE B 1 235 ? 17.297 4.441 -5.434 1 98.06 235 ILE B C 1
ATOM 3984 O O . ILE B 1 235 ? 17.109 3.621 -4.531 1 98.06 235 ILE B O 1
ATOM 3988 N N . GLU B 1 236 ? 18.172 4.25 -6.355 1 97.38 236 GLU B N 1
ATOM 3989 C CA . GLU B 1 236 ? 18.953 3.02 -6.395 1 97.38 236 GLU B CA 1
ATOM 3990 C C . GLU B 1 236 ? 19.891 2.912 -5.188 1 97.38 236 GLU B C 1
ATOM 3992 O O . GLU B 1 236 ? 20.062 1.826 -4.633 1 97.38 236 GLU B O 1
ATOM 3997 N N . GLU B 1 237 ? 20.406 4.016 -4.836 1 97.62 237 GLU B N 1
ATOM 3998 C CA . GLU B 1 237 ? 21.312 4.031 -3.693 1 97.62 237 GLU B CA 1
ATOM 3999 C C . GLU B 1 237 ? 20.578 3.693 -2.4 1 97.62 237 GLU B C 1
ATOM 4001 O O . GLU B 1 237 ? 21.078 2.939 -1.568 1 97.62 237 GLU B O 1
ATOM 4006 N N . VAL B 1 238 ? 19.422 4.211 -2.248 1 97.81 238 VAL B N 1
ATOM 4007 C CA . VAL B 1 238 ? 18.719 4.113 -0.971 1 97.81 238 VAL B CA 1
ATOM 4008 C C . VAL B 1 238 ? 17.875 2.842 -0.941 1 97.81 238 VAL B C 1
ATOM 4010 O O . VAL B 1 238 ? 17.828 2.146 0.076 1 97.81 238 VAL B O 1
ATOM 4013 N N . TYR B 1 239 ? 17.266 2.492 -2.082 1 97.12 239 TYR B N 1
ATOM 4014 C CA . TYR B 1 239 ? 16.312 1.39 -2.1 1 97.12 239 TYR B CA 1
ATOM 4015 C C . TYR B 1 239 ? 16.922 0.146 -2.73 1 97.12 239 TYR B C 1
ATOM 4017 O O . TYR B 1 239 ? 16.328 -0.932 -2.701 1 97.12 239 TYR B O 1
ATOM 4025 N N . ASN B 1 240 ? 18.094 0.288 -3.312 1 94.94 240 ASN B N 1
ATOM 4026 C CA . ASN B 1 240 ? 18.734 -0.832 -3.982 1 94.94 240 ASN B CA 1
ATOM 4027 C C . ASN B 1 240 ? 17.828 -1.483 -5.012 1 94.94 240 ASN B C 1
ATOM 4029 O O . ASN B 1 240 ? 17.641 -2.703 -5.004 1 94.94 240 ASN B O 1
ATOM 4033 N N . THR B 1 241 ? 17.234 -0.61 -5.793 1 94.38 241 THR B N 1
ATOM 4034 C CA . THR B 1 241 ? 16.281 -1.028 -6.816 1 94.38 241 THR B CA 1
ATOM 4035 C C . THR B 1 241 ? 16.484 -0.234 -8.102 1 94.38 241 THR B C 1
ATOM 4037 O O . THR B 1 241 ? 16.641 0.987 -8.062 1 94.38 241 THR B O 1
ATOM 4040 N N . VAL B 1 242 ? 16.469 -0.925 -9.18 1 94.81 242 VAL B N 1
ATOM 4041 C CA . VAL B 1 242 ? 16.641 -0.265 -10.469 1 94.81 242 VAL B CA 1
ATOM 4042 C C . VAL B 1 242 ? 15.344 0.401 -10.898 1 94.81 242 VAL B C 1
ATOM 4044 O O . VAL B 1 242 ? 14.281 -0.236 -10.906 1 94.81 242 VAL B O 1
ATOM 4047 N N . VAL B 1 243 ? 15.469 1.684 -11.227 1 96.25 243 VAL B N 1
ATOM 4048 C CA . VAL B 1 243 ? 14.289 2.418 -11.656 1 96.25 243 VAL B CA 1
ATOM 4049 C C . VAL B 1 243 ? 14.633 3.291 -12.859 1 96.25 243 VAL B C 1
ATOM 4051 O O . VAL B 1 243 ? 15.805 3.547 -13.133 1 96.25 243 VAL B O 1
ATOM 4054 N N . VAL B 1 244 ? 13.602 3.664 -13.57 1 95.56 244 VAL B N 1
ATOM 4055 C CA . VAL B 1 244 ? 13.68 4.719 -14.578 1 95.56 244 VAL B CA 1
ATOM 4056 C C . VAL B 1 244 ? 12.812 5.902 -14.148 1 95.56 244 VAL B C 1
ATOM 4058 O O . VAL B 1 244 ? 11.711 5.719 -13.625 1 95.56 244 VAL B O 1
ATOM 4061 N N . THR B 1 245 ? 13.383 7.047 -14.305 1 95.5 245 THR B N 1
ATOM 4062 C CA . THR B 1 245 ? 12.633 8.25 -13.953 1 95.5 245 THR B CA 1
ATOM 4063 C C . THR B 1 245 ? 12.367 9.094 -15.195 1 95.5 245 THR B C 1
ATOM 4065 O O . THR B 1 245 ? 13.234 9.227 -16.062 1 95.5 245 THR B O 1
ATOM 4068 N N . GLN B 1 246 ? 11.133 9.539 -15.297 1 94.88 246 GLN B N 1
ATOM 4069 C CA . GLN B 1 246 ? 10.711 10.461 -16.344 1 94.88 246 GLN B CA 1
ATOM 4070 C C . GLN B 1 246 ? 9.812 11.555 -15.789 1 94.88 246 GLN B C 1
ATOM 4072 O O . GLN B 1 246 ? 9.5 11.562 -14.594 1 94.88 246 GLN B O 1
ATOM 4077 N N . ASN B 1 247 ? 9.5 12.516 -16.609 1 94.19 247 ASN B N 1
ATOM 4078 C CA . ASN B 1 247 ? 8.555 13.547 -16.188 1 94.19 247 ASN B CA 1
ATOM 4079 C C . ASN B 1 247 ? 7.113 13.109 -16.422 1 94.19 247 ASN B C 1
ATOM 4081 O O . ASN B 1 247 ? 6.789 12.523 -17.453 1 94.19 247 ASN B O 1
ATOM 4085 N N . ASN B 1 248 ? 6.336 13.297 -15.414 1 93.44 248 ASN B N 1
ATOM 4086 C CA . ASN B 1 248 ? 4.898 13.125 -15.594 1 93.44 248 ASN B CA 1
ATOM 4087 C C . ASN B 1 248 ? 4.371 13.977 -16.734 1 93.44 248 ASN B C 1
ATOM 4089 O O . ASN B 1 248 ? 4.637 15.18 -16.797 1 93.44 248 ASN B O 1
ATOM 4093 N N . PRO B 1 249 ? 3.664 13.43 -17.656 1 89.94 249 PRO B N 1
ATOM 4094 C CA . PRO B 1 249 ? 3.262 14.156 -18.859 1 89.94 249 PRO B CA 1
ATOM 4095 C C . PRO B 1 249 ? 2.326 15.328 -18.562 1 89.94 249 PRO B C 1
ATOM 4097 O O . PRO B 1 249 ? 2.205 16.25 -19.391 1 89.94 249 PRO B O 1
ATOM 4100 N N . LEU B 1 250 ? 1.723 15.359 -17.453 1 91.62 250 LEU B N 1
ATOM 4101 C CA . LEU B 1 250 ? 0.76 16.406 -17.141 1 91.62 250 LEU B CA 1
ATOM 4102 C C . LEU B 1 250 ? 1.353 17.406 -16.156 1 91.62 250 LEU B C 1
ATOM 4104 O O . LEU B 1 250 ? 1.409 18.609 -16.438 1 91.62 250 LEU B O 1
ATOM 4108 N N . SER B 1 251 ? 1.904 16.922 -15.133 1 92.31 251 SER B N 1
ATOM 4109 C CA . SER B 1 251 ? 2.309 17.812 -14.047 1 92.31 251 SER B CA 1
ATOM 4110 C C . SER B 1 251 ? 3.773 18.203 -14.18 1 92.31 251 SER B C 1
ATOM 4112 O O . SER B 1 251 ? 4.219 19.172 -13.539 1 92.31 251 SER B O 1
ATOM 4114 N N . GLY B 1 252 ? 4.551 17.406 -14.898 1 93.19 252 GLY B N 1
ATOM 4115 C CA . GLY B 1 252 ? 5.973 17.672 -15.039 1 93.19 252 GLY B CA 1
ATOM 4116 C C . GLY B 1 252 ? 6.789 17.172 -13.859 1 93.19 252 GLY B C 1
ATOM 4117 O O . GLY B 1 252 ? 8.016 17.234 -13.875 1 93.19 252 GLY B O 1
ATOM 4118 N N . LYS B 1 253 ? 6.176 16.672 -12.906 1 95.19 253 LYS B N 1
ATOM 4119 C CA . LYS B 1 253 ? 6.848 16.109 -11.742 1 95.19 253 LYS B CA 1
ATOM 4120 C C . LYS B 1 253 ? 7.512 14.781 -12.078 1 95.19 253 LYS B C 1
ATOM 4122 O O . LYS B 1 253 ? 7.176 14.148 -13.078 1 95.19 253 LYS B O 1
ATOM 4127 N N . PRO B 1 254 ? 8.469 14.406 -11.234 1 96.94 254 PRO B N 1
ATOM 4128 C CA . PRO B 1 254 ? 9.125 13.133 -11.539 1 96.94 254 PRO B CA 1
ATOM 4129 C C . PRO B 1 254 ? 8.188 11.938 -11.406 1 96.94 254 PRO B C 1
ATOM 4131 O O . PRO B 1 254 ? 7.367 11.891 -10.484 1 96.94 254 PRO B O 1
ATOM 4134 N N . ALA B 1 255 ? 8.266 11.039 -12.367 1 96.44 255 ALA B N 1
ATOM 4135 C CA . ALA B 1 255 ? 7.57 9.75 -12.359 1 96.44 255 ALA B CA 1
ATOM 4136 C C . ALA B 1 255 ? 8.562 8.594 -12.312 1 96.44 255 ALA B C 1
ATOM 4138 O O . ALA B 1 255 ? 9.5 8.531 -13.109 1 96.44 255 ALA B O 1
ATOM 4139 N N . ILE B 1 256 ? 8.344 7.688 -11.391 1 97.06 256 ILE B N 1
ATOM 4140 C CA . ILE B 1 256 ? 9.273 6.594 -11.133 1 97.06 256 ILE B CA 1
ATOM 4141 C C . ILE B 1 256 ? 8.695 5.289 -11.672 1 97.06 256 ILE B C 1
ATOM 4143 O O . ILE B 1 256 ? 7.57 4.914 -11.344 1 97.06 256 ILE B O 1
ATOM 4147 N N . PHE B 1 257 ? 9.477 4.613 -12.492 1 95.88 257 PHE B N 1
ATOM 4148 C CA . PHE B 1 257 ? 9.102 3.316 -13.047 1 95.88 257 PHE B CA 1
ATOM 4149 C C . PHE B 1 257 ? 10.016 2.219 -12.508 1 95.88 257 PHE B C 1
ATOM 4151 O O . PHE B 1 257 ? 11.227 2.238 -12.75 1 95.88 257 PHE B O 1
ATOM 4158 N N . LEU B 1 258 ? 9.414 1.324 -11.812 1 95.25 258 LEU B N 1
ATOM 4159 C CA . LEU B 1 258 ? 10.188 0.165 -11.375 1 95.25 258 LEU B CA 1
ATOM 4160 C C . LEU B 1 258 ? 10.484 -0.763 -12.547 1 95.25 258 LEU B C 1
ATOM 4162 O O . LEU B 1 258 ? 9.641 -0.961 -13.422 1 95.25 258 LEU B O 1
ATOM 4166 N N . VAL B 1 259 ? 11.641 -1.329 -12.57 1 95.25 259 VAL B N 1
ATOM 4167 C CA . VAL B 1 259 ? 12.062 -2.189 -13.672 1 95.25 259 VAL B CA 1
ATOM 4168 C C . VAL B 1 259 ? 12.117 -3.641 -13.203 1 95.25 259 VAL B C 1
ATOM 4170 O O . VAL B 1 259 ? 12.875 -3.977 -12.289 1 95.25 259 VAL B O 1
ATOM 4173 N N . SER B 1 260 ? 11.336 -4.461 -13.852 1 95.19 260 SER B N 1
ATOM 4174 C CA . SER B 1 260 ? 11.352 -5.879 -13.508 1 95.19 260 SER B CA 1
ATOM 4175 C C . SER B 1 260 ? 12.641 -6.547 -13.961 1 95.19 260 SER B C 1
ATOM 4177 O O . SER B 1 260 ? 13.297 -6.066 -14.891 1 95.19 260 SER B O 1
ATOM 4179 N N . GLU B 1 261 ? 12.93 -7.637 -13.266 1 94.56 261 GLU B N 1
ATOM 4180 C CA . GLU B 1 261 ? 14.102 -8.414 -13.648 1 94.56 261 GLU B CA 1
ATOM 4181 C C . GLU B 1 261 ? 13.992 -8.914 -15.086 1 94.56 261 GLU B C 1
ATOM 4183 O O . GLU B 1 261 ? 14.977 -8.938 -15.82 1 94.56 261 GLU B O 1
ATOM 4188 N N . LYS B 1 262 ? 12.836 -9.266 -15.461 1 93.69 262 LYS B N 1
ATOM 4189 C CA . LYS B 1 262 ? 12.57 -9.742 -16.812 1 93.69 262 LYS B CA 1
ATOM 4190 C C . LYS B 1 262 ? 12.922 -8.672 -17.844 1 93.69 262 LYS B C 1
ATOM 4192 O O . LYS B 1 262 ? 13.648 -8.938 -18.812 1 93.69 262 LYS B O 1
ATOM 4197 N N . VAL B 1 263 ? 12.484 -7.504 -17.641 1 92.69 263 VAL B N 1
ATOM 4198 C CA . VAL B 1 263 ? 12.719 -6.395 -18.547 1 92.69 263 VAL B CA 1
ATOM 4199 C C . VAL B 1 263 ? 14.203 -6.039 -18.562 1 92.69 263 VAL B C 1
ATOM 4201 O O . VAL B 1 263 ? 14.766 -5.742 -19.625 1 92.69 263 VAL B O 1
ATOM 4204 N N . LEU B 1 264 ? 14.82 -6.039 -17.406 1 92.31 264 LEU B N 1
ATOM 4205 C CA . LEU B 1 264 ? 16.234 -5.738 -17.297 1 92.31 264 LEU B CA 1
ATOM 4206 C C . LEU B 1 264 ? 17.062 -6.707 -18.141 1 92.31 264 LEU B C 1
ATOM 4208 O O . LEU B 1 264 ? 17.984 -6.293 -18.844 1 92.31 264 LEU B O 1
ATOM 4212 N N . LYS B 1 265 ? 16.688 -7.953 -18.078 1 91.88 265 LYS B N 1
ATOM 4213 C CA . LYS B 1 265 ? 17.391 -8.977 -18.844 1 91.88 265 LYS B CA 1
ATOM 4214 C C . LYS B 1 265 ? 17.172 -8.797 -20.344 1 91.88 265 LYS B C 1
ATOM 4216 O O . LYS B 1 265 ? 18.094 -8.977 -21.125 1 91.88 265 LYS B O 1
ATOM 4221 N N . GLU B 1 266 ? 16.016 -8.438 -20.672 1 90.25 266 GLU B N 1
ATOM 4222 C CA . GLU B 1 266 ? 15.703 -8.211 -22.078 1 90.25 266 GLU B CA 1
ATOM 4223 C C . GLU B 1 266 ? 16.484 -7.027 -22.625 1 90.25 266 GLU B C 1
ATOM 4225 O O . GLU B 1 266 ? 16.984 -7.078 -23.766 1 90.25 266 GLU B O 1
ATOM 4230 N N . VAL B 1 267 ? 16.578 -5.996 -21.828 1 87.38 267 VAL B N 1
ATOM 4231 C CA . VAL B 1 267 ? 17.312 -4.801 -22.25 1 87.38 267 VAL B CA 1
ATOM 4232 C C . VAL B 1 267 ? 18.797 -5.117 -22.375 1 87.38 267 VAL B C 1
ATOM 4234 O O . VAL B 1 267 ? 19.453 -4.695 -23.344 1 87.38 267 VAL B O 1
ATOM 4237 N N . GLN B 1 268 ? 19.281 -5.863 -21.453 1 87.62 268 GLN B N 1
ATOM 4238 C CA . GLN B 1 268 ? 20.688 -6.238 -21.469 1 87.62 268 GLN B CA 1
ATOM 4239 C C . GLN B 1 268 ? 21 -7.117 -22.688 1 87.62 268 GLN B C 1
ATOM 4241 O O . GLN B 1 268 ? 22.047 -6.969 -23.312 1 87.62 268 GLN B O 1
ATOM 4246 N N . GLU B 1 269 ? 20.125 -8.023 -22.969 1 87.25 269 GLU B N 1
ATOM 4247 C CA . GLU B 1 269 ? 20.312 -8.906 -24.109 1 87.25 269 GLU B CA 1
ATOM 4248 C C . GLU B 1 269 ? 20.266 -8.125 -25.422 1 87.25 269 GLU B C 1
ATOM 4250 O O . GLU B 1 269 ? 21.047 -8.406 -26.344 1 87.25 269 GLU B O 1
ATOM 4255 N N . ARG B 1 270 ? 19.453 -7.133 -25.5 1 85 270 ARG B N 1
ATOM 4256 C CA . ARG B 1 270 ? 19.359 -6.301 -26.703 1 85 270 ARG B CA 1
ATOM 4257 C C . ARG B 1 270 ? 20.641 -5.492 -26.906 1 85 270 ARG B C 1
ATOM 4259 O O . ARG B 1 270 ? 21.078 -5.312 -28.047 1 85 270 ARG B O 1
ATOM 4266 N N . TYR B 1 271 ? 21.141 -4.992 -25.844 1 77 271 TYR B N 1
ATOM 4267 C CA . TYR B 1 271 ? 22.375 -4.203 -25.938 1 77 271 TYR B CA 1
ATOM 4268 C C . TYR B 1 271 ? 23.562 -5.078 -26.312 1 77 271 TYR B C 1
ATOM 4270 O O . TYR B 1 271 ? 24.453 -4.645 -27.047 1 77 271 TYR B O 1
ATOM 4278 N N . ARG B 1 272 ? 23.531 -6.34 -25.781 1 80.94 272 ARG B N 1
ATOM 4279 C CA . ARG B 1 272 ? 24.609 -7.266 -26.109 1 80.94 272 ARG B CA 1
ATOM 4280 C C . ARG B 1 272 ? 24.562 -7.664 -27.578 1 80.94 272 ARG B C 1
ATOM 4282 O O . ARG B 1 272 ? 25.594 -7.801 -28.234 1 80.94 272 ARG B O 1
ATOM 4289 N N . GLN B 1 273 ? 23.422 -7.762 -28.047 1 73.06 273 GLN B N 1
ATOM 4290 C CA . GLN B 1 273 ? 23.297 -8.156 -29.438 1 73.06 273 GLN B CA 1
ATOM 4291 C C . GLN B 1 273 ? 23.625 -7 -30.375 1 73.06 273 GLN B C 1
ATOM 4293 O O . GLN B 1 273 ? 24.094 -7.219 -31.5 1 73.06 273 GLN B O 1
ATOM 4298 N N . LYS B 1 274 ? 23.375 -5.859 -29.938 1 74.25 274 LYS B N 1
ATOM 4299 C CA . LYS B 1 274 ? 23.688 -4.715 -30.797 1 74.25 274 LYS B CA 1
ATOM 4300 C C . LYS B 1 274 ? 25.172 -4.367 -30.719 1 74.25 274 LYS B C 1
ATOM 4302 O O . LYS B 1 274 ? 25.703 -3.723 -31.625 1 74.25 274 LYS B O 1
ATOM 4307 N N . GLY B 1 275 ? 25.609 -4.492 -29.656 1 60.75 275 GLY B N 1
ATOM 4308 C CA . GLY B 1 275 ? 27.031 -4.242 -29.578 1 60.75 275 GLY B CA 1
ATOM 4309 C C . GLY B 1 275 ? 27.859 -5.312 -30.266 1 60.75 275 GLY B C 1
ATOM 4310 O O . GLY B 1 275 ? 29.078 -5.184 -30.375 1 60.75 275 GLY B O 1
ATOM 4311 N N . ASN B 1 276 ? 27.281 -6.512 -30.453 1 44.41 276 ASN B N 1
ATOM 4312 C CA . ASN B 1 276 ? 28.016 -7.422 -31.312 1 44.41 276 ASN B CA 1
ATOM 4313 C C . ASN B 1 276 ? 27.625 -7.234 -32.781 1 44.41 276 ASN B C 1
ATOM 4315 O O . ASN B 1 276 ? 26.438 -7.07 -33.094 1 44.41 276 ASN B O 1
#

InterPro domains:
  IPR003439 ABC transporter-like, ATP-binding domain [PF00005] (21-170)
  IPR003439 ABC transporter-like, ATP-binding domain [PS50893] (6-242)
  IPR003593 AAA+ ATPase domain [SM00382] (30-219)
  IPR017871 ABC transporter-like, conserved site [PS00211] (142-156)
  IPR027417 P-loop containing nucleoside triphosphate hydrolase [G3DSA:3.40.50.300] (3-260)
  IPR027417 P-loop containing nucleoside triphosphate hydrolase [SSF52540] (6-234)

Sequence (552 aa):
MVPDYLKIDKLSCGYGRSFNLKDVSVSLKQGVFAGIIGPNGSGKTTLFKGISGVLKAKSGNILLNDVDLGNLKLSEKARKVAVVSQFPDAADITVEDYVLLGRLPFRQPFQFFESARDRVIARKYMQLTGVFPHAKKLMTQLSGGEQQLAAIAQALTQEPELLLMDEPTSHLDITHQVQILNLIQRLNRETNLTVLMIIHDLNLAAEYCDFLIMMNNGDVHIMGAPLDVLNYKNIEEVYNTVVVTQNNPLSGKPAIFLVSEKVLKEVQERYRQKGNMVPDYLKIDKLSCGYGRSFNLKDVSVSLKQGVFAGIIGPNGSGKTTLFKGISGVLKAKSGNILLNDVDLGNLKLSEKARKVAVVSQFPDAADITVEDYVLLGRLPFRQPFQFFESARDRVIARKYMQLTGVFPHAKKLMTQLSGGEQQLAAIAQALTQEPELLLMDEPTSHLDITHQVQILNLIQRLNRETNLTVLMIIHDLNLAAEYCDFLIMMNNGDVHIMGAPLDVLNYKNIEEVYNTVVVTQNNPLSGKPAIFLVSEKVLKEVQERYRQKGN

Radius of gyration: 24.94 Å; Cα contacts (8 Å, |Δi|>4): 1114; chains: 2; bounding box: 55×78×66 Å